Protein AF-0000000083254187 (afdb_homodimer)

Secondary structure (DSSP, 8-state):
-B-TTT-SBEEEEEEEEEEE---GGGBT-SS--EEEEEEEEETTT--EE------GGGGGG----S---HHHHHHHHHHHHHHHHH-TT--EEEEET-TTSHHHHHHTTT-SEEEEEES-HHHHHHHHHTT-EEEES---TTS-PPS-EEEEEEES-GGG-S-HHHHHHHHHTTEEEEEEEEEEEE-HHHHHHHT-GGG--TT--EE--HHHHHHHHHHTTEEEEEEEE-SSTTEEEEEEEEPP---S-HHHHHHHHHHHHHHHSPTT--EEEE--SHHHHHHHHHHTTTS-EEEEE-S-GGGTT-EETTEEEE---HHHHTT-SEEEE--GGGHHHHHHHHHHTT--SEEEES--/-B-TTT-SBEEEEEEEEEEE---GGGBT-SS--EEEEEEEEETTT--EE------GGGGTS----S---HHHHHHHHHHHHHHHHH-TT--EEEEET-TTTHHHHHHTTT-SEEEEEES-HHHHHHHHHTT-EEEES---TTS-PPS-EEEEEEES-GGG-S-HHHHHHHHHTTEEEEEEEEEEEE-HHHHHHHT-GGG--SS--EE--HHHHHHHHHHTTEEEEEEEE-SSTTEEEEEEEEPP---S-HHHHHHHHHHHHHHHSPTT--EEEE--SHHHHHHHHHHTTTS-EEEEE-S-GGGTT-EETTEEEE---HHHHTT-SEEEE--GGGHHHHHHHHHHTT--SEEEES--

Foldseek 3Di:
DADLQQRADWDFPDKAWFFFAPLVVCPPPPDTDGGIWTWIAGPPQGKIFTDAPDDPVSQQARQPDPDDDPVRVVLLLVVLVVLCVQQVVQEAEEEEQCFLPPSVVSSVVRHPAYEYEGQYPVRCVNNVVVVHHYHHDHDDLPDPDQAAGQEYEYEAPLQQDPNSLRRVLSVQRRHHQSHKYKYKHFQLVCCVVVVVVVPDHNRRGIRDHLRSVCSSQVVSQWAWPDWDQTPPNGMIMTMIHHDRDDPDDPVRLQVVLLVVQVVPDDPPWQEAEEDDDPQVVVVCVSCPPPDDHQAYEYCDPVQAPPDDVNHGYHHDALVVLQVTQEYEYRPPVCVVVVVVVCVVRVHPHYYHYSPD/DADLQQRADWDFPDKAWFFFAPLVVCPPPPDTDGGIWTWIAGPPQGKIFTDAPDDPVSQQARQPDPDDDPVRVVLLLVVLVVLCVQQVVQEAEEEEQCFLPPSVVSSVVRHPAYEYEGQYPVRCVNNVVVPHHYHHDHDDLPDPDQAAGQEYEYEAPLQQDPNSLRRVLSVQRRHHQSHKYKYKHFQLVCCVVVVVVVPDHNRRGIRDHLRSVCSSQVVSQWAWPDWDQTPPNGMIMTMIHHDHPDPDDPVRLQVVLLVVQVVPDDPPWQEAEEDDDPQVVVVCVSCPPPDDHQAYEYCDPVQAPPDDVNHGYHHDALVVLQVTQEYEYRPPVCVVVVVVVCVVRVHPHYYHYSPD

Structure (mmCIF, N/CA/C/O backbone):
data_AF-0000000083254187-model_v1
#
loop_
_entity.id
_entity.type
_entity.pdbx_description
1 polymer 'Methyltransferase family protein'
#
loop_
_atom_site.group_PDB
_atom_site.id
_atom_site.type_symbol
_atom_site.label_atom_id
_atom_site.label_alt_id
_atom_site.label_comp_id
_atom_site.label_asym_id
_atom_site.label_entity_id
_atom_site.label_seq_id
_atom_site.pdbx_PDB_ins_code
_atom_site.Cartn_x
_atom_site.Cartn_y
_atom_site.Cartn_z
_atom_site.occupancy
_atom_site.B_iso_or_equiv
_atom_site.auth_seq_id
_atom_site.auth_comp_id
_atom_site.auth_asym_id
_atom_site.auth_atom_id
_atom_site.pdbx_PDB_model_num
ATOM 1 N N . MET A 1 1 ? 1.073 25.234 -14.438 1 91.69 1 MET A N 1
ATOM 2 C CA . MET A 1 1 ? 2.383 24.625 -14.227 1 91.69 1 MET A CA 1
ATOM 3 C C . MET A 1 1 ? 2.338 23.125 -14.508 1 91.69 1 MET A C 1
ATOM 5 O O . MET A 1 1 ? 1.259 22.531 -14.555 1 91.69 1 MET A O 1
ATOM 9 N N . ASN A 1 2 ? 3.486 22.5 -14.75 1 95 2 ASN A N 1
ATOM 10 C CA . ASN A 1 2 ? 3.52 21.062 -14.992 1 95 2 ASN A CA 1
ATOM 11 C C . ASN A 1 2 ? 3.713 20.297 -13.688 1 95 2 ASN A C 1
ATOM 13 O O . ASN A 1 2 ? 4.422 20.75 -12.789 1 95 2 ASN A O 1
ATOM 17 N N . CYS A 1 3 ? 3.062 19.188 -13.641 1 96.88 3 CYS A N 1
ATOM 18 C CA . CYS A 1 3 ? 3.197 18.312 -12.484 1 96.88 3 CYS A CA 1
ATOM 19 C C . CYS A 1 3 ? 4.605 17.734 -12.391 1 96.88 3 CYS A C 1
ATOM 21 O O . CYS A 1 3 ? 5.094 17.109 -13.344 1 96.88 3 CYS A O 1
ATOM 23 N N . CYS A 1 4 ? 5.219 17.844 -11.305 1 96.12 4 CYS A N 1
ATOM 24 C CA . CYS A 1 4 ? 6.59 17.359 -11.148 1 96.12 4 CYS A CA 1
ATOM 25 C C . CYS A 1 4 ? 6.629 15.844 -11.023 1 96.12 4 CYS A C 1
ATOM 27 O O . CYS A 1 4 ? 7.703 15.242 -11.047 1 96.12 4 CYS A O 1
ATOM 29 N N . ILE A 1 5 ? 5.488 15.203 -10.914 1 97.31 5 ILE A N 1
ATOM 30 C CA . ILE A 1 5 ? 5.422 13.766 -10.703 1 97.31 5 ILE A CA 1
ATOM 31 C C . ILE A 1 5 ? 5.164 13.062 -12.031 1 97.31 5 ILE A C 1
ATOM 33 O O . ILE A 1 5 ? 5.906 12.156 -12.422 1 97.31 5 ILE A O 1
ATOM 37 N N . CYS A 1 6 ? 4.152 13.516 -12.82 1 95.44 6 CYS A N 1
ATOM 38 C CA . CYS A 1 6 ? 3.791 12.766 -14.023 1 95.44 6 CYS A CA 1
ATOM 39 C C . CYS A 1 6 ? 4.004 13.602 -15.273 1 95.44 6 CYS A C 1
ATOM 41 O O . CYS A 1 6 ? 3.857 13.102 -16.391 1 95.44 6 CYS A O 1
ATOM 43 N N . GLY A 1 7 ? 4.258 14.914 -15.156 1 94.75 7 GLY A N 1
ATOM 44 C CA . GLY A 1 7 ? 4.594 15.773 -16.281 1 94.75 7 GLY A CA 1
ATOM 45 C C . GLY A 1 7 ? 3.383 16.438 -16.906 1 94.75 7 GLY A C 1
ATOM 46 O O . GLY A 1 7 ? 3.523 17.312 -17.766 1 94.75 7 GLY A O 1
ATOM 47 N N . HIS A 1 8 ? 2.184 16.109 -16.531 1 95.19 8 HIS A N 1
ATOM 48 C CA . HIS A 1 8 ? 0.971 16.656 -17.109 1 95.19 8 HIS A CA 1
ATOM 49 C C . HIS A 1 8 ? 0.63 18.016 -16.5 1 95.19 8 HIS A C 1
ATOM 51 O O . HIS A 1 8 ? 1.23 18.406 -15.5 1 95.19 8 HIS A O 1
ATOM 57 N N . LEU A 1 9 ? -0.341 18.656 -17 1 95.12 9 LEU A N 1
ATOM 58 C CA . LEU A 1 9 ? -0.731 19.984 -16.578 1 95.12 9 LEU A CA 1
ATOM 59 C C . LEU A 1 9 ? -1.438 19.938 -15.219 1 95.12 9 LEU A C 1
ATOM 61 O O . LEU A 1 9 ? -2.279 19.078 -14.984 1 95.12 9 LEU A O 1
ATOM 65 N N . CYS A 1 10 ? -1.064 20.906 -14.375 1 96 10 CYS A N 1
ATOM 66 C CA . CYS A 1 10 ? -1.756 21.125 -13.109 1 96 10 CYS A CA 1
ATOM 67 C C . CYS A 1 10 ? -2.678 22.328 -13.195 1 96 10 CYS A C 1
ATOM 69 O O . CYS A 1 10 ? -2.322 23.344 -13.789 1 96 10 CYS A O 1
ATOM 71 N N . ARG A 1 11 ? -3.773 22.188 -12.656 1 95.88 11 ARG A N 1
ATOM 72 C CA . ARG A 1 11 ? -4.711 23.297 -12.586 1 95.88 11 ARG A CA 1
ATOM 73 C C . ARG A 1 11 ? -4.598 24.031 -11.258 1 95.88 11 ARG A C 1
ATOM 75 O O . ARG A 1 11 ? -4.328 23.422 -10.227 1 95.88 11 ARG A O 1
ATOM 82 N N . LEU A 1 12 ? -4.789 25.344 -11.344 1 96.56 12 LEU A N 1
ATOM 83 C CA . LEU A 1 12 ? -4.875 26.125 -10.109 1 96.56 12 LEU A CA 1
ATOM 84 C C . LEU A 1 12 ? -6.121 25.75 -9.32 1 96.56 12 LEU A C 1
ATOM 86 O O . LEU A 1 12 ? -7.242 25.953 -9.781 1 96.56 12 LEU A O 1
ATOM 90 N N . GLU A 1 13 ? -5.922 25.172 -8.211 1 94.62 13 GLU A N 1
ATOM 91 C CA . GLU A 1 13 ? -7.023 24.75 -7.344 1 94.62 13 GLU A CA 1
ATOM 92 C C . GLU A 1 13 ? -7.527 25.906 -6.492 1 94.62 13 GLU A C 1
ATOM 94 O O . GLU A 1 13 ? -8.734 26.078 -6.324 1 94.62 13 GLU A O 1
ATOM 99 N N . GLU A 1 14 ? -6.543 26.641 -5.891 1 96.5 14 GLU A N 1
ATOM 100 C CA . GLU A 1 14 ? -6.945 27.719 -4.992 1 96.5 14 GLU A CA 1
ATOM 101 C C . GLU A 1 14 ? -5.781 28.656 -4.699 1 96.5 14 GLU A C 1
ATOM 103 O O . GLU A 1 14 ? -4.629 28.219 -4.609 1 96.5 14 GLU A O 1
ATOM 108 N N . LYS A 1 15 ? -6.102 29.906 -4.605 1 96.19 15 LYS A N 1
ATOM 109 C CA . LYS A 1 15 ? -5.211 30.875 -3.953 1 96.19 15 LYS A CA 1
ATOM 110 C C . LYS A 1 15 ? -5.539 31 -2.467 1 96.19 15 LYS A C 1
ATOM 112 O O . LYS A 1 15 ? -6.695 31.219 -2.098 1 96.19 15 LYS A O 1
ATOM 117 N N . TYR A 1 16 ? -4.59 30.781 -1.703 1 94.69 16 TYR A N 1
ATOM 118 C CA . TYR A 1 16 ? -4.773 30.75 -0.257 1 94.69 16 TYR A CA 1
ATOM 119 C C . TYR A 1 16 ? -3.881 31.766 0.438 1 94.69 16 TYR A C 1
ATOM 121 O O . TYR A 1 16 ? -2.674 31.812 0.19 1 94.69 16 TYR A O 1
ATOM 129 N N . ASP A 1 17 ? -4.469 32.531 1.295 1 92.75 17 ASP A N 1
ATOM 130 C CA . ASP A 1 17 ? -3.744 33.688 1.848 1 92.75 17 ASP A CA 1
ATOM 131 C C . ASP A 1 17 ? -3.262 33.375 3.268 1 92.75 17 ASP A C 1
ATOM 133 O O . ASP A 1 17 ? -3.787 32.5 3.936 1 92.75 17 ASP A O 1
ATOM 137 N N . ARG A 1 18 ? -2.262 34.094 3.643 1 89.19 18 ARG A N 1
ATOM 138 C CA . ARG A 1 18 ? -1.777 34.188 5.016 1 89.19 18 ARG A CA 1
ATOM 139 C C . ARG A 1 18 ? -1.333 32.844 5.535 1 89.19 18 ARG A C 1
ATOM 141 O O . ARG A 1 18 ? -1.708 32.438 6.637 1 89.19 18 ARG A O 1
ATOM 148 N N . THR A 1 19 ? -0.626 32.156 4.68 1 87.62 19 THR A N 1
ATOM 149 C CA . THR A 1 19 ? -0.04 30.875 5.082 1 87.62 19 THR A CA 1
ATOM 150 C C . THR A 1 19 ? 1.272 31.094 5.828 1 87.62 19 THR A C 1
ATOM 152 O O . THR A 1 19 ? 2.145 31.828 5.359 1 87.62 19 THR A O 1
ATOM 155 N N . PRO A 1 20 ? 1.3 30.484 7.016 1 81.38 20 PRO A N 1
ATOM 156 C CA . PRO A 1 20 ? 2.539 30.672 7.773 1 81.38 20 PRO A CA 1
ATOM 157 C C . PRO A 1 20 ? 3.74 30 7.121 1 81.38 20 PRO A C 1
ATOM 159 O O . PRO A 1 20 ? 3.607 28.906 6.555 1 81.38 20 PRO A O 1
ATOM 162 N N . HIS A 1 21 ? 4.766 30.734 7.129 1 73.19 21 HIS A N 1
ATOM 163 C CA . HIS A 1 21 ? 6.043 30.125 6.766 1 73.19 21 HIS A CA 1
ATOM 164 C C . HIS A 1 21 ? 6.621 29.328 7.926 1 73.19 21 HIS A C 1
ATOM 166 O O . HIS A 1 21 ? 6.805 29.859 9.023 1 73.19 21 HIS A O 1
ATOM 172 N N . MET A 1 22 ? 6.348 28.016 7.859 1 58.97 22 MET A N 1
ATOM 173 C CA . MET A 1 22 ? 6.719 27.172 8.984 1 58.97 22 MET A CA 1
ATOM 174 C C . MET A 1 22 ? 8.227 27.188 9.203 1 58.97 22 MET A C 1
ATOM 176 O O . MET A 1 22 ? 8.977 26.531 8.469 1 58.97 22 MET A O 1
ATOM 180 N N . LEU A 1 23 ? 8.898 28.344 9.367 1 51.56 23 LEU A N 1
ATOM 181 C CA . LEU A 1 23 ? 10.312 28.172 9.695 1 51.56 23 LEU A CA 1
ATOM 182 C C . LEU A 1 23 ? 10.477 27.469 11.039 1 51.56 23 LEU A C 1
ATOM 184 O O . LEU A 1 23 ? 9.789 27.797 12.008 1 51.56 23 LEU A O 1
ATOM 188 N N . MET A 1 24 ? 10.703 26.078 11.125 1 49.62 24 MET A N 1
ATOM 189 C CA . MET A 1 24 ? 11.094 25.422 12.367 1 49.62 24 MET A CA 1
ATOM 190 C C . MET A 1 24 ? 11.805 26.391 13.305 1 49.62 24 MET A C 1
ATOM 192 O O . MET A 1 24 ? 11.766 26.234 14.523 1 49.62 24 MET A O 1
ATOM 196 N N . SER A 1 25 ? 12.523 27.391 12.688 1 50.91 25 SER A N 1
ATOM 197 C CA . SER A 1 25 ? 13.203 28.312 13.586 1 50.91 25 SER A CA 1
ATOM 198 C C . SER A 1 25 ? 12.234 29.328 14.188 1 50.91 25 SER A C 1
ATOM 200 O O . SER A 1 25 ? 12.648 30.359 14.711 1 50.91 25 SER A O 1
ATOM 202 N N . ALA A 1 26 ? 11.039 28.812 14.141 1 57 26 ALA A N 1
ATOM 203 C CA . ALA A 1 26 ? 10.016 29.797 14.469 1 57 26 ALA A CA 1
ATOM 204 C C . ALA A 1 26 ? 9.969 30.062 15.977 1 57 26 ALA A C 1
ATOM 206 O O . ALA A 1 26 ? 9.531 31.125 16.406 1 57 26 ALA A O 1
ATOM 207 N N . PHE A 1 27 ? 10.758 29.219 16.656 1 66.56 27 PHE A N 1
ATOM 208 C CA . PHE A 1 27 ? 10.742 29.5 18.094 1 66.56 27 PHE A CA 1
ATOM 209 C C . PHE A 1 27 ? 11.586 30.719 18.422 1 66.56 27 PHE A C 1
ATOM 211 O O . PHE A 1 27 ? 12.664 30.922 17.844 1 66.56 27 PHE A O 1
ATOM 218 N N . ASP A 1 28 ? 11.047 31.578 19.156 1 71 28 ASP A N 1
ATOM 219 C CA . ASP A 1 28 ? 11.664 32.781 19.688 1 71 28 ASP A CA 1
ATOM 220 C C . ASP A 1 28 ? 11.672 33.906 18.656 1 71 28 ASP A C 1
ATOM 222 O O . ASP A 1 28 ? 12.375 34.906 18.812 1 71 28 ASP A O 1
ATOM 226 N N . ALA A 1 29 ? 10.945 33.562 17.531 1 72.75 29 ALA A N 1
ATOM 227 C CA . ALA A 1 29 ? 10.648 34.656 16.625 1 72.75 29 ALA A CA 1
ATOM 228 C C . ALA A 1 29 ? 9.508 35.5 17.156 1 72.75 29 ALA A C 1
ATOM 230 O O . ALA A 1 29 ? 8.594 35 17.797 1 72.75 29 ALA A O 1
ATOM 231 N N . ASP A 1 30 ? 9.594 36.75 16.859 1 75.12 30 ASP A N 1
ATOM 232 C CA . ASP A 1 30 ? 8.648 37.688 17.453 1 75.12 30 ASP A CA 1
ATOM 233 C C . ASP A 1 30 ? 7.316 37.656 16.703 1 75.12 30 ASP A C 1
ATOM 235 O O . ASP A 1 30 ? 6.266 37.969 17.281 1 75.12 30 ASP A O 1
ATOM 239 N N . ARG A 1 31 ? 7.379 37.438 15.352 1 80.88 31 ARG A N 1
ATOM 240 C CA . ARG A 1 31 ? 6.145 37.438 14.578 1 80.88 31 ARG A CA 1
ATOM 241 C C . ARG A 1 31 ? 6.121 36.312 13.555 1 80.88 31 ARG A C 1
ATOM 243 O O . ARG A 1 31 ? 7.168 35.781 13.195 1 80.88 31 ARG A O 1
ATOM 250 N N . LEU A 1 32 ? 4.883 36 13.195 1 82.81 32 LEU A N 1
ATOM 251 C CA . LEU A 1 32 ? 4.715 35.031 12.133 1 82.81 32 LEU A CA 1
ATOM 252 C C . LEU A 1 32 ? 5.012 35.625 10.766 1 82.81 32 LEU A C 1
ATOM 254 O O . LEU A 1 32 ? 4.656 36.781 10.508 1 82.81 32 LEU A O 1
ATOM 258 N N . LYS A 1 33 ? 5.77 34.969 9.969 1 81.25 33 LYS A N 1
ATOM 259 C CA . LYS A 1 33 ? 5.914 35.344 8.562 1 81.25 33 LYS A CA 1
ATOM 260 C C . LYS A 1 33 ? 4.852 34.625 7.711 1 81.25 33 LYS A C 1
ATOM 262 O O . LYS A 1 33 ? 4.793 33.406 7.66 1 81.25 33 LYS A O 1
ATOM 267 N N . LEU A 1 34 ? 3.996 35.438 7.156 1 86.56 34 LEU A N 1
ATOM 268 C CA . LEU A 1 34 ? 2.869 34.906 6.395 1 86.56 34 LEU A CA 1
ATOM 269 C C . LEU A 1 34 ? 3.027 35.219 4.91 1 86.56 34 LEU A C 1
ATOM 271 O O . LEU A 1 34 ? 3.582 36.25 4.543 1 86.56 34 LEU A O 1
ATOM 275 N N . ARG A 1 35 ? 2.623 34.312 4.133 1 87.88 35 ARG A N 1
ATOM 276 C CA . ARG A 1 35 ? 2.648 34.5 2.686 1 87.88 35 ARG A CA 1
ATOM 277 C C . ARG A 1 35 ? 1.416 33.875 2.029 1 87.88 35 ARG A C 1
ATOM 279 O O . ARG A 1 35 ? 0.827 32.938 2.564 1 87.88 35 ARG A O 1
ATOM 286 N N . ASP A 1 36 ? 1.097 34.438 0.939 1 92.31 36 ASP A N 1
ATOM 287 C CA . ASP A 1 36 ? 0.055 33.844 0.111 1 92.31 36 ASP A CA 1
ATOM 288 C C . ASP A 1 36 ? 0.623 32.719 -0.758 1 92.31 36 ASP A C 1
ATOM 290 O O . ASP A 1 36 ? 1.75 32.812 -1.247 1 92.31 36 ASP A O 1
ATOM 294 N N . ILE A 1 37 ? -0.207 31.688 -0.88 1 92.44 37 ILE A N 1
ATOM 295 C CA . ILE A 1 37 ? 0.267 30.562 -1.685 1 92.44 37 ILE A CA 1
ATOM 296 C C . ILE A 1 37 ? -0.764 30.234 -2.76 1 92.44 37 ILE A C 1
ATOM 298 O O . ILE A 1 37 ? -1.921 30.641 -2.672 1 92.44 37 ILE A O 1
ATOM 302 N N . GLU A 1 38 ? -0.262 29.625 -3.789 1 95.75 38 GLU A N 1
ATOM 303 C CA . GLU A 1 38 ? -1.101 29.031 -4.828 1 95.75 38 GLU A CA 1
ATOM 304 C C . GLU A 1 38 ? -1.026 27.516 -4.801 1 95.75 38 GLU A C 1
ATOM 306 O O . GLU A 1 38 ? 0.065 26.938 -4.812 1 95.75 38 GLU A O 1
ATOM 311 N N . ILE A 1 39 ? -2.168 26.891 -4.723 1 96.19 39 ILE A N 1
ATOM 312 C CA . ILE A 1 39 ? -2.238 25.438 -4.672 1 96.19 39 ILE A CA 1
ATOM 313 C C . ILE A 1 39 ? -2.668 24.891 -6.031 1 96.19 39 ILE A C 1
ATOM 315 O O . ILE A 1 39 ? -3.709 25.297 -6.566 1 96.19 39 ILE A O 1
ATOM 319 N N . TYR A 1 40 ? -1.831 24.062 -6.555 1 97.25 40 TYR A N 1
ATOM 320 C CA . TYR A 1 40 ? -2.121 23.422 -7.836 1 97.25 40 TYR A CA 1
ATOM 321 C C . TYR A 1 40 ? -2.385 21.938 -7.668 1 97.25 40 TYR A C 1
ATOM 323 O O . TYR A 1 40 ? -1.85 21.312 -6.75 1 97.25 40 TYR A O 1
ATOM 331 N N . GLN A 1 41 ? -3.217 21.375 -8.523 1 96.06 41 GLN A N 1
ATOM 332 C CA . GLN A 1 41 ? -3.504 19.953 -8.516 1 96.06 41 GLN A CA 1
ATOM 333 C C . GLN A 1 41 ? -3.451 19.375 -9.922 1 96.06 41 GLN A C 1
ATOM 335 O O . GLN A 1 41 ? -3.973 19.969 -10.867 1 96.06 41 GLN A O 1
ATOM 340 N N . CYS A 1 42 ? -2.779 18.328 -10.047 1 96.75 42 CYS A N 1
ATOM 341 C CA . CYS A 1 42 ? -2.633 17.672 -11.336 1 96.75 42 CYS A CA 1
ATOM 342 C C . CYS A 1 42 ? -3.932 16.984 -11.758 1 96.75 42 CYS A C 1
ATOM 344 O O . CYS A 1 42 ? -4.555 16.281 -10.953 1 96.75 42 CYS A O 1
ATOM 346 N N . GLU A 1 43 ? -4.254 17.047 -12.977 1 92 43 GLU A N 1
ATOM 347 C CA . GLU A 1 43 ? -5.488 16.469 -13.5 1 92 43 GLU A CA 1
ATOM 348 C C . GLU A 1 43 ? -5.32 14.977 -13.805 1 92 43 GLU A C 1
ATOM 350 O O . GLU A 1 43 ? -6.305 14.25 -13.922 1 92 43 GLU A O 1
ATOM 355 N N . GLN A 1 44 ? -4.141 14.594 -13.93 1 93.12 44 GLN A N 1
ATOM 356 C CA . GLN A 1 44 ? -3.881 13.211 -14.328 1 93.12 44 GLN A CA 1
ATOM 357 C C . GLN A 1 44 ? -3.607 12.328 -13.117 1 93.12 44 GLN A C 1
ATOM 359 O O . GLN A 1 44 ? -4.289 11.32 -12.906 1 93.12 44 GLN A O 1
ATOM 364 N N . CYS A 1 45 ? -2.65 12.68 -12.289 1 95.31 45 CYS A N 1
ATOM 365 C CA . CYS A 1 45 ? -2.279 11.805 -11.188 1 95.31 45 CYS A CA 1
ATOM 366 C C . CYS A 1 45 ? -2.832 12.328 -9.867 1 95.31 45 CYS A C 1
ATOM 368 O O . CYS A 1 45 ? -2.645 11.703 -8.82 1 95.31 45 CYS A O 1
ATOM 370 N N . GLY A 1 46 ? -3.422 13.516 -9.812 1 94.25 46 GLY A N 1
ATOM 371 C CA . GLY A 1 46 ? -4.07 14.062 -8.633 1 94.25 46 GLY A CA 1
ATOM 372 C C . GLY A 1 46 ? -3.098 14.695 -7.652 1 94.25 46 GLY A C 1
ATOM 373 O O . GLY A 1 46 ? -3.502 15.188 -6.598 1 94.25 46 GLY A O 1
ATOM 374 N N . HIS A 1 47 ? -1.854 14.75 -7.949 1 97.69 47 HIS A N 1
ATOM 375 C CA . HIS A 1 47 ? -0.825 15.297 -7.07 1 97.69 47 HIS A CA 1
ATOM 376 C C . HIS A 1 47 ? -1.041 16.781 -6.828 1 97.69 47 HIS A C 1
ATOM 378 O O . HIS A 1 47 ? -1.328 17.531 -7.766 1 97.69 47 HIS A O 1
ATOM 384 N N . GLY A 1 48 ? -0.948 17.203 -5.562 1 97.06 48 GLY A N 1
ATOM 385 C CA . GLY A 1 48 ? -0.94 18.625 -5.223 1 97.06 48 GLY A CA 1
ATOM 386 C C . GLY A 1 48 ? 0.457 19.203 -5.133 1 97.06 48 GLY A C 1
ATOM 387 O O . GLY A 1 48 ? 1.379 18.547 -4.641 1 97.06 48 GLY A O 1
ATOM 388 N N . GLN A 1 49 ? 0.605 20.391 -5.578 1 96.75 49 GLN A N 1
ATOM 389 C CA . GLN A 1 49 ? 1.913 21.031 -5.48 1 96.75 49 GLN A CA 1
ATOM 390 C C . GLN A 1 49 ? 1.78 22.547 -5.422 1 96.75 49 GLN A C 1
ATOM 392 O O . GLN A 1 49 ? 0.766 23.109 -5.848 1 96.75 49 GLN A O 1
ATOM 397 N N . MET A 1 50 ? 2.73 23.156 -4.797 1 94.94 50 MET A N 1
ATOM 398 C CA . MET A 1 50 ? 2.871 24.594 -4.703 1 94.94 50 MET A CA 1
ATOM 399 C C . MET A 1 50 ? 4.207 25.062 -5.273 1 94.94 50 MET A C 1
ATOM 401 O O . MET A 1 50 ? 5.211 24.344 -5.156 1 94.94 50 MET A O 1
ATOM 405 N N . PRO A 1 51 ? 4.199 26.234 -5.906 1 91.5 51 PRO A N 1
ATOM 406 C CA . PRO A 1 51 ? 5.496 26.766 -6.328 1 91.5 51 PRO A CA 1
ATOM 407 C C . PRO A 1 51 ? 6.453 26.969 -5.156 1 91.5 51 PRO A C 1
ATOM 409 O O . PRO A 1 51 ? 6.039 27.422 -4.09 1 91.5 51 PRO A O 1
ATOM 412 N N . ALA A 1 52 ? 7.68 26.578 -5.43 1 82.94 52 ALA A N 1
ATOM 413 C CA . ALA A 1 52 ? 8.688 26.734 -4.383 1 82.94 52 ALA A CA 1
ATOM 414 C C . ALA A 1 52 ? 8.977 28.219 -4.125 1 82.94 52 ALA A C 1
ATOM 416 O O . ALA A 1 52 ? 9.086 29 -5.062 1 82.94 52 ALA A O 1
ATOM 417 N N . GLN A 1 53 ? 8.859 28.594 -2.859 1 71.38 53 GLN A N 1
ATOM 418 C CA . GLN A 1 53 ? 9.203 29.953 -2.473 1 71.38 53 GLN A CA 1
ATOM 419 C C . GLN A 1 53 ? 10.438 29.984 -1.58 1 71.38 53 GLN A C 1
ATOM 421 O O . GLN A 1 53 ? 10.891 31.062 -1.165 1 71.38 53 GLN A O 1
ATOM 426 N N . ILE A 1 54 ? 10.867 28.797 -1.193 1 60.81 54 ILE A N 1
ATOM 427 C CA . ILE A 1 54 ? 11.836 28.75 -0.105 1 60.81 54 ILE A CA 1
ATOM 428 C C . ILE A 1 54 ? 13.25 28.828 -0.669 1 60.81 54 ILE A C 1
ATOM 430 O O . ILE A 1 54 ? 13.586 28.156 -1.64 1 60.81 54 ILE A O 1
ATOM 434 N N . SER A 1 55 ? 13.938 29.891 -0.148 1 57.84 55 SER A N 1
ATOM 435 C CA . SER A 1 55 ? 15.352 30.109 -0.448 1 57.84 55 SER A CA 1
ATOM 436 C C . SER A 1 55 ? 16.234 29.031 0.166 1 57.84 55 SER A C 1
ATOM 438 O O . SER A 1 55 ? 15.812 28.344 1.098 1 57.84 55 SER A O 1
ATOM 440 N N . GLU A 1 56 ? 17.328 28.688 -0.461 1 54.91 56 GLU A N 1
ATOM 441 C CA . GLU A 1 56 ? 18.328 27.719 -0.06 1 54.91 56 GLU A CA 1
ATOM 442 C C . GLU A 1 56 ? 18.734 27.906 1.401 1 54.91 56 GLU A C 1
ATOM 444 O O . GLU A 1 56 ? 19.078 26.938 2.084 1 54.91 56 GLU A O 1
ATOM 449 N N . GLU A 1 57 ? 18.641 29.109 1.828 1 56.31 57 GLU A N 1
ATOM 450 C CA . GLU A 1 57 ? 19.125 29.391 3.176 1 56.31 57 GLU A CA 1
ATOM 451 C C . GLU A 1 57 ? 18.234 28.75 4.23 1 56.31 57 GLU A C 1
ATOM 453 O O . GLU A 1 57 ? 18.609 28.656 5.398 1 56.31 57 GLU A O 1
ATOM 458 N N . TYR A 1 58 ? 17.125 28.328 3.748 1 55.97 58 TYR A N 1
ATOM 459 C CA . TYR A 1 58 ? 16.094 27.734 4.594 1 55.97 58 TYR A CA 1
ATOM 460 C C . TYR A 1 58 ? 16.641 26.5 5.316 1 55.97 58 TYR A C 1
ATOM 462 O O . TYR A 1 58 ? 16.359 26.297 6.5 1 55.97 58 TYR A O 1
ATOM 470 N N . TYR A 1 59 ? 17.547 25.797 4.723 1 56.94 59 TYR A N 1
ATOM 471 C CA . TYR A 1 59 ? 17.891 24.469 5.238 1 56.94 59 TYR A CA 1
ATOM 472 C C . TYR A 1 59 ? 19.078 24.562 6.176 1 56.94 59 TYR A C 1
ATOM 474 O O . TYR A 1 59 ? 19.391 23.594 6.879 1 56.94 59 TYR A O 1
ATOM 482 N N . ASP A 1 60 ? 19.688 25.719 6.156 1 57.25 60 ASP A N 1
ATOM 483 C CA . ASP A 1 60 ? 20.891 25.797 6.996 1 57.25 60 ASP A CA 1
ATOM 484 C C . ASP A 1 60 ? 20.516 25.719 8.477 1 57.25 60 ASP A C 1
ATOM 486 O O . ASP A 1 60 ? 21.266 25.156 9.273 1 57.25 60 ASP A O 1
ATOM 490 N N . ASP A 1 61 ? 19.391 26.328 8.742 1 54.25 61 ASP A N 1
ATOM 491 C CA . ASP A 1 61 ? 19.047 26.391 10.164 1 54.25 61 ASP A CA 1
ATOM 492 C C . ASP A 1 61 ? 17.828 25.516 10.477 1 54.25 61 ASP A C 1
ATOM 494 O O . ASP A 1 61 ? 17.203 25.672 11.516 1 54.25 61 ASP A O 1
ATOM 498 N N . TYR A 1 62 ? 17.625 24.688 9.508 1 53.78 62 TYR A N 1
ATOM 499 C CA . TYR A 1 62 ? 16.422 23.875 9.695 1 53.78 62 TYR A CA 1
ATOM 500 C C . TYR A 1 62 ? 16.609 22.875 10.828 1 53.78 62 TYR A C 1
ATOM 502 O O . TYR A 1 62 ? 17.531 22.047 10.789 1 53.78 62 TYR A O 1
ATOM 510 N N . ALA A 1 63 ? 16.312 23.297 12.094 1 47.91 63 ALA A N 1
ATOM 511 C CA . ALA A 1 63 ? 16.281 22.344 13.195 1 47.91 63 ALA A CA 1
ATOM 512 C C . ALA A 1 63 ? 14.938 21.609 13.234 1 47.91 63 ALA A C 1
ATOM 514 O O . ALA A 1 63 ? 13.906 22.203 13.547 1 47.91 63 ALA A O 1
ATOM 515 N N . MET A 1 64 ? 14.562 20.797 12.211 1 49.81 64 MET A N 1
ATOM 516 C CA . MET A 1 64 ? 13.289 20.094 12.344 1 49.81 64 MET A CA 1
ATOM 517 C C . MET A 1 64 ? 13.164 19.453 13.727 1 49.81 64 MET A C 1
ATOM 519 O O . MET A 1 64 ? 14.156 19.016 14.305 1 49.81 64 MET A O 1
ATOM 523 N N . GLY A 1 65 ? 12.117 19.75 14.398 1 48.06 65 GLY A N 1
ATOM 524 C CA . GLY A 1 65 ? 11.734 19.297 15.727 1 48.06 65 GLY A CA 1
ATOM 525 C C . GLY A 1 65 ? 12.031 17.828 15.961 1 48.06 65 GLY A C 1
ATOM 526 O O . GLY A 1 65 ? 11.938 17.016 15.039 1 48.06 65 GLY A O 1
ATOM 527 N N . SER A 1 66 ? 13.125 17.547 16.891 1 46.62 66 SER A N 1
ATOM 528 C CA . SER A 1 66 ? 13.797 16.422 17.531 1 46.62 66 SER A CA 1
ATOM 529 C C . SER A 1 66 ? 12.781 15.422 18.078 1 46.62 66 SER A C 1
ATOM 531 O O . SER A 1 66 ? 13.164 14.406 18.672 1 46.62 66 SER A O 1
ATOM 533 N N . PHE A 1 67 ? 11.352 15.742 18.109 1 47.31 67 PHE A N 1
ATOM 534 C CA . PHE A 1 67 ? 10.641 14.789 18.953 1 47.31 67 PHE A CA 1
ATOM 535 C C . PHE A 1 67 ? 9.477 14.164 18.203 1 47.31 67 PHE A C 1
ATOM 537 O O . PHE A 1 67 ? 8.734 14.867 17.5 1 47.31 67 PHE A O 1
ATOM 544 N N . TRP A 1 68 ? 9.617 12.938 18.078 1 57.09 68 TRP A N 1
ATOM 545 C CA . TRP A 1 68 ? 8.445 12.195 17.625 1 57.09 68 TRP A CA 1
ATOM 546 C C . TRP A 1 68 ? 7.48 11.938 18.766 1 57.09 68 TRP A C 1
ATOM 548 O O . TRP A 1 68 ? 7.887 11.516 19.859 1 57.09 68 TRP A O 1
ATOM 558 N N . GLY A 1 69 ? 6.254 12.469 18.609 1 63.16 69 GLY A N 1
ATOM 559 C CA . GLY A 1 69 ? 5.246 11.984 19.531 1 63.16 69 GLY A CA 1
ATOM 560 C C . GLY A 1 69 ? 5.086 10.477 19.516 1 63.16 69 GLY A C 1
ATOM 561 O O . GLY A 1 69 ? 5.684 9.797 18.672 1 63.16 69 GLY A O 1
ATOM 562 N N . ALA A 1 70 ? 4.473 9.875 20.531 1 65 70 ALA A N 1
ATOM 563 C CA . ALA A 1 70 ? 4.309 8.438 20.719 1 65 70 ALA A CA 1
ATOM 564 C C . ALA A 1 70 ? 3.74 7.781 19.469 1 65 70 ALA A C 1
ATOM 566 O O . ALA A 1 70 ? 4.164 6.691 19.078 1 65 70 ALA A O 1
ATOM 567 N N . SER A 1 71 ? 2.838 8.43 18.812 1 69.81 71 SER A N 1
ATOM 568 C CA . SER A 1 71 ? 2.199 7.859 17.625 1 69.81 71 SER A CA 1
ATOM 569 C C . SER A 1 71 ? 3.18 7.754 16.469 1 69.81 71 SER A C 1
ATOM 571 O O . SER A 1 71 ? 3.178 6.762 15.727 1 69.81 71 SER A O 1
ATOM 573 N N . PHE A 1 72 ? 4.027 8.664 16.375 1 79.19 72 PHE A N 1
ATOM 574 C CA . PHE A 1 72 ? 5.023 8.648 15.312 1 79.19 72 PHE A CA 1
ATOM 575 C C . PHE A 1 72 ? 6.066 7.562 15.562 1 79.19 72 PHE A C 1
ATOM 577 O O . PHE A 1 72 ? 6.469 6.852 14.641 1 79.19 72 PHE A O 1
ATOM 584 N N . ARG A 1 73 ? 6.355 7.434 16.797 1 82.25 73 ARG A N 1
ATOM 585 C CA . ARG A 1 73 ? 7.359 6.434 17.141 1 82.25 73 ARG A CA 1
ATOM 586 C C . ARG A 1 73 ? 6.879 5.031 16.797 1 82.25 73 ARG A C 1
ATOM 588 O O . ARG A 1 73 ? 7.641 4.227 16.25 1 82.25 73 ARG A O 1
ATOM 595 N N . ARG A 1 74 ? 5.613 4.809 17.094 1 87.69 74 ARG A N 1
ATOM 596 C CA . ARG A 1 74 ? 5.059 3.488 16.812 1 87.69 74 ARG A CA 1
ATOM 597 C C . ARG A 1 74 ? 5.074 3.188 15.32 1 87.69 74 ARG A C 1
ATOM 599 O O . ARG A 1 74 ? 5.434 2.082 14.914 1 87.69 74 ARG A O 1
ATOM 606 N N . VAL A 1 75 ? 4.699 4.102 14.562 1 91.88 75 VAL A N 1
ATOM 607 C CA . VAL A 1 75 ? 4.684 3.941 13.109 1 91.88 75 VAL A CA 1
ATOM 608 C C . VAL A 1 75 ? 6.094 3.643 12.609 1 91.88 75 VAL A C 1
ATOM 610 O O . VAL A 1 75 ? 6.293 2.725 11.812 1 91.88 75 VAL A O 1
ATOM 613 N N . ARG A 1 76 ? 7.027 4.34 13.102 1 93.19 76 ARG A N 1
ATOM 614 C CA . ARG A 1 76 ? 8.398 4.219 12.617 1 93.19 76 ARG A CA 1
ATOM 615 C C . ARG A 1 76 ? 9.023 2.9 13.07 1 93.19 76 ARG A C 1
ATOM 617 O O . ARG A 1 76 ? 9.805 2.297 12.336 1 93.19 76 ARG A O 1
ATOM 624 N N . GLU A 1 77 ? 8.664 2.514 14.266 1 93.62 77 GLU A N 1
ATOM 625 C CA . GLU A 1 77 ? 9.102 1.192 14.711 1 93.62 77 GLU A CA 1
ATOM 626 C C . GLU A 1 77 ? 8.547 0.096 13.805 1 93.62 77 GLU A C 1
ATOM 628 O O . GLU A 1 77 ? 9.258 -0.84 13.445 1 93.62 77 GLU A O 1
ATOM 633 N N . GLN A 1 78 ? 7.305 0.234 13.492 1 94.38 78 GLN A N 1
ATOM 634 C CA . GLN A 1 78 ? 6.676 -0.724 12.594 1 94.38 78 GLN A CA 1
ATOM 635 C C . GLN A 1 78 ? 7.344 -0.708 11.219 1 94.38 78 GLN A C 1
ATOM 637 O O . GLN A 1 78 ? 7.508 -1.757 10.594 1 94.38 78 GLN A O 1
ATOM 642 N N . GLN A 1 79 ? 7.691 0.462 10.773 1 96.94 79 GLN A N 1
ATOM 643 C CA . GLN A 1 79 ? 8.391 0.6 9.5 1 96.94 79 GLN A CA 1
ATOM 644 C C . GLN A 1 79 ? 9.711 -0.165 9.508 1 96.94 79 GLN A C 1
ATOM 646 O O . GLN A 1 79 ? 10.023 -0.895 8.562 1 96.94 79 GLN A O 1
ATOM 651 N N . ILE A 1 80 ? 10.477 0.005 10.578 1 96.56 80 ILE A N 1
ATOM 652 C CA . ILE A 1 80 ? 11.781 -0.631 10.695 1 96.56 80 ILE A CA 1
ATOM 653 C C . ILE A 1 80 ? 11.617 -2.148 10.695 1 96.56 80 ILE A C 1
ATOM 655 O O . ILE A 1 80 ? 12.398 -2.865 10.062 1 96.56 80 ILE A O 1
ATOM 659 N N . GLU A 1 81 ? 10.633 -2.582 11.367 1 94.44 81 GLU A N 1
ATOM 660 C CA . GLU A 1 81 ? 10.359 -4.016 11.383 1 94.44 81 GLU A CA 1
ATOM 661 C C . GLU A 1 81 ? 10.039 -4.531 9.984 1 94.44 81 GLU A C 1
ATOM 663 O O . GLU A 1 81 ? 10.516 -5.598 9.586 1 94.44 81 GLU A O 1
ATOM 668 N N . ARG A 1 82 ? 9.242 -3.873 9.305 1 94.75 82 ARG A N 1
ATOM 669 C CA . ARG A 1 82 ? 8.867 -4.254 7.949 1 94.75 82 ARG A CA 1
ATOM 670 C C . ARG A 1 82 ? 10.086 -4.27 7.031 1 94.75 82 ARG A C 1
ATOM 672 O O . ARG A 1 82 ? 10.242 -5.184 6.219 1 94.75 82 ARG A O 1
ATOM 679 N N . LEU A 1 83 ? 10.883 -3.244 7.141 1 96.75 83 LEU A N 1
ATOM 680 C CA . LEU A 1 83 ? 12.109 -3.16 6.344 1 96.75 83 LEU A CA 1
ATOM 681 C C . LEU A 1 83 ? 13.023 -4.348 6.625 1 96.75 83 LEU A C 1
ATOM 683 O O . LEU A 1 83 ? 13.656 -4.879 5.711 1 96.75 83 LEU A O 1
ATOM 687 N N . GLY A 1 84 ? 13.094 -4.734 7.887 1 93.69 84 GLY A N 1
ATOM 688 C CA . GLY A 1 84 ? 13.891 -5.891 8.25 1 93.69 84 GLY A CA 1
ATOM 689 C C . GLY A 1 84 ? 13.43 -7.172 7.582 1 93.69 84 GLY A C 1
ATOM 690 O O . GLY A 1 84 ? 14.242 -8.039 7.27 1 93.69 84 GLY A O 1
ATOM 691 N N . LYS A 1 85 ? 12.117 -7.25 7.367 1 90.62 85 LYS A N 1
ATOM 692 C CA . LYS A 1 85 ? 11.562 -8.422 6.699 1 90.62 85 LYS A CA 1
ATOM 693 C C . LYS A 1 85 ? 11.914 -8.43 5.215 1 90.62 85 LYS A C 1
ATOM 695 O O . LYS A 1 85 ? 12.172 -9.484 4.637 1 90.62 85 LYS A O 1
ATOM 700 N N . TRP A 1 86 ? 11.945 -7.293 4.609 1 91.69 86 TRP A N 1
ATOM 701 C CA . TRP A 1 86 ? 12.156 -7.188 3.17 1 91.69 86 TRP A CA 1
ATOM 702 C C . TRP A 1 86 ? 13.648 -7.168 2.84 1 91.69 86 TRP A C 1
ATOM 704 O O . TRP A 1 86 ? 14.039 -7.414 1.696 1 91.69 86 TRP A O 1
ATOM 714 N N . ALA A 1 87 ? 14.445 -6.781 3.762 1 92.38 87 ALA A N 1
ATOM 715 C CA . ALA A 1 87 ? 15.898 -6.793 3.625 1 92.38 87 ALA A CA 1
ATOM 716 C C . ALA A 1 87 ? 16.547 -7.637 4.715 1 92.38 87 ALA A C 1
ATOM 718 O O . ALA A 1 87 ? 17.219 -7.109 5.602 1 92.38 87 ALA A O 1
ATOM 719 N N . PRO A 1 88 ? 16.531 -8.805 4.527 1 86.75 88 PRO A N 1
ATOM 720 C CA . PRO A 1 88 ? 16.922 -9.688 5.625 1 86.75 88 PRO A CA 1
ATOM 721 C C . PRO A 1 88 ? 18.438 -9.695 5.859 1 86.75 88 PRO A C 1
ATOM 723 O O . PRO A 1 88 ? 18.891 -10.156 6.906 1 86.75 88 PRO A O 1
ATOM 726 N N . ALA A 1 89 ? 19.25 -9.234 4.871 1 87.38 89 ALA A N 1
ATOM 727 C CA . ALA A 1 89 ? 20.688 -9.164 5.109 1 87.38 89 ALA A CA 1
ATOM 728 C C . ALA A 1 89 ? 21 -8.242 6.281 1 87.38 89 ALA A C 1
ATOM 730 O O . ALA A 1 89 ? 21.922 -8.5 7.051 1 87.38 89 ALA A O 1
ATOM 731 N N . ARG A 1 90 ? 20.172 -7.188 6.43 1 88.06 90 ARG A N 1
ATOM 732 C CA . ARG A 1 90 ? 20.219 -6.242 7.543 1 88.06 90 ARG A CA 1
ATOM 733 C C . ARG A 1 90 ? 21.625 -5.699 7.746 1 88.06 90 ARG A C 1
ATOM 735 O O . ARG A 1 90 ? 22.094 -5.586 8.875 1 88.06 90 ARG A O 1
ATOM 742 N N . LYS A 1 91 ? 22.297 -5.328 6.691 1 93 91 LYS A N 1
ATOM 743 C CA . LYS A 1 91 ? 23.703 -4.93 6.793 1 93 91 LYS A CA 1
ATOM 744 C C . LYS A 1 91 ? 23.844 -3.414 6.691 1 93 91 LYS A C 1
ATOM 746 O O . LYS A 1 91 ? 24.141 -2.744 7.684 1 93 91 LYS A O 1
ATOM 751 N N . ARG A 1 92 ? 23.578 -2.893 5.543 1 96.25 92 ARG A N 1
ATOM 752 C CA . ARG A 1 92 ? 23.844 -1.478 5.312 1 96.25 92 ARG A CA 1
ATOM 753 C C . ARG A 1 92 ? 22.547 -0.677 5.227 1 96.25 92 ARG A C 1
ATOM 755 O O . ARG A 1 92 ? 21.641 -1.05 4.492 1 96.25 92 ARG A O 1
ATOM 762 N N . PHE A 1 93 ? 22.5 0.423 5.945 1 97.25 93 PHE A N 1
ATOM 763 C CA . PHE A 1 93 ? 21.328 1.278 6.094 1 97.25 93 PHE A CA 1
ATOM 764 C C . PHE A 1 93 ? 21.688 2.742 5.875 1 97.25 93 PHE A C 1
ATOM 766 O O . PHE A 1 93 ? 22.641 3.246 6.48 1 97.25 93 PHE A O 1
ATOM 773 N N . LEU A 1 94 ? 20.984 3.41 4.973 1 97.19 94 LEU A N 1
ATOM 774 C CA . LEU A 1 94 ? 21.188 4.832 4.719 1 97.19 94 LEU A CA 1
ATOM 775 C C . LEU A 1 94 ? 19.922 5.629 4.988 1 97.19 94 LEU A C 1
ATOM 777 O O . LEU A 1 94 ? 18.859 5.301 4.465 1 97.19 94 LEU A O 1
ATOM 781 N N . ASP A 1 95 ? 20.047 6.598 5.793 1 97.69 95 ASP A N 1
ATOM 782 C CA . ASP A 1 95 ? 18.938 7.516 6.055 1 97.69 95 ASP A CA 1
ATOM 783 C C . ASP A 1 95 ? 19.219 8.891 5.461 1 97.69 95 ASP A C 1
ATOM 785 O O . ASP A 1 95 ? 20.078 9.625 5.957 1 97.69 95 ASP A O 1
ATOM 789 N N . ILE A 1 96 ? 18.469 9.234 4.414 1 97 96 ILE A N 1
ATOM 790 C CA . ILE A 1 96 ? 18.641 10.523 3.746 1 97 96 ILE A CA 1
ATOM 791 C C . ILE A 1 96 ? 17.766 11.57 4.43 1 97 96 ILE A C 1
ATOM 793 O O . ILE A 1 96 ? 16.531 11.438 4.473 1 97 96 ILE A O 1
ATOM 797 N N . GLY A 1 97 ? 18.328 12.648 4.84 1 94.81 97 GLY A N 1
ATOM 798 C CA . GLY A 1 97 ? 17.641 13.586 5.711 1 94.81 97 GLY A CA 1
ATOM 799 C C . GLY A 1 97 ? 17.469 13.055 7.121 1 94.81 97 GLY A C 1
ATOM 800 O O . GLY A 1 97 ? 16.344 13.07 7.652 1 94.81 97 GLY A O 1
ATOM 801 N N . CYS A 1 98 ? 18.562 12.688 7.781 1 94.69 98 CYS A N 1
ATOM 802 C CA . CYS A 1 98 ? 18.469 11.883 8.992 1 94.69 98 CYS A CA 1
ATOM 803 C C . CYS A 1 98 ? 18.25 12.766 10.219 1 94.69 98 CYS A C 1
ATOM 805 O O . CYS A 1 98 ? 17.953 12.266 11.305 1 94.69 98 CYS A O 1
ATOM 807 N N . GLY A 1 99 ? 18.344 14.086 10.047 1 90.81 99 GLY A N 1
ATOM 808 C CA . GLY A 1 99 ? 18.188 14.969 11.195 1 90.81 99 GLY A CA 1
ATOM 809 C C . GLY A 1 99 ? 19.141 14.664 12.32 1 90.81 99 GLY A C 1
ATOM 810 O O . GLY A 1 99 ? 20.344 14.477 12.094 1 90.81 99 GLY A O 1
ATOM 811 N N . VAL A 1 100 ? 18.625 14.633 13.531 1 88.56 100 VAL A N 1
ATOM 812 C CA . VAL A 1 100 ? 19.469 14.414 14.688 1 88.56 100 VAL A CA 1
ATOM 813 C C . VAL A 1 100 ? 19.688 12.914 14.898 1 88.56 100 VAL A C 1
ATOM 815 O O . VAL A 1 100 ? 20.25 12.5 15.922 1 88.56 100 VAL A O 1
ATOM 818 N N . GLY A 1 101 ? 19.172 12.102 14.055 1 92.5 101 GLY A N 1
ATOM 819 C CA . GLY A 1 101 ? 19.5 10.688 14.062 1 92.5 101 GLY A CA 1
ATOM 820 C C . GLY A 1 101 ? 18.469 9.844 14.789 1 92.5 101 GLY A C 1
ATOM 821 O O . GLY A 1 101 ? 18.75 8.727 15.211 1 92.5 101 GLY A O 1
ATOM 822 N N . HIS A 1 102 ? 17.297 10.344 14.945 1 89.81 102 HIS A N 1
ATOM 823 C CA . HIS A 1 102 ? 16.266 9.594 15.664 1 89.81 102 HIS A CA 1
ATOM 824 C C . HIS A 1 102 ? 15.938 8.289 14.945 1 89.81 102 HIS A C 1
ATOM 826 O O . HIS A 1 102 ? 15.805 7.238 15.578 1 89.81 102 HIS A O 1
ATOM 832 N N . TYR A 1 103 ? 15.758 8.336 13.664 1 94.25 103 TYR A N 1
ATOM 833 C CA . TYR A 1 103 ? 15.422 7.137 12.906 1 94.25 103 TYR A CA 1
ATOM 834 C C . TYR A 1 103 ? 16.594 6.16 12.875 1 94.25 103 TYR A C 1
ATOM 836 O O . TYR A 1 103 ? 16.406 4.945 12.93 1 94.25 103 TYR A O 1
ATOM 844 N N . LEU A 1 104 ? 17.781 6.699 12.797 1 95.69 104 LEU A N 1
ATOM 845 C CA . LEU A 1 104 ? 18.984 5.875 12.867 1 95.69 104 LEU A CA 1
ATOM 846 C C . LEU A 1 104 ? 19.047 5.121 14.195 1 95.69 104 LEU A C 1
ATOM 848 O O . LEU A 1 104 ? 19.438 3.949 14.227 1 95.69 104 LEU A O 1
ATOM 852 N N . ALA A 1 105 ? 18.688 5.797 15.203 1 94.06 105 ALA A N 1
ATOM 853 C CA . ALA A 1 105 ? 18.688 5.164 16.516 1 94.06 105 ALA A CA 1
ATOM 854 C C . ALA A 1 105 ? 17.75 3.971 16.562 1 94.06 105 ALA A C 1
ATOM 856 O O . ALA A 1 105 ? 18.047 2.953 17.188 1 94.06 105 ALA A O 1
ATOM 857 N N . LEU A 1 106 ? 16.594 4.094 15.977 1 93.38 106 LEU A N 1
ATOM 858 C CA . LEU A 1 106 ? 15.633 2.988 15.898 1 93.38 106 LEU A CA 1
ATOM 859 C C . LEU A 1 106 ? 16.203 1.851 15.047 1 93.38 106 LEU A C 1
ATOM 861 O O . LEU A 1 106 ? 15.977 0.676 15.359 1 93.38 106 LEU A O 1
ATOM 865 N N . ALA A 1 107 ? 16.906 2.182 14.008 1 96.19 107 ALA A N 1
ATOM 866 C CA . ALA A 1 107 ? 17.422 1.208 13.047 1 96.19 107 ALA A CA 1
ATOM 867 C C . ALA A 1 107 ? 18.609 0.443 13.625 1 96.19 107 ALA A C 1
ATOM 869 O O . ALA A 1 107 ? 18.938 -0.641 13.141 1 96.19 107 ALA A O 1
ATOM 870 N N . LYS A 1 108 ? 19.25 1.013 14.57 1 94.75 108 LYS A N 1
ATOM 871 C CA . LYS A 1 108 ? 20.5 0.495 15.125 1 94.75 108 LYS A CA 1
ATOM 872 C C . LYS A 1 108 ? 20.328 -0.943 15.609 1 94.75 108 LYS A C 1
ATOM 874 O O . LYS A 1 108 ? 21.266 -1.748 15.508 1 94.75 108 LYS A O 1
ATOM 879 N N . ASN A 1 109 ? 19.203 -1.291 16.062 1 90.44 109 ASN A N 1
ATOM 880 C CA . ASN A 1 109 ? 18.969 -2.631 16.594 1 90.44 109 ASN A CA 1
ATOM 881 C C . ASN A 1 109 ? 18.625 -3.619 15.477 1 90.44 109 ASN A C 1
ATOM 883 O O . ASN A 1 109 ? 18.547 -4.824 15.711 1 90.44 109 ASN A O 1
ATOM 887 N N . HIS A 1 110 ? 18.547 -3.215 14.289 1 94.69 110 HIS A N 1
ATOM 888 C CA . HIS A 1 110 ? 18.062 -4.062 13.203 1 94.69 110 HIS A CA 1
ATOM 889 C C . HIS A 1 110 ? 19.094 -4.164 12.078 1 94.69 110 HIS A C 1
ATOM 891 O O . HIS A 1 110 ? 19.062 -5.117 11.297 1 94.69 110 HIS A O 1
ATOM 897 N N . PHE A 1 111 ? 19.938 -3.166 11.945 1 96.31 111 PHE A N 1
ATOM 898 C CA . PHE A 1 111 ? 20.922 -3.104 10.859 1 96.31 111 PHE A CA 1
ATOM 899 C C . PHE A 1 111 ? 22.312 -2.822 11.398 1 96.31 111 PHE A C 1
ATOM 901 O O . PHE A 1 111 ? 22.469 -2.221 12.469 1 96.31 111 PHE A O 1
ATOM 908 N N . GLU A 1 112 ? 23.328 -3.186 10.695 1 95.5 112 GLU A N 1
ATOM 909 C CA . GLU A 1 112 ? 24.703 -3.178 11.203 1 95.5 112 GLU A CA 1
ATOM 910 C C . GLU A 1 112 ? 25.391 -1.847 10.922 1 95.5 112 GLU A C 1
ATOM 912 O O . GLU A 1 112 ? 25.938 -1.221 11.836 1 95.5 112 GLU A O 1
ATOM 917 N N . ASP A 1 113 ? 25.484 -1.431 9.672 1 95.94 113 ASP A N 1
ATOM 918 C CA . ASP A 1 113 ? 26.156 -0.216 9.227 1 95.94 113 ASP A CA 1
ATOM 919 C C . ASP A 1 113 ? 25.156 0.881 8.891 1 95.94 113 ASP A C 1
ATOM 921 O O . ASP A 1 113 ? 24.5 0.832 7.84 1 95.94 113 ASP A O 1
ATOM 925 N N . LEU A 1 114 ? 25.094 1.85 9.742 1 97.19 114 LEU A N 1
ATOM 926 C CA . LEU A 1 114 ? 24.141 2.934 9.578 1 97.19 114 LEU A CA 1
ATOM 927 C C . LEU A 1 114 ? 24.828 4.215 9.133 1 97.19 114 LEU A C 1
ATOM 929 O O . LEU A 1 114 ? 25.812 4.645 9.758 1 97.19 114 LEU A O 1
ATOM 933 N N . GLN A 1 115 ? 24.328 4.789 8.117 1 96.69 115 GLN A N 1
ATOM 934 C CA . GLN A 1 115 ? 24.828 6.055 7.59 1 96.69 115 GLN A CA 1
ATOM 935 C C . GLN A 1 115 ? 23.703 7.059 7.391 1 96.69 115 GLN A C 1
ATOM 937 O O . GLN A 1 115 ? 22.547 6.668 7.188 1 96.69 115 GLN A O 1
ATOM 942 N N . GLY A 1 116 ? 24.031 8.305 7.516 1 96.75 116 GLY A N 1
ATOM 943 C CA . GLY A 1 116 ? 23.062 9.359 7.277 1 96.75 116 GLY A CA 1
ATOM 944 C C . GLY A 1 116 ? 23.609 10.5 6.445 1 96.75 116 GLY A C 1
ATOM 945 O O . GLY A 1 116 ? 24.828 10.617 6.266 1 96.75 116 GLY A O 1
ATOM 946 N N . VAL A 1 117 ? 22.75 11.25 5.844 1 95.94 117 VAL A N 1
ATOM 947 C CA . VAL A 1 117 ? 23.062 12.508 5.168 1 95.94 117 VAL A CA 1
ATOM 948 C C . VAL A 1 117 ? 22.094 13.594 5.652 1 95.94 117 VAL A C 1
ATOM 950 O O . VAL A 1 117 ? 20.891 13.352 5.777 1 95.94 117 VAL A O 1
ATOM 953 N N . GLU A 1 118 ? 22.641 14.719 5.938 1 93 118 GLU A N 1
ATOM 954 C CA . GLU A 1 118 ? 21.859 15.805 6.527 1 93 118 GLU A CA 1
ATOM 955 C C . GLU A 1 118 ? 22.484 17.156 6.227 1 93 118 GLU A C 1
ATOM 957 O O . GLU A 1 118 ? 23.703 17.344 6.375 1 93 118 GLU A O 1
ATOM 962 N N . PRO A 1 119 ? 21.609 18.047 5.758 1 89.44 119 PRO A N 1
ATOM 963 C CA . PRO A 1 119 ? 22.172 19.344 5.383 1 89.44 119 PRO A CA 1
ATOM 964 C C . PRO A 1 119 ? 22.344 20.281 6.582 1 89.44 119 PRO A C 1
ATOM 966 O O . PRO A 1 119 ? 23.109 21.25 6.508 1 89.44 119 PRO A O 1
ATOM 969 N N . SER A 1 120 ? 21.625 20.125 7.633 1 84.69 120 SER A N 1
ATOM 970 C CA . SER A 1 120 ? 21.703 21 8.797 1 84.69 120 SER A CA 1
ATOM 971 C C . SER A 1 120 ? 22.953 20.703 9.617 1 84.69 120 SER A C 1
ATOM 973 O O . SER A 1 120 ? 23.094 19.625 10.188 1 84.69 120 SER A O 1
ATOM 975 N N . ALA A 1 121 ? 23.734 21.734 9.781 1 86.88 121 ALA A N 1
ATOM 976 C CA . ALA A 1 121 ? 24.969 21.562 10.547 1 86.88 121 ALA A CA 1
ATOM 977 C C . ALA A 1 121 ? 24.672 21.203 12 1 86.88 121 ALA A C 1
ATOM 979 O O . ALA A 1 121 ? 25.344 20.359 12.578 1 86.88 121 ALA A O 1
ATOM 980 N N . THR A 1 122 ? 23.688 21.844 12.5 1 83.69 122 THR A N 1
ATOM 981 C CA . THR A 1 122 ? 23.328 21.609 13.891 1 83.69 122 THR A CA 1
ATOM 982 C C . THR A 1 122 ? 22.828 20.172 14.086 1 83.69 122 THR A C 1
ATOM 984 O O . THR A 1 122 ? 23.188 19.516 15.07 1 83.69 122 THR A O 1
ATOM 987 N N . SER A 1 123 ? 22.062 19.719 13.227 1 88.31 123 SER A N 1
ATOM 988 C CA . SER A 1 123 ? 21.531 18.359 13.32 1 88.31 123 SER A CA 1
ATOM 989 C C . SER A 1 123 ? 22.641 17.328 13.148 1 88.31 123 SER A C 1
ATOM 991 O O . SER A 1 123 ? 22.672 16.312 13.844 1 88.31 123 SER A O 1
ATOM 993 N N . VAL A 1 124 ? 23.516 17.594 12.25 1 92.38 124 VAL A N 1
ATOM 994 C CA . VAL A 1 124 ? 24.625 16.688 12 1 92.38 124 VAL A CA 1
ATOM 995 C C . VAL A 1 124 ? 25.469 16.547 13.273 1 92.38 124 VAL A C 1
ATOM 997 O O . VAL A 1 124 ? 25.828 15.43 13.664 1 92.38 124 VAL A O 1
ATOM 1000 N N . ALA A 1 125 ? 25.75 17.688 13.844 1 91.88 125 ALA A N 1
ATOM 1001 C CA . ALA A 1 125 ? 26.547 17.672 15.07 1 91.88 125 ALA A CA 1
ATOM 1002 C C . ALA A 1 125 ? 25.875 16.844 16.156 1 91.88 125 ALA A C 1
ATOM 1004 O O . ALA A 1 125 ? 26.531 16.031 16.812 1 91.88 125 ALA A O 1
ATOM 1005 N N . ALA A 1 126 ? 24.625 17.047 16.297 1 90.12 126 ALA A N 1
ATOM 1006 C CA . ALA A 1 126 ? 23.859 16.312 17.297 1 90.12 126 ALA A CA 1
ATOM 1007 C C . ALA A 1 126 ? 23.859 14.812 16.984 1 90.12 126 ALA A C 1
ATOM 1009 O O . ALA A 1 126 ? 23.984 13.984 17.891 1 90.12 126 ALA A O 1
ATOM 1010 N N . ALA A 1 127 ? 23.688 14.43 15.789 1 94 127 ALA A N 1
ATOM 1011 C CA . ALA A 1 127 ? 23.656 13.031 15.375 1 94 127 ALA A CA 1
ATOM 1012 C C . ALA A 1 127 ? 25 12.367 15.609 1 94 127 ALA A C 1
ATOM 1014 O O . ALA A 1 127 ? 25.078 11.234 16.094 1 94 127 ALA A O 1
ATOM 1015 N N . ARG A 1 128 ? 26.062 13.055 15.266 1 96.69 128 ARG A N 1
ATOM 1016 C CA . ARG A 1 128 ? 27.406 12.523 15.461 1 96.69 128 ARG A CA 1
ATOM 1017 C C . ARG A 1 128 ? 27.719 12.344 16.938 1 96.69 128 ARG A C 1
ATOM 1019 O O . ARG A 1 128 ? 28.391 11.391 17.328 1 96.69 128 ARG A O 1
ATOM 1026 N N . GLU A 1 129 ? 27.219 13.227 17.688 1 95.81 129 GLU A N 1
ATOM 1027 C CA . GLU A 1 129 ? 27.375 13.094 19.141 1 95.81 129 GLU A CA 1
ATOM 1028 C C . GLU A 1 129 ? 26.688 11.828 19.656 1 95.81 129 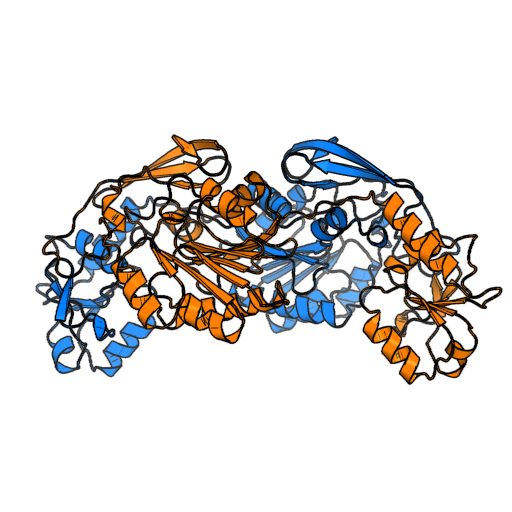GLU A C 1
ATOM 10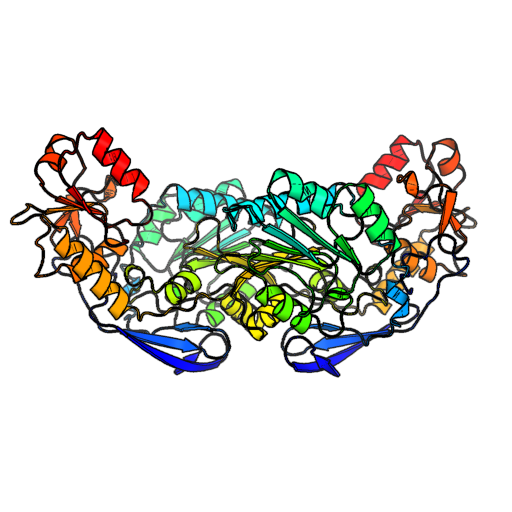30 O O . GLU A 1 129 ? 27.156 11.234 20.641 1 95.81 129 GLU A O 1
ATOM 1035 N N . ARG A 1 130 ? 25.703 11.5 19.016 1 93.5 130 ARG A N 1
ATOM 1036 C CA . ARG A 1 130 ? 24.984 10.281 19.391 1 93.5 130 ARG A CA 1
ATOM 1037 C C . ARG A 1 130 ? 25.703 9.047 18.844 1 93.5 130 ARG A C 1
ATOM 1039 O O . ARG A 1 130 ? 25.281 7.918 19.109 1 93.5 130 ARG A O 1
ATOM 1046 N N . GLY A 1 131 ? 26.781 9.234 18.031 1 95.81 131 GLY A N 1
ATOM 1047 C CA . GLY A 1 131 ? 27.609 8.133 17.578 1 95.81 131 GLY A CA 1
ATOM 1048 C C . GLY A 1 131 ? 27.312 7.719 16.141 1 95.81 131 GLY A C 1
ATOM 1049 O O . GLY A 1 131 ? 27.812 6.688 15.672 1 95.81 131 GLY A O 1
ATOM 1050 N N . PHE A 1 132 ? 26.531 8.461 15.469 1 96.69 132 PHE A N 1
ATOM 1051 C CA . PHE A 1 132 ? 26.156 8.055 14.117 1 96.69 132 PHE A CA 1
ATOM 1052 C C . PHE A 1 132 ? 27.094 8.672 13.086 1 96.69 132 PHE A C 1
ATOM 1054 O O . PHE A 1 132 ? 27.594 9.781 13.281 1 96.69 132 PHE A O 1
ATOM 1061 N N . SER A 1 133 ? 27.359 7.957 12.031 1 96.19 133 SER A N 1
ATOM 1062 C CA . SER A 1 133 ? 28.094 8.453 10.875 1 96.19 133 SER A CA 1
ATOM 1063 C C . SER A 1 133 ? 27.188 9.227 9.93 1 96.19 133 SER A C 1
ATOM 1065 O O . SER A 1 133 ? 26.344 8.633 9.25 1 96.19 133 SER A O 1
ATOM 1067 N N . VAL A 1 134 ? 27.391 10.531 9.852 1 96.31 134 VAL A N 1
ATOM 1068 C CA . VAL A 1 134 ? 26.516 11.383 9.062 1 96.31 134 VAL A CA 1
ATOM 1069 C C . VAL A 1 134 ? 27.328 12.32 8.188 1 96.31 134 VAL A C 1
ATOM 1071 O O . VAL A 1 134 ? 28.25 12.984 8.672 1 96.31 134 VAL A O 1
ATOM 1074 N N . ILE A 1 135 ? 27.031 12.344 6.957 1 95.75 135 ILE A N 1
ATOM 1075 C CA . ILE A 1 135 ? 27.641 13.289 6.031 1 95.75 135 ILE A CA 1
ATOM 1076 C C . ILE A 1 135 ? 26.875 14.602 6.043 1 95.75 135 ILE A C 1
ATOM 1078 O O . ILE A 1 135 ? 25.641 14.617 5.902 1 95.75 135 ILE A O 1
ATOM 1082 N N . HIS A 1 136 ? 27.547 15.68 6.238 1 93.12 136 HIS A N 1
ATOM 1083 C CA . HIS A 1 136 ? 26.953 17.016 6.219 1 93.12 136 HIS A CA 1
ATOM 1084 C C . HIS A 1 136 ? 26.828 17.531 4.793 1 93.12 136 HIS A C 1
ATOM 1086 O O . HIS A 1 136 ? 27.75 18.172 4.281 1 93.12 136 HIS A O 1
ATOM 1092 N N . ASP A 1 137 ? 25.656 17.328 4.223 1 91.94 137 ASP A N 1
ATOM 1093 C CA . ASP A 1 137 ? 25.375 17.766 2.857 1 91.94 137 ASP A CA 1
ATOM 1094 C C . ASP A 1 137 ? 23.922 17.516 2.488 1 91.94 137 ASP A C 1
ATOM 1096 O O . ASP A 1 137 ? 23.203 16.812 3.195 1 91.94 137 ASP A O 1
ATOM 1100 N N . TYR A 1 138 ? 23.547 18.219 1.446 1 89.44 138 TYR A N 1
ATOM 1101 C CA . TYR A 1 138 ? 22.344 17.75 0.753 1 89.44 138 TYR A CA 1
ATOM 1102 C C . TYR A 1 138 ? 22.625 16.438 0.017 1 89.44 138 TYR A C 1
ATOM 1104 O O . TYR A 1 138 ? 23.719 16.234 -0.503 1 89.44 138 TYR A O 1
ATOM 1112 N N . PHE A 1 139 ? 21.672 15.625 0 1 90.62 139 PHE A N 1
ATOM 1113 C CA . PHE A 1 139 ? 21.891 14.391 -0.741 1 90.62 139 PHE A CA 1
ATOM 1114 C C . PHE A 1 139 ? 22 14.664 -2.236 1 90.62 139 PHE A C 1
ATOM 1116 O O . PHE A 1 139 ? 21.172 15.398 -2.795 1 90.62 139 PHE A O 1
ATOM 1123 N N . HIS A 1 140 ? 22.969 14.133 -2.838 1 84.25 140 HIS A N 1
ATOM 1124 C CA . HIS A 1 140 ? 23.156 14.086 -4.285 1 84.25 140 HIS A CA 1
ATOM 1125 C C . HIS A 1 140 ? 23.969 12.859 -4.695 1 84.25 140 HIS A C 1
ATOM 1127 O O . HIS A 1 140 ? 24.641 12.25 -3.865 1 84.25 140 HIS A O 1
ATOM 1133 N N . GLY A 1 141 ? 23.891 12.469 -5.938 1 79.31 141 GLY A N 1
ATOM 1134 C CA . GLY A 1 141 ? 24.406 11.211 -6.449 1 79.31 141 GLY A CA 1
ATOM 1135 C C . GLY A 1 141 ? 25.922 11.125 -6.379 1 79.31 141 GLY A C 1
ATOM 1136 O O . GLY A 1 141 ? 26.484 10.039 -6.523 1 79.31 141 GLY A O 1
ATOM 1137 N N . GLU A 1 142 ? 26.609 12.156 -6.047 1 81.31 142 GLU A N 1
ATOM 1138 C CA . GLU A 1 142 ? 28.078 12.156 -6.066 1 81.31 142 GLU A CA 1
ATOM 1139 C C . GLU A 1 142 ? 28.641 11.969 -4.664 1 81.31 142 GLU A C 1
ATOM 1141 O O . GLU A 1 142 ? 29.859 11.984 -4.477 1 81.31 142 GLU A O 1
ATOM 1146 N N . LEU A 1 143 ? 27.797 11.812 -3.785 1 84 143 LEU A N 1
ATOM 1147 C CA . LEU A 1 143 ? 28.281 11.586 -2.43 1 84 143 LEU A CA 1
ATOM 1148 C C . LEU A 1 143 ? 29.078 10.281 -2.342 1 84 143 LEU A C 1
ATOM 1150 O O . LEU A 1 143 ? 28.734 9.312 -3.021 1 84 143 LEU A O 1
ATOM 1154 N N . PRO A 1 144 ? 30.047 10.305 -1.497 1 82.12 144 PRO A N 1
ATOM 1155 C CA . PRO A 1 144 ? 30.984 9.18 -1.448 1 82.12 144 PRO A CA 1
ATOM 1156 C C . PRO A 1 144 ? 30.438 7.988 -0.667 1 82.12 144 PRO A C 1
ATOM 1158 O O . PRO A 1 144 ? 31 7.609 0.363 1 82.12 144 PRO A O 1
ATOM 1161 N N . PHE A 1 145 ? 29.391 7.426 -1.044 1 81.5 145 PHE A N 1
ATOM 1162 C CA . PHE A 1 145 ? 28.906 6.195 -0.435 1 81.5 145 PHE A CA 1
ATOM 1163 C C . PHE A 1 145 ? 29.359 4.977 -1.225 1 81.5 145 PHE A C 1
ATOM 1165 O O . PHE A 1 145 ? 29.469 5.031 -2.451 1 81.5 145 PHE A O 1
ATOM 1172 N N . ALA A 1 146 ? 29.797 3.982 -0.478 1 78.75 146 ALA A N 1
ATOM 1173 C CA . ALA A 1 146 ? 29.891 2.701 -1.176 1 78.75 146 ALA A CA 1
ATOM 1174 C C . ALA A 1 146 ? 28.5 2.182 -1.543 1 78.75 146 ALA A C 1
ATOM 1176 O O . ALA A 1 146 ? 27.547 2.342 -0.778 1 78.75 146 ALA A O 1
ATOM 1177 N N . ASP A 1 147 ? 28.281 1.806 -2.742 1 76.06 147 ASP A N 1
ATOM 1178 C CA . ASP A 1 147 ? 27 1.231 -3.154 1 76.06 147 ASP A CA 1
ATOM 1179 C C . ASP A 1 147 ? 26.703 -0.039 -2.367 1 76.06 147 ASP A C 1
ATOM 1181 O O . ASP A 1 147 ? 27.516 -0.495 -1.565 1 76.06 147 ASP A O 1
ATOM 1185 N N . GLY A 1 148 ? 25.422 -0.364 -2.459 1 89.69 148 GLY A N 1
ATOM 1186 C CA . GLY A 1 148 ? 25.062 -1.664 -1.91 1 89.69 148 GLY A CA 1
ATOM 1187 C C . GLY A 1 148 ? 24.297 -1.572 -0.607 1 89.69 148 GLY A C 1
ATOM 1188 O O . GLY A 1 148 ? 24.547 -2.342 0.323 1 89.69 148 GLY A O 1
ATOM 1189 N N . PHE A 1 149 ? 23.469 -0.569 -0.508 1 95.62 149 PHE A N 1
ATOM 1190 C CA . PHE A 1 149 ? 22.656 -0.497 0.696 1 95.62 149 PHE A CA 1
ATOM 1191 C C . PHE A 1 149 ? 21.5 -1.486 0.624 1 95.62 149 PHE A C 1
ATOM 1193 O O . PHE A 1 149 ? 20.891 -1.668 -0.435 1 95.62 149 PHE A O 1
ATOM 1200 N N . ASP A 1 150 ? 21.25 -2.127 1.796 1 96.81 150 ASP A N 1
ATOM 1201 C CA . ASP A 1 150 ? 20.078 -2.996 1.906 1 96.81 150 ASP A CA 1
ATOM 1202 C C . ASP A 1 150 ? 18.797 -2.18 2.055 1 96.81 150 ASP A C 1
ATOM 1204 O O . ASP A 1 150 ? 17.734 -2.602 1.604 1 96.81 150 ASP A O 1
ATOM 1208 N N . VAL A 1 151 ? 18.984 -1.086 2.746 1 98.06 151 VAL A N 1
ATOM 1209 C CA . VAL A 1 151 ? 17.812 -0.239 3.004 1 98.06 151 VAL A CA 1
ATOM 1210 C C . VAL A 1 151 ? 18.203 1.23 2.865 1 98.06 151 VAL A C 1
ATOM 1212 O O . VAL A 1 151 ? 19.281 1.643 3.336 1 98.06 151 VAL A O 1
ATOM 1215 N N . ILE A 1 152 ? 17.406 1.96 2.221 1 97.69 152 ILE A N 1
ATOM 1216 C CA . ILE A 1 152 ? 17.484 3.416 2.193 1 97.69 152 ILE A CA 1
ATOM 1217 C C . ILE A 1 152 ? 16.156 4.02 2.643 1 97.69 152 ILE A C 1
ATOM 1219 O O . ILE A 1 152 ? 15.086 3.568 2.219 1 97.69 152 ILE A O 1
ATOM 1223 N N . THR A 1 153 ? 16.234 4.969 3.531 1 98.25 153 THR A N 1
ATOM 1224 C CA . THR A 1 153 ? 15.008 5.633 3.982 1 98.25 153 THR A CA 1
ATOM 1225 C C . THR A 1 153 ? 15.062 7.125 3.67 1 98.25 153 THR A C 1
ATOM 1227 O O . THR A 1 153 ? 16.125 7.746 3.746 1 98.25 153 THR A O 1
ATOM 1230 N N . ILE A 1 154 ? 13.984 7.668 3.227 1 97.75 154 ILE A N 1
ATOM 1231 C CA . ILE A 1 154 ? 13.734 9.086 3.008 1 97.75 154 ILE A CA 1
ATOM 1232 C C . ILE A 1 154 ? 12.477 9.516 3.771 1 97.75 154 ILE A C 1
ATOM 1234 O O . ILE A 1 154 ? 11.359 9.375 3.27 1 97.75 154 ILE A O 1
ATOM 1238 N N . ILE A 1 155 ? 12.672 10.055 4.934 1 96 155 ILE A N 1
ATOM 1239 C CA . ILE A 1 155 ? 11.57 10.32 5.848 1 96 155 ILE A CA 1
ATOM 1240 C C . ILE A 1 155 ? 11.344 11.82 5.969 1 96 155 ILE A C 1
ATOM 1242 O O . ILE A 1 155 ? 12.18 12.539 6.523 1 96 155 ILE A O 1
ATOM 1246 N N . GLU A 1 156 ? 10.156 12.273 5.469 1 92.38 156 GLU A N 1
ATOM 1247 C CA . GLU A 1 156 ? 9.766 13.672 5.586 1 92.38 156 GLU A CA 1
ATOM 1248 C C . GLU A 1 156 ? 10.789 14.586 4.918 1 92.38 156 GLU A C 1
ATOM 1250 O O . GLU A 1 156 ? 11.258 15.555 5.523 1 92.38 156 GLU A O 1
ATOM 1255 N N . VAL A 1 157 ? 11.133 14.281 3.723 1 94.19 157 VAL A N 1
ATOM 1256 C CA . VAL A 1 157 ? 12.117 15.031 2.953 1 94.19 157 VAL A CA 1
ATOM 1257 C C . VAL A 1 157 ? 11.516 15.453 1.616 1 94.19 157 VAL A C 1
ATOM 1259 O O . VAL A 1 157 ? 11.57 16.641 1.252 1 94.19 157 VAL A O 1
ATOM 1262 N N . LEU A 1 158 ? 10.828 14.578 0.975 1 96.56 158 LEU A N 1
ATOM 1263 C CA . LEU A 1 158 ? 10.422 14.766 -0.414 1 96.56 158 LEU A CA 1
ATOM 1264 C C . LEU A 1 158 ? 9.406 15.898 -0.533 1 96.56 158 LEU A C 1
ATOM 1266 O O . LEU A 1 158 ? 9.32 16.547 -1.575 1 96.56 158 LEU A O 1
ATOM 1270 N N . GLU A 1 159 ? 8.625 16.172 0.494 1 95.25 159 GLU A N 1
ATOM 1271 C CA . GLU A 1 159 ? 7.582 17.188 0.453 1 95.25 159 GLU A CA 1
ATOM 1272 C C . GLU A 1 159 ? 8.18 18.578 0.289 1 95.25 159 GLU A C 1
ATOM 1274 O O . GLU A 1 159 ? 7.484 19.531 -0.081 1 95.25 159 GLU A O 1
ATOM 1279 N N . HIS A 1 160 ? 9.484 18.688 0.504 1 90.81 160 HIS A N 1
ATOM 1280 C CA . HIS A 1 160 ? 10.148 19.984 0.458 1 90.81 160 HIS A CA 1
ATOM 1281 C C . HIS A 1 160 ? 10.875 20.188 -0.867 1 90.81 160 HIS A C 1
ATOM 1283 O O . HIS A 1 160 ? 11.414 21.266 -1.126 1 90.81 160 HIS A O 1
ATOM 1289 N N . LEU A 1 161 ? 10.891 19.219 -1.703 1 92.56 161 LEU A N 1
ATOM 1290 C CA . LEU A 1 161 ? 11.758 19.25 -2.877 1 92.56 161 LEU A CA 1
ATOM 1291 C C . LEU A 1 161 ? 10.961 19.609 -4.125 1 92.56 161 LEU A C 1
ATOM 1293 O O . LEU A 1 161 ? 9.836 19.141 -4.305 1 92.56 161 LEU A O 1
ATOM 1297 N N . GLU A 1 162 ? 11.578 20.359 -4.961 1 92.06 162 GLU A N 1
ATOM 1298 C CA . GLU A 1 162 ? 10.945 20.719 -6.227 1 92.06 162 GLU A CA 1
ATOM 1299 C C . GLU A 1 162 ? 10.898 19.531 -7.18 1 92.06 162 GLU A C 1
ATOM 1301 O O . GLU A 1 162 ? 9.977 19.406 -7.98 1 92.06 162 GLU A O 1
ATOM 1306 N N . ASP A 1 163 ? 11.961 18.734 -7.094 1 93.69 163 ASP A N 1
ATOM 1307 C CA . ASP A 1 163 ? 12.031 17.531 -7.926 1 93.69 163 ASP A CA 1
ATOM 1308 C C . ASP A 1 163 ? 12.258 16.281 -7.078 1 93.69 163 ASP A C 1
ATOM 1310 O O . ASP A 1 163 ? 13.352 15.719 -7.082 1 93.69 163 ASP A O 1
ATOM 1314 N N . PRO A 1 164 ? 11.227 15.805 -6.473 1 96.81 164 PRO A N 1
ATOM 1315 C CA . PRO A 1 164 ? 11.383 14.641 -5.598 1 96.81 164 PRO A CA 1
ATOM 1316 C C . PRO A 1 164 ? 11.789 13.383 -6.359 1 96.81 164 PRO A C 1
ATOM 1318 O O . PRO A 1 164 ? 12.531 12.547 -5.828 1 96.81 164 PRO A O 1
ATOM 1321 N N . ALA A 1 165 ? 11.383 13.227 -7.613 1 97.06 165 ALA A N 1
ATOM 1322 C CA . ALA A 1 165 ? 11.688 12.039 -8.406 1 97.06 165 ALA A CA 1
ATOM 1323 C C . ALA A 1 165 ? 13.195 11.906 -8.641 1 97.06 165 ALA A C 1
ATOM 1325 O O . ALA A 1 165 ? 13.734 10.797 -8.617 1 97.06 165 ALA A O 1
ATOM 1326 N N . ALA A 1 166 ? 13.859 13.031 -8.828 1 96 166 ALA A N 1
ATOM 1327 C CA . ALA A 1 166 ? 15.297 13.008 -9.055 1 96 166 ALA A CA 1
ATOM 1328 C C . ALA A 1 166 ? 16.047 12.445 -7.848 1 96 166 ALA A C 1
ATOM 1330 O O . ALA A 1 166 ? 17 11.68 -7.996 1 96 166 ALA A O 1
ATOM 1331 N N . LEU A 1 167 ? 15.648 12.852 -6.688 1 96.56 167 LEU A N 1
ATOM 1332 C CA . LEU A 1 167 ? 16.281 12.344 -5.477 1 96.56 167 LEU A CA 1
ATOM 1333 C C . LEU A 1 167 ? 16.078 10.844 -5.336 1 96.56 167 LEU A C 1
ATOM 1335 O O . LEU A 1 167 ? 17.016 10.102 -5.031 1 96.56 167 LEU A O 1
ATOM 1339 N N . VAL A 1 168 ? 14.867 10.406 -5.555 1 97.62 168 VAL A N 1
ATOM 1340 C CA . VAL A 1 168 ? 14.523 8.992 -5.426 1 97.62 168 VAL A CA 1
ATOM 1341 C C . VAL A 1 168 ? 15.328 8.172 -6.422 1 97.62 168 VAL A C 1
ATOM 1343 O O . VAL A 1 168 ? 15.852 7.109 -6.078 1 97.62 168 VAL A O 1
ATOM 1346 N N . GLU A 1 169 ? 15.406 8.641 -7.625 1 96.25 169 GLU A N 1
ATOM 1347 C CA . GLU A 1 169 ? 16.172 7.957 -8.664 1 96.25 169 GLU A CA 1
ATOM 1348 C C . GLU A 1 169 ? 17.641 7.812 -8.273 1 96.25 169 GLU A C 1
ATOM 1350 O O . GLU A 1 169 ? 18.219 6.73 -8.398 1 96.25 169 GLU A O 1
ATOM 1355 N N . GLN A 1 170 ? 18.219 8.898 -7.812 1 95.19 170 GLN A N 1
ATOM 1356 C CA . GLN A 1 170 ? 19.609 8.891 -7.406 1 95.19 170 GLN A CA 1
ATOM 1357 C C . GLN A 1 170 ? 19.828 7.969 -6.211 1 95.19 170 GLN A C 1
ATOM 1359 O O . GLN A 1 170 ? 20.812 7.23 -6.164 1 95.19 170 GLN A O 1
ATOM 1364 N N . ALA A 1 171 ? 18.969 8.039 -5.258 1 96.12 171 ALA A N 1
ATOM 1365 C CA . ALA A 1 171 ? 19.078 7.18 -4.078 1 96.12 171 ALA A CA 1
ATOM 1366 C C . ALA A 1 171 ? 18.984 5.707 -4.461 1 96.12 171 ALA A C 1
ATOM 1368 O O . ALA A 1 171 ? 19.703 4.867 -3.912 1 96.12 171 ALA A O 1
ATOM 1369 N N . ALA A 1 172 ? 18.094 5.375 -5.391 1 95 172 ALA A N 1
ATOM 1370 C CA . ALA A 1 172 ? 17.844 3.992 -5.797 1 95 172 ALA A CA 1
ATOM 1371 C C . ALA A 1 172 ? 19.109 3.363 -6.391 1 95 172 ALA A C 1
ATOM 1373 O O . ALA A 1 172 ? 19.312 2.15 -6.289 1 95 172 ALA A O 1
ATOM 1374 N N . ARG A 1 173 ? 19.969 4.172 -6.988 1 92.94 173 ARG A N 1
ATOM 1375 C CA . ARG A 1 173 ? 21.203 3.678 -7.594 1 92.94 173 ARG A CA 1
ATOM 1376 C C . ARG A 1 173 ? 22.156 3.115 -6.535 1 92.94 173 ARG A C 1
ATOM 1378 O O . ARG A 1 173 ? 23.062 2.342 -6.848 1 92.94 173 ARG A O 1
ATOM 1385 N N . LEU A 1 174 ? 21.922 3.484 -5.312 1 94.44 174 LEU A N 1
ATOM 1386 C CA . LEU A 1 174 ? 22.797 3.07 -4.23 1 94.44 174 LEU A CA 1
ATOM 1387 C C . LEU A 1 174 ? 22.312 1.773 -3.596 1 94.44 174 LEU A C 1
ATOM 1389 O O . LEU A 1 174 ? 23.016 1.182 -2.77 1 94.44 174 LEU A O 1
ATOM 1393 N N . LEU A 1 175 ? 21.156 1.295 -3.996 1 93.81 175 LEU A N 1
ATOM 1394 C CA . LEU A 1 175 ? 20.594 0.079 -3.42 1 93.81 175 LEU A CA 1
ATOM 1395 C C . LEU A 1 175 ? 21.297 -1.158 -3.971 1 93.81 175 LEU A C 1
ATOM 1397 O O . LEU A 1 175 ? 21.672 -1.19 -5.141 1 93.81 175 LEU A O 1
ATOM 1401 N N . ASN A 1 176 ? 21.344 -2.152 -3.121 1 91.12 17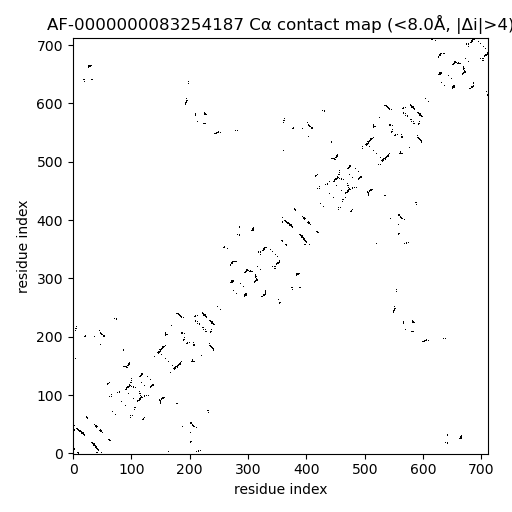6 ASN A N 1
ATOM 1402 C CA . ASN A 1 176 ? 21.703 -3.477 -3.621 1 91.12 176 ASN A CA 1
ATOM 1403 C C . ASN A 1 176 ? 20.562 -4.082 -4.445 1 91.12 176 ASN A C 1
ATOM 1405 O O . ASN A 1 176 ? 19.469 -3.523 -4.504 1 91.12 176 ASN A O 1
ATOM 1409 N N . ASP A 1 177 ? 20.812 -5.16 -5.121 1 85.38 177 ASP A N 1
ATOM 1410 C CA . ASP A 1 177 ? 19.859 -5.793 -6.016 1 85.38 177 ASP A CA 1
ATOM 1411 C C . ASP A 1 177 ? 18.578 -6.168 -5.27 1 85.38 177 ASP A C 1
ATOM 1413 O O . ASP A 1 177 ? 17.484 -6.145 -5.848 1 85.38 177 ASP A O 1
ATOM 1417 N N . ASN A 1 178 ? 18.688 -6.434 -4.047 1 87.12 178 ASN A N 1
ATOM 1418 C CA . ASN A 1 178 ? 17.516 -6.844 -3.275 1 87.12 178 ASN A CA 1
ATOM 1419 C C . ASN A 1 178 ? 17.156 -5.809 -2.217 1 87.12 178 ASN A C 1
ATOM 1421 O O . ASN A 1 178 ? 16.422 -6.109 -1.274 1 87.12 178 ASN A O 1
ATOM 1425 N N . GLY A 1 179 ? 17.75 -4.684 -2.398 1 94.44 179 GLY A N 1
ATOM 1426 C CA . GLY A 1 179 ? 17.5 -3.643 -1.414 1 94.44 179 GLY A CA 1
ATOM 1427 C C . GLY A 1 179 ? 16.125 -3.02 -1.53 1 94.44 179 GLY A C 1
ATOM 1428 O O . GLY A 1 179 ? 15.43 -3.209 -2.533 1 94.44 179 GLY A O 1
ATOM 1429 N N . VAL A 1 180 ? 15.703 -2.352 -0.46 1 97.44 180 VAL A N 1
ATOM 1430 C CA . VAL A 1 180 ? 14.391 -1.724 -0.404 1 97.44 180 VAL A CA 1
ATOM 1431 C C . VAL A 1 180 ? 14.531 -0.27 0.042 1 97.44 180 VAL A C 1
ATOM 1433 O O . VAL A 1 180 ? 15.391 0.053 0.866 1 97.44 180 VAL A O 1
ATOM 1436 N N . MET A 1 181 ? 13.734 0.583 -0.512 1 98.38 181 MET A N 1
ATOM 1437 C CA . MET A 1 181 ? 13.695 1.987 -0.118 1 98.38 181 MET A CA 1
ATOM 1438 C C . MET A 1 181 ? 12.328 2.348 0.466 1 98.38 181 MET A C 1
ATOM 1440 O O . MET A 1 181 ? 11.297 1.945 -0.07 1 98.38 181 MET A O 1
ATOM 1444 N N . LEU A 1 182 ? 12.336 3.002 1.596 1 98.75 182 LEU A N 1
ATOM 1445 C CA . LEU A 1 182 ? 11.133 3.545 2.207 1 98.75 182 LEU A CA 1
ATOM 1446 C C . LEU A 1 182 ? 11.078 5.062 2.057 1 98.75 182 LEU A C 1
ATOM 1448 O O . LEU A 1 182 ? 12.047 5.754 2.377 1 98.75 182 LEU A O 1
ATOM 1452 N N . VAL A 1 183 ? 9.984 5.539 1.545 1 98.62 183 VAL A N 1
ATOM 1453 C CA . VAL A 1 183 ? 9.672 6.965 1.536 1 98.62 183 VAL A CA 1
ATOM 1454 C C . VAL A 1 183 ? 8.484 7.242 2.449 1 98.62 183 VAL A C 1
ATOM 1456 O O . VAL A 1 183 ? 7.445 6.582 2.342 1 98.62 183 VAL A O 1
ATOM 1459 N N . GLU A 1 184 ? 8.617 8.117 3.371 1 97.75 184 GLU A N 1
ATOM 1460 C CA . GLU A 1 184 ? 7.516 8.609 4.195 1 97.75 184 GLU A CA 1
ATOM 1461 C C . GLU A 1 184 ? 7.293 10.102 3.979 1 97.75 184 GLU A C 1
ATOM 1463 O O . GLU A 1 184 ? 8.242 10.891 4.012 1 97.75 184 GLU A O 1
ATOM 1468 N N . VAL A 1 185 ? 6.078 10.492 3.742 1 97.12 185 VAL A N 1
ATOM 1469 C CA . VAL A 1 185 ? 5.723 11.883 3.51 1 97.12 185 VAL A CA 1
ATOM 1470 C C . VAL A 1 185 ? 4.398 12.203 4.195 1 97.12 185 VAL A C 1
ATOM 1472 O O . VAL A 1 185 ? 3.646 11.297 4.562 1 97.12 185 VAL A O 1
ATOM 1475 N N . PRO A 1 186 ? 4.152 13.5 4.418 1 95.5 186 PRO A N 1
ATOM 1476 C CA . PRO A 1 186 ? 2.812 13.852 4.902 1 95.5 186 PRO A CA 1
ATOM 1477 C C . PRO A 1 186 ? 1.706 13.367 3.967 1 95.5 186 PRO A C 1
ATOM 1479 O O . PRO A 1 186 ? 1.905 13.289 2.752 1 95.5 186 PRO A O 1
ATOM 1482 N N . ASN A 1 187 ? 0.561 13.07 4.508 1 96.69 187 ASN A N 1
ATOM 1483 C CA . ASN A 1 187 ? -0.589 12.594 3.744 1 96.69 187 ASN A CA 1
ATOM 1484 C C . ASN A 1 187 ? -1.274 13.734 2.996 1 96.69 187 ASN A C 1
ATOM 1486 O O . ASN A 1 187 ? -2.293 14.258 3.453 1 96.69 187 ASN A O 1
ATOM 1490 N N . GLY A 1 188 ? -0.716 14.055 1.841 1 97.12 188 GLY A N 1
ATOM 1491 C CA . GLY A 1 188 ? -1.287 15.109 1.015 1 97.12 188 GLY A CA 1
ATOM 1492 C C . GLY A 1 188 ? -2.697 14.797 0.546 1 97.12 188 GLY A C 1
ATOM 1493 O O . GLY A 1 188 ? -3.508 15.711 0.359 1 97.12 188 GLY A O 1
ATOM 1494 N N . GLN A 1 189 ? -2.961 13.547 0.341 1 96.31 189 GLN A N 1
ATOM 1495 C CA . GLN A 1 189 ? -4.297 13.117 -0.059 1 96.31 189 GLN A CA 1
ATOM 1496 C C . GLN A 1 189 ? -5.34 13.531 0.971 1 96.31 189 GLN A C 1
ATOM 1498 O O . GLN A 1 189 ? -6.371 14.109 0.619 1 96.31 189 GLN A O 1
ATOM 1503 N N . ARG A 1 190 ? -5.102 13.25 2.188 1 94.38 190 ARG A N 1
ATOM 1504 C CA . ARG A 1 190 ? -6 13.617 3.275 1 94.38 190 ARG A CA 1
ATOM 1505 C C . ARG A 1 190 ? -6.152 15.133 3.373 1 94.38 190 ARG A C 1
ATOM 1507 O O . ARG A 1 190 ? -7.262 15.641 3.549 1 94.38 190 ARG A O 1
ATOM 1514 N N . ILE A 1 191 ? -5 15.789 3.252 1 94.5 191 ILE A N 1
ATOM 1515 C CA . ILE A 1 191 ? -4.992 17.25 3.354 1 94.5 191 ILE A CA 1
ATOM 1516 C C . ILE A 1 191 ? -5.84 17.844 2.234 1 94.5 191 ILE A C 1
ATOM 1518 O O . ILE A 1 191 ? -6.711 18.688 2.486 1 94.5 191 ILE A O 1
ATOM 1522 N N . MET A 1 192 ? -5.613 17.406 1.051 1 94.12 192 MET A N 1
ATOM 1523 C CA . MET A 1 192 ? -6.297 17.969 -0.116 1 94.12 192 MET A CA 1
ATOM 1524 C C . MET A 1 192 ? -7.773 17.578 -0.113 1 94.12 192 MET A C 1
ATOM 1526 O O . MET A 1 192 ? -8.633 18.422 -0.362 1 94.12 192 MET A O 1
ATOM 1530 N N . GLN A 1 193 ? -8.086 16.391 0.184 1 92.31 193 GLN A N 1
ATOM 1531 C CA . GLN A 1 193 ? -9.453 15.891 0.094 1 92.31 193 GLN A CA 1
ATOM 1532 C C . GLN A 1 193 ? -10.32 16.469 1.208 1 92.31 193 GLN A C 1
ATOM 1534 O O . GLN A 1 193 ? -11.5 16.75 0.998 1 92.31 193 GLN A O 1
ATOM 1539 N N . ASN A 1 194 ? -9.734 16.609 2.379 1 91.62 194 ASN A N 1
ATOM 1540 C CA . ASN A 1 194 ? -10.508 17.094 3.52 1 91.62 194 ASN A CA 1
ATOM 1541 C C . ASN A 1 194 ? -10.281 18.578 3.752 1 91.62 194 ASN A C 1
ATOM 1543 O O . ASN A 1 194 ? -10.789 19.141 4.723 1 91.62 194 ASN A O 1
ATOM 1547 N N . ARG A 1 195 ? -9.508 19.203 2.955 1 93.38 195 ARG A N 1
ATOM 1548 C CA . ARG A 1 195 ? -9.219 20.625 3.012 1 93.38 195 ARG A CA 1
ATOM 1549 C C . ARG A 1 195 ? -8.688 21.016 4.387 1 93.38 195 ARG A C 1
ATOM 1551 O O . ARG A 1 195 ? -9.188 21.969 5 1 93.38 195 ARG A O 1
ATOM 1558 N N . LEU A 1 196 ? -7.707 20.297 4.758 1 92.38 196 LEU A N 1
ATOM 1559 C CA . LEU A 1 196 ? -7.117 20.562 6.062 1 92.38 196 LEU A CA 1
ATOM 1560 C C . LEU A 1 196 ? -6.227 21.797 6.012 1 92.38 196 LEU A C 1
ATOM 1562 O O . LEU A 1 196 ? -4.996 21.688 5.977 1 92.38 196 LEU A O 1
ATOM 1566 N N . TYR A 1 197 ? -6.824 22.938 6.156 1 93 197 TYR A N 1
ATOM 1567 C CA . TYR A 1 197 ? -6.164 24.219 5.98 1 93 197 TYR A CA 1
ATOM 1568 C C . TYR A 1 197 ? -5.027 24.406 6.98 1 93 197 TYR A C 1
ATOM 1570 O O . TYR A 1 197 ? -4.047 25.094 6.699 1 93 197 TYR A O 1
ATOM 1578 N N . TYR A 1 198 ? -5.027 23.734 8.078 1 91 198 TYR A N 1
ATOM 1579 C CA . TYR A 1 198 ? -4.039 23.906 9.133 1 91 198 TYR A CA 1
ATOM 1580 C C . TYR A 1 198 ? -2.814 23.031 8.883 1 91 198 TYR A C 1
ATOM 1582 O O . TYR A 1 198 ? -1.854 23.062 9.656 1 91 198 TYR A O 1
ATOM 1590 N N . ASN A 1 199 ? -2.877 22.266 7.824 1 90.56 199 ASN A N 1
ATOM 1591 C CA . ASN A 1 199 ? -1.726 21.453 7.449 1 90.56 199 ASN A CA 1
ATOM 1592 C C . ASN A 1 199 ? -1.003 22.031 6.234 1 90.56 199 ASN A C 1
ATOM 1594 O O . ASN A 1 199 ? -0.055 21.422 5.73 1 90.56 199 ASN A O 1
ATOM 1598 N N . LEU A 1 200 ? -1.48 23.188 5.828 1 90.44 200 LEU A N 1
ATOM 1599 C CA . LEU A 1 200 ? -0.793 23.891 4.746 1 90.44 200 LEU A CA 1
ATOM 1600 C C . LEU A 1 200 ? 0.384 24.688 5.281 1 90.44 200 LEU A C 1
ATOM 1602 O O . LEU A 1 200 ? 0.256 25.391 6.285 1 90.44 200 LEU A O 1
ATOM 1606 N N . CYS A 1 201 ? 1.45 24.5 4.707 1 83.19 201 CYS A N 1
ATOM 1607 C CA . CYS A 1 201 ? 2.643 25.281 5.047 1 83.19 201 CYS A CA 1
ATOM 1608 C C . CYS A 1 201 ? 3.447 25.609 3.797 1 83.19 201 CYS A C 1
ATOM 1610 O O . CYS A 1 201 ? 3.359 24.906 2.789 1 83.19 201 CYS A O 1
ATOM 1612 N N . THR A 1 202 ? 4.258 26.672 3.912 1 81.19 202 THR A N 1
ATOM 1613 C CA . THR A 1 202 ? 4.949 27.188 2.734 1 81.19 202 THR A CA 1
ATOM 1614 C C . THR A 1 202 ? 6.129 26.281 2.363 1 81.19 202 THR A C 1
ATOM 1616 O O . THR A 1 202 ? 6.613 26.328 1.23 1 81.19 202 THR A O 1
ATOM 1619 N N . ASP A 1 203 ? 6.547 25.469 3.252 1 82.06 203 ASP A N 1
ATOM 1620 C CA . ASP A 1 203 ? 7.742 24.688 2.975 1 82.06 203 ASP A CA 1
ATOM 1621 C C . ASP A 1 203 ? 7.371 23.281 2.48 1 82.06 203 ASP A C 1
ATOM 1623 O O . ASP A 1 203 ? 8.227 22.547 1.985 1 82.06 203 ASP A O 1
ATOM 1627 N N . HIS A 1 204 ? 6.184 22.859 2.697 1 90 204 HIS A N 1
ATOM 1628 C CA . HIS A 1 204 ? 5.688 21.641 2.068 1 90 204 HIS A CA 1
ATOM 1629 C C . HIS A 1 204 ? 5.086 21.938 0.697 1 90 204 HIS A C 1
ATOM 1631 O O . HIS A 1 204 ? 3.932 22.359 0.597 1 90 204 HIS A O 1
ATOM 1637 N N . ILE A 1 205 ? 5.848 21.703 -0.26 1 93.38 205 ILE A N 1
ATOM 1638 C CA . ILE A 1 205 ? 5.387 22.156 -1.568 1 93.38 205 ILE A CA 1
ATOM 1639 C C . ILE A 1 205 ? 4.848 20.969 -2.361 1 93.38 205 ILE A C 1
ATOM 1641 O O . ILE A 1 205 ? 4.355 21.125 -3.48 1 93.38 205 ILE A O 1
ATOM 1645 N N . GLN A 1 206 ? 5.043 19.781 -1.825 1 96.81 206 GLN A N 1
ATOM 1646 C CA . GLN A 1 206 ? 4.488 18.594 -2.467 1 96.81 206 GLN A CA 1
ATOM 1647 C C . GLN A 1 206 ? 3.42 17.953 -1.591 1 96.81 206 GLN A C 1
ATOM 1649 O O . GLN A 1 206 ? 3.662 17.672 -0.415 1 96.81 206 GLN A O 1
ATOM 1654 N N . TYR A 1 207 ? 2.289 17.672 -2.141 1 97.62 207 TYR A N 1
ATOM 1655 C CA . TYR A 1 207 ? 1.194 16.984 -1.473 1 97.62 207 TYR A CA 1
ATOM 1656 C C . TYR A 1 207 ? 0.887 15.656 -2.164 1 97.62 207 TYR A C 1
ATOM 1658 O O . TYR A 1 207 ? 0.051 15.602 -3.068 1 97.62 207 TYR A O 1
ATOM 1666 N N . PHE A 1 208 ? 1.437 14.633 -1.608 1 98.56 208 PHE A N 1
ATOM 1667 C CA . PHE A 1 208 ? 1.423 13.32 -2.242 1 98.56 208 PHE A CA 1
ATOM 1668 C C . PHE A 1 208 ? 0.163 12.555 -1.867 1 98.56 208 PHE A C 1
ATOM 1670 O O . PHE A 1 208 ? -0.485 12.859 -0.865 1 98.56 208 PHE A O 1
ATOM 1677 N N . SER A 1 209 ? -0.203 11.625 -2.732 1 98.12 209 SER A N 1
ATOM 1678 C CA . SER A 1 209 ? -1.12 10.516 -2.49 1 98.12 209 SER A CA 1
ATOM 1679 C C . SER A 1 209 ? -0.434 9.172 -2.711 1 98.12 209 SER A C 1
ATOM 1681 O O . SER A 1 209 ? 0.637 9.109 -3.318 1 98.12 209 SER A O 1
ATOM 1683 N N . PRO A 1 210 ? -1.036 8.078 -2.191 1 98.62 210 PRO A N 1
ATOM 1684 C CA . PRO A 1 210 ? -0.454 6.781 -2.541 1 98.62 210 PRO A CA 1
ATOM 1685 C C . PRO A 1 210 ? -0.323 6.582 -4.047 1 98.62 210 PRO A C 1
ATOM 1687 O O . PRO A 1 210 ? 0.674 6.027 -4.516 1 98.62 210 PRO A O 1
ATOM 1690 N N . TYR A 1 211 ? -1.249 7.098 -4.734 1 98.5 211 TYR A N 1
ATOM 1691 C CA . TYR A 1 211 ? -1.212 6.941 -6.184 1 98.5 211 TYR A CA 1
ATOM 1692 C C . TYR A 1 211 ? -0.088 7.766 -6.793 1 98.5 211 TYR A C 1
ATOM 1694 O O . TYR A 1 211 ? 0.709 7.258 -7.582 1 98.5 211 TYR A O 1
ATOM 1702 N N . SER A 1 212 ? 0.003 9.039 -6.469 1 98.5 212 SER A N 1
ATOM 1703 C CA . SER A 1 212 ? 1.047 9.867 -7.062 1 98.5 212 SER A CA 1
ATOM 1704 C C . SER A 1 212 ? 2.436 9.391 -6.648 1 98.5 212 SER A C 1
ATOM 1706 O O . SER A 1 212 ? 3.391 9.5 -7.418 1 98.5 212 SER A O 1
ATOM 1708 N N . LEU A 1 213 ? 2.586 8.859 -5.414 1 98.81 213 LEU A N 1
ATOM 1709 C CA . LEU A 1 213 ? 3.842 8.234 -5.012 1 98.81 213 LEU A CA 1
ATOM 1710 C C . LEU A 1 213 ? 4.188 7.066 -5.93 1 98.81 213 LEU A C 1
ATOM 1712 O O . LEU A 1 213 ? 5.34 6.914 -6.34 1 98.81 213 LEU A O 1
ATOM 1716 N N . SER A 1 214 ? 3.182 6.262 -6.246 1 98.62 214 SER A N 1
ATOM 1717 C CA . SER A 1 214 ? 3.381 5.121 -7.133 1 98.62 214 SER A CA 1
ATOM 1718 C C . SER A 1 214 ? 3.775 5.574 -8.539 1 98.62 214 SER A C 1
ATOM 1720 O O . SER A 1 214 ? 4.633 4.961 -9.172 1 98.62 214 SER A O 1
ATOM 1722 N N . VAL A 1 215 ? 3.129 6.621 -9.008 1 98.25 215 VAL A N 1
ATOM 1723 C CA . VAL A 1 215 ? 3.447 7.184 -10.32 1 98.25 215 VAL A CA 1
ATOM 1724 C C . VAL A 1 215 ? 4.906 7.637 -10.344 1 98.25 215 VAL A C 1
ATOM 1726 O O . VAL A 1 215 ? 5.629 7.359 -11.305 1 98.25 215 VAL A O 1
ATOM 1729 N N . MET A 1 216 ? 5.309 8.289 -9.297 1 98.12 216 MET A N 1
ATOM 1730 C CA . MET A 1 216 ? 6.684 8.773 -9.195 1 98.12 216 MET A CA 1
ATOM 1731 C C . MET A 1 216 ? 7.676 7.613 -9.25 1 98.12 216 MET A C 1
ATOM 1733 O O . MET A 1 216 ? 8.656 7.668 -10 1 98.12 216 MET A O 1
ATOM 1737 N N . ALA A 1 217 ? 7.43 6.594 -8.477 1 98 217 ALA A N 1
ATOM 1738 C CA . ALA A 1 217 ? 8.32 5.434 -8.43 1 98 217 ALA A CA 1
ATOM 1739 C C . ALA A 1 217 ? 8.406 4.762 -9.797 1 98 217 ALA A C 1
ATOM 1741 O O . ALA A 1 217 ? 9.5 4.414 -10.25 1 98 217 ALA A O 1
ATOM 1742 N N . ASN A 1 218 ? 7.246 4.559 -10.398 1 95.88 218 ASN A N 1
ATOM 1743 C CA . ASN A 1 218 ? 7.219 3.934 -11.719 1 95.88 218 ASN A CA 1
ATOM 1744 C C . ASN A 1 218 ? 7.988 4.758 -12.75 1 95.88 218 ASN A C 1
ATOM 1746 O O . ASN A 1 218 ? 8.695 4.203 -13.594 1 95.88 218 ASN A O 1
ATOM 1750 N N . ARG A 1 219 ? 7.848 6.008 -12.688 1 95.06 219 ARG A N 1
ATOM 1751 C CA . ARG A 1 219 ? 8.492 6.914 -13.625 1 95.06 219 ARG A CA 1
ATOM 1752 C C . ARG A 1 219 ? 10.008 6.758 -13.586 1 95.06 219 ARG A C 1
ATOM 1754 O O . ARG A 1 219 ? 10.68 6.871 -14.617 1 95.06 219 ARG A O 1
ATOM 1761 N N . VAL A 1 220 ? 10.547 6.527 -12.438 1 95.62 220 VAL A N 1
ATOM 1762 C CA . VAL A 1 220 ? 12 6.445 -12.32 1 95.62 220 VAL A CA 1
ATOM 1763 C C . VAL A 1 220 ? 12.438 4.98 -12.391 1 95.62 220 VAL A C 1
ATOM 1765 O O . VAL A 1 220 ? 13.57 4.652 -12.039 1 95.62 220 VAL A O 1
ATOM 1768 N N . GLY A 1 221 ? 11.586 4.105 -12.719 1 93.31 221 GLY A N 1
ATOM 1769 C CA . GLY A 1 221 ? 11.93 2.727 -13.031 1 93.31 221 GLY A CA 1
ATOM 1770 C C . GLY A 1 221 ? 12.016 1.846 -11.797 1 93.31 221 GLY A C 1
ATOM 1771 O O . GLY A 1 221 ? 12.789 0.884 -11.766 1 93.31 221 GLY A O 1
ATOM 1772 N N . LEU A 1 222 ? 11.289 2.15 -10.758 1 96.5 222 LEU A N 1
ATOM 1773 C CA . LEU A 1 222 ? 11.297 1.343 -9.547 1 96.5 222 LEU A CA 1
ATOM 1774 C C . LEU A 1 222 ? 10.023 0.507 -9.445 1 96.5 222 LEU A C 1
ATOM 1776 O O . LEU A 1 222 ? 8.992 0.858 -10.031 1 96.5 222 LEU A O 1
ATOM 1780 N N . THR A 1 223 ? 10.141 -0.554 -8.75 1 95.62 223 THR A N 1
ATOM 1781 C CA . THR A 1 223 ? 9 -1.431 -8.492 1 95.62 223 THR A CA 1
ATOM 1782 C C . THR A 1 223 ? 8.336 -1.073 -7.168 1 95.62 223 THR A C 1
ATOM 1784 O O . THR A 1 223 ? 8.992 -1.041 -6.129 1 95.62 223 THR A O 1
ATOM 1787 N N . VAL A 1 224 ? 7.035 -0.827 -7.223 1 98 224 VAL A N 1
ATOM 1788 C CA . VAL A 1 224 ? 6.277 -0.521 -6.016 1 98 224 VAL A CA 1
ATOM 1789 C C . VAL A 1 224 ? 5.902 -1.816 -5.297 1 98 224 VAL A C 1
ATOM 1791 O O . VAL A 1 224 ? 5.281 -2.703 -5.887 1 98 224 VAL A O 1
ATOM 1794 N N . ILE A 1 225 ? 6.242 -1.915 -4.039 1 96.94 225 ILE A N 1
ATOM 1795 C CA . ILE A 1 225 ? 5.879 -3.064 -3.217 1 96.94 225 ILE A CA 1
ATOM 1796 C C . ILE A 1 225 ? 4.68 -2.719 -2.342 1 96.94 225 ILE A C 1
ATOM 1798 O O . ILE A 1 225 ? 3.857 -3.584 -2.031 1 96.94 225 ILE A O 1
ATOM 1802 N N . CYS A 1 226 ? 4.695 -1.448 -1.982 1 98.38 226 CYS A N 1
ATOM 1803 C CA . CYS A 1 226 ? 3.611 -0.972 -1.129 1 98.38 226 CYS A CA 1
ATOM 1804 C C . CYS A 1 226 ? 3.498 0.547 -1.188 1 98.38 226 CYS A C 1
ATOM 1806 O O . CYS A 1 226 ? 4.5 1.254 -1.062 1 98.38 226 CYS A O 1
ATOM 1808 N N . ALA A 1 227 ? 2.404 1.047 -1.423 1 98.75 227 ALA A N 1
ATOM 1809 C CA . ALA A 1 227 ? 2.018 2.447 -1.264 1 98.75 227 ALA A CA 1
ATOM 1810 C C . ALA A 1 227 ? 0.754 2.572 -0.418 1 98.75 227 ALA A C 1
ATOM 1812 O O . ALA A 1 227 ? -0.289 2.01 -0.761 1 98.75 227 ALA A O 1
ATOM 1813 N N . GLN A 1 228 ? 0.833 3.373 0.731 1 98.44 228 GLN A N 1
ATOM 1814 C CA . GLN A 1 228 ? -0.325 3.289 1.614 1 98.44 228 GLN A CA 1
ATOM 1815 C C . GLN A 1 228 ? -0.411 4.512 2.525 1 98.44 228 GLN A C 1
ATOM 1817 O O . GLN A 1 228 ? 0.594 5.18 2.77 1 98.44 228 GLN A O 1
ATOM 1822 N N . GLU A 1 229 ? -1.621 4.758 3.002 1 96.81 229 GLU A N 1
ATOM 1823 C CA . GLU A 1 229 ? -1.768 5.539 4.227 1 96.81 229 GLU A CA 1
ATOM 1824 C C . GLU A 1 229 ? -1.251 4.766 5.438 1 96.81 229 GLU A C 1
ATOM 1826 O O . GLU A 1 229 ? -1.542 3.578 5.594 1 96.81 229 GLU A O 1
ATOM 1831 N N . SER A 1 230 ? -0.456 5.387 6.246 1 94.62 230 SER A N 1
ATOM 1832 C CA . SER A 1 230 ? 0.127 4.742 7.418 1 94.62 230 SER A CA 1
ATOM 1833 C C . SER A 1 230 ? -0.908 4.559 8.523 1 94.62 230 SER A C 1
ATOM 1835 O O . SER A 1 230 ? -2.064 4.957 8.367 1 94.62 230 SER A O 1
ATOM 1837 N N . ASP A 1 231 ? -0.495 3.848 9.578 1 90 231 ASP A N 1
ATOM 1838 C CA . ASP A 1 231 ? -1.351 3.732 10.758 1 90 231 ASP A CA 1
ATOM 1839 C C . ASP A 1 231 ? -1.678 5.109 11.336 1 90 231 ASP A C 1
ATOM 1841 O O . ASP A 1 231 ? -2.762 5.316 11.883 1 90 231 ASP A O 1
ATOM 1845 N N . ASN A 1 232 ? -0.688 5.934 11.281 1 89.69 232 ASN A N 1
ATOM 1846 C CA . ASN A 1 232 ? -0.984 7.352 11.469 1 89.69 232 ASN A CA 1
ATOM 1847 C C . ASN A 1 232 ? -1.519 7.988 10.188 1 89.69 232 ASN A C 1
ATOM 1849 O O . ASN A 1 232 ? -0.776 8.164 9.219 1 89.69 232 ASN A O 1
ATOM 1853 N N . PRO A 1 233 ? -2.744 8.344 10.172 1 88.56 233 PRO A N 1
ATOM 1854 C CA . PRO A 1 233 ? -3.385 8.766 8.93 1 88.56 233 PRO A CA 1
ATOM 1855 C C . PRO A 1 233 ? -2.77 10.039 8.352 1 88.56 233 PRO A C 1
ATOM 1857 O O . PRO A 1 233 ? -3.074 10.422 7.219 1 88.56 233 PRO A O 1
ATOM 1860 N N . ASN A 1 234 ? -1.928 10.68 9.055 1 90.5 234 ASN A N 1
ATOM 1861 C CA . ASN A 1 234 ? -1.3 11.906 8.578 1 90.5 234 ASN A CA 1
ATOM 1862 C C . ASN A 1 234 ? -0.057 11.609 7.742 1 90.5 234 ASN A C 1
ATOM 1864 O O . ASN A 1 234 ? 0.545 12.523 7.172 1 90.5 234 ASN A O 1
ATOM 1868 N N . LEU A 1 235 ? 0.272 10.352 7.652 1 94.94 235 LEU A N 1
ATOM 1869 C CA . LEU A 1 235 ? 1.492 9.969 6.953 1 94.94 235 LEU A CA 1
ATOM 1870 C C . LEU A 1 235 ? 1.187 8.984 5.824 1 94.94 235 LEU A C 1
ATOM 1872 O O . LEU A 1 235 ? 0.241 8.203 5.918 1 94.94 235 LEU A O 1
ATOM 1876 N N . LEU A 1 236 ? 1.946 9.109 4.801 1 97.88 236 LEU A N 1
ATOM 1877 C CA . LEU A 1 236 ? 1.969 8.109 3.736 1 97.88 236 LEU A CA 1
ATOM 1878 C C . LEU A 1 236 ? 3.287 7.344 3.736 1 97.88 236 LEU A C 1
ATOM 1880 O O . LEU A 1 236 ? 4.32 7.875 4.148 1 97.88 236 LEU A O 1
ATOM 1884 N N . GLU A 1 237 ? 3.234 6.168 3.254 1 98.56 237 GLU A N 1
ATOM 1885 C CA . GLU A 1 237 ? 4.422 5.336 3.092 1 98.56 237 GLU A CA 1
ATOM 1886 C C . GLU A 1 237 ? 4.5 4.75 1.684 1 98.56 237 GLU A C 1
ATOM 1888 O O . GLU A 1 237 ? 3.482 4.34 1.122 1 98.56 237 GLU A O 1
ATOM 1893 N N . LEU A 1 238 ? 5.637 4.754 1.112 1 98.81 238 LEU A N 1
ATOM 1894 C CA . LEU A 1 238 ? 5.965 4.086 -0.143 1 98.81 238 LEU A CA 1
ATOM 1895 C C . LEU A 1 238 ? 7.168 3.166 0.027 1 98.81 238 LEU A C 1
ATOM 1897 O O . LEU A 1 238 ? 8.227 3.602 0.49 1 98.81 238 LEU A O 1
ATOM 1901 N N . TYR A 1 239 ? 7.039 1.913 -0.251 1 98.69 239 TYR A N 1
ATOM 1902 C CA . TYR A 1 239 ? 8.125 0.944 -0.303 1 98.69 239 TYR A CA 1
ATOM 1903 C C . TYR A 1 239 ? 8.398 0.509 -1.737 1 98.69 239 TYR A C 1
ATOM 1905 O O . TYR A 1 239 ? 7.496 0.048 -2.438 1 98.69 239 TYR A O 1
ATOM 1913 N N . VAL A 1 240 ? 9.664 0.631 -2.135 1 98.31 240 VAL A N 1
ATOM 1914 C CA . VAL A 1 240 ? 10 0.321 -3.521 1 98.31 240 VAL A CA 1
ATOM 1915 C C . VAL A 1 240 ? 11.305 -0.469 -3.572 1 98.31 240 VAL A C 1
ATOM 1917 O O . VAL A 1 240 ? 12.078 -0.475 -2.607 1 98.31 240 VAL A O 1
ATOM 1920 N N . ARG A 1 241 ? 11.539 -1.128 -4.648 1 95.94 241 ARG A N 1
ATOM 1921 C CA . ARG A 1 241 ? 12.789 -1.827 -4.938 1 95.94 241 ARG A CA 1
ATOM 1922 C C . ARG A 1 241 ? 13.172 -1.68 -6.406 1 95.94 241 ARG A C 1
ATOM 1924 O O . ARG A 1 241 ? 12.398 -1.155 -7.207 1 95.94 241 ARG A O 1
ATOM 1931 N N . GLN A 1 242 ? 14.383 -2.055 -6.637 1 91.19 242 GLN A N 1
ATOM 1932 C CA . GLN A 1 242 ? 14.805 -2.09 -8.031 1 91.19 242 GLN A CA 1
ATOM 1933 C C . GLN A 1 242 ? 14.102 -3.203 -8.797 1 91.19 242 GLN A C 1
ATOM 1935 O O . GLN A 1 242 ? 13.758 -4.238 -8.227 1 91.19 242 GLN A O 1
ATOM 1940 N N . VAL A 1 243 ? 13.766 -3.008 -10.047 1 82.25 243 VAL A N 1
ATOM 1941 C CA . VAL A 1 243 ? 13.227 -4.051 -10.906 1 82.25 243 VAL A CA 1
ATOM 1942 C C . VAL A 1 243 ? 14.289 -5.113 -11.172 1 82.25 243 VAL A C 1
ATOM 1944 O O . VAL A 1 243 ? 15.414 -4.789 -11.57 1 82.25 243 VAL A O 1
ATOM 1947 N N . PRO A 1 244 ? 13.875 -6.273 -10.828 1 77.19 244 PRO A N 1
ATOM 1948 C CA . PRO A 1 244 ? 14.859 -7.293 -11.195 1 77.19 244 PRO A CA 1
ATOM 1949 C C . PRO A 1 244 ? 15.07 -7.395 -12.703 1 77.19 244 PRO A C 1
ATOM 1951 O O . PRO A 1 244 ? 14.125 -7.238 -13.477 1 77.19 244 PRO A O 1
ATOM 1954 N N . LYS A 1 245 ? 16.188 -7.406 -13.148 1 70.38 245 LYS A N 1
ATOM 1955 C CA . LYS A 1 245 ? 16.469 -7.613 -14.57 1 70.38 245 LYS A CA 1
ATOM 1956 C C . LYS A 1 245 ? 16.328 -9.086 -14.945 1 70.38 245 LYS A C 1
ATOM 1958 O O . LYS A 1 245 ? 17.219 -9.891 -14.664 1 70.38 245 LYS A O 1
ATOM 1963 N N . PRO A 1 246 ? 14.938 -9.328 -15.445 1 64.5 246 PRO A N 1
ATOM 1964 C CA . PRO A 1 246 ? 14.922 -10.75 -15.789 1 64.5 246 PRO A CA 1
ATOM 1965 C C . PRO A 1 246 ? 15.797 -11.078 -16.984 1 64.5 246 PRO A C 1
ATOM 1967 O O . PRO A 1 246 ? 15.742 -10.383 -18.016 1 64.5 246 PRO A O 1
ATOM 1970 N N . ARG A 1 247 ? 16.625 -11.906 -16.875 1 71.5 247 ARG A N 1
ATOM 1971 C CA . ARG A 1 247 ? 17.516 -12.242 -17.984 1 71.5 247 ARG A CA 1
ATOM 1972 C C . ARG A 1 247 ? 16.922 -13.352 -18.844 1 71.5 247 ARG A C 1
ATOM 1974 O O . ARG A 1 247 ? 17.031 -13.336 -20.062 1 71.5 247 ARG A O 1
ATOM 1981 N N . LEU A 1 248 ? 15.977 -14.148 -18.281 1 89.31 248 LEU A N 1
ATOM 1982 C CA . LEU A 1 248 ? 15.469 -15.297 -19.016 1 89.31 248 LEU A CA 1
ATOM 1983 C C . LEU A 1 248 ? 13.984 -15.125 -19.344 1 89.31 248 LEU A C 1
ATOM 1985 O O . LEU A 1 248 ? 13.273 -14.406 -18.641 1 89.31 248 LEU A O 1
ATOM 1989 N N . THR A 1 249 ? 13.516 -15.695 -20.453 1 95.06 249 THR A N 1
ATOM 1990 C CA . THR A 1 249 ? 12.086 -15.805 -20.75 1 95.06 249 THR A CA 1
ATOM 1991 C C . THR A 1 249 ? 11.438 -16.844 -19.844 1 95.06 249 THR A C 1
ATOM 1993 O O . THR A 1 249 ? 12.125 -17.609 -19.156 1 95.06 249 THR A O 1
ATOM 1996 N N . PHE A 1 250 ? 10.094 -16.875 -19.844 1 95.62 250 PHE A N 1
ATOM 1997 C CA . PHE A 1 250 ? 9.375 -17.922 -19.125 1 95.62 250 PHE A CA 1
ATOM 1998 C C . PHE A 1 250 ? 9.773 -19.297 -19.641 1 95.62 250 PHE A C 1
ATOM 2000 O O . PHE A 1 250 ? 10.062 -20.203 -18.844 1 95.62 250 PHE A O 1
ATOM 2007 N N . LYS A 1 251 ? 9.82 -19.438 -20.906 1 95.19 251 LYS A N 1
ATOM 2008 C CA . LYS A 1 251 ? 10.133 -20.719 -21.547 1 95.19 251 LYS A CA 1
ATOM 2009 C C . LYS A 1 251 ? 11.547 -21.172 -21.203 1 95.19 251 LYS A C 1
ATOM 2011 O O . LYS A 1 251 ? 11.766 -22.328 -20.859 1 95.19 251 LYS A O 1
ATOM 2016 N N . ALA A 1 252 ? 12.445 -20.234 -21.312 1 95.38 252 ALA A N 1
ATOM 2017 C CA . ALA A 1 252 ? 13.836 -20.562 -21.016 1 95.38 252 ALA A CA 1
ATOM 2018 C C . ALA A 1 252 ? 13.984 -21.016 -19.562 1 95.38 252 ALA A C 1
ATOM 2020 O O . ALA A 1 252 ? 14.734 -21.953 -19.281 1 95.38 252 ALA A O 1
ATOM 2021 N N . LYS A 1 253 ? 13.336 -20.344 -18.719 1 94.44 253 LYS A N 1
ATOM 2022 C CA . LYS A 1 253 ? 13.398 -20.719 -17.312 1 94.44 253 LYS A CA 1
ATOM 2023 C C . LYS A 1 253 ? 12.766 -22.078 -17.078 1 94.44 253 LYS A C 1
ATOM 2025 O O . LYS A 1 253 ? 13.305 -22.922 -16.344 1 94.44 253 LYS A O 1
ATOM 2030 N N . ARG A 1 254 ? 11.602 -22.312 -17.609 1 94 254 ARG A N 1
ATOM 2031 C CA . ARG A 1 254 ? 10.914 -23.609 -17.547 1 94 254 ARG A CA 1
ATOM 2032 C C . ARG A 1 254 ? 11.82 -24.734 -18.031 1 94 254 ARG A C 1
ATOM 2034 O O . ARG A 1 254 ? 11.977 -25.75 -17.359 1 94 254 ARG A O 1
ATOM 2041 N N . ASP A 1 255 ? 12.414 -24.531 -19.188 1 94.31 255 ASP A N 1
ATOM 2042 C CA . ASP A 1 255 ? 13.266 -25.547 -19.797 1 94.31 255 ASP A CA 1
ATOM 2043 C C . ASP A 1 255 ? 14.5 -25.812 -18.938 1 94.31 255 ASP A C 1
ATOM 2045 O O . ASP A 1 255 ? 14.906 -26.969 -18.781 1 94.31 255 ASP A O 1
ATOM 2049 N N . SER A 1 256 ? 15.023 -24.734 -18.453 1 94.12 256 SER A N 1
ATOM 2050 C CA . SER A 1 256 ? 16.172 -24.891 -17.562 1 94.12 256 SER A CA 1
ATOM 2051 C C . SER A 1 256 ? 15.82 -25.688 -16.312 1 94.12 256 SER A C 1
ATOM 2053 O O . SER A 1 256 ? 16.594 -26.547 -15.883 1 94.12 256 SER A O 1
ATOM 2055 N N . ALA A 1 257 ? 14.719 -25.406 -15.734 1 93.94 257 ALA A N 1
ATOM 2056 C CA . ALA A 1 257 ? 14.258 -26.125 -14.547 1 93.94 257 ALA A CA 1
ATOM 2057 C C . ALA A 1 257 ? 14.016 -27.594 -14.859 1 93.94 257 ALA A C 1
ATOM 2059 O O . ALA A 1 257 ? 14.359 -28.469 -14.062 1 93.94 257 ALA A O 1
ATOM 2060 N N . PHE A 1 258 ? 13.422 -27.891 -15.938 1 94.44 258 PHE A N 1
ATOM 2061 C CA . PHE A 1 258 ? 13.156 -29.25 -16.359 1 94.44 258 PHE A CA 1
ATOM 2062 C C . PHE A 1 258 ? 14.461 -30.031 -16.547 1 94.44 258 PHE A C 1
ATOM 2064 O O . PHE A 1 258 ? 14.594 -31.156 -16.062 1 94.44 258 PHE A O 1
ATOM 2071 N N . ASP A 1 259 ? 15.344 -29.375 -17.266 1 94.88 259 ASP A N 1
ATOM 2072 C CA . ASP A 1 259 ? 16.641 -30.016 -17.516 1 94.88 259 ASP A CA 1
ATOM 2073 C C . ASP A 1 259 ? 17.344 -30.328 -16.203 1 94.88 259 ASP A C 1
ATOM 2075 O O . ASP A 1 259 ? 17.938 -31.406 -16.047 1 94.88 259 ASP A O 1
ATOM 2079 N N . HIS A 1 260 ? 17.266 -29.406 -15.359 1 94.75 260 HIS A N 1
ATOM 2080 C CA . HIS A 1 260 ? 17.891 -29.594 -14.055 1 94.75 260 HIS A CA 1
ATOM 2081 C C . HIS A 1 260 ? 17.25 -30.766 -13.32 1 94.75 260 HIS A C 1
ATOM 2083 O O . HIS A 1 260 ? 17.953 -31.594 -12.719 1 94.75 260 HIS A O 1
ATOM 2089 N N . LEU A 1 261 ? 15.961 -30.828 -13.336 1 94.38 261 LEU A N 1
ATOM 2090 C CA . LEU A 1 261 ? 15.242 -31.906 -12.688 1 94.38 261 LEU A CA 1
ATOM 2091 C C . LEU A 1 261 ? 15.633 -33.25 -13.281 1 94.38 261 LEU A C 1
ATOM 2093 O O . LEU A 1 261 ? 15.922 -34.219 -12.547 1 94.38 261 LEU A O 1
ATOM 2097 N N . ILE A 1 262 ? 15.719 -33.344 -14.555 1 93.25 262 ILE A N 1
ATOM 2098 C CA . ILE A 1 262 ? 16.016 -34.594 -15.25 1 93.25 262 ILE A CA 1
ATOM 2099 C C . ILE A 1 262 ? 17.438 -35.031 -14.922 1 93.25 262 ILE A C 1
ATOM 2101 O O . ILE A 1 262 ? 17.703 -36.219 -14.727 1 93.25 262 ILE A O 1
ATOM 2105 N N . ALA A 1 263 ? 18.266 -34.094 -14.836 1 93.44 263 ALA A N 1
ATOM 2106 C CA . ALA A 1 263 ? 19.656 -34.375 -14.555 1 93.44 263 ALA A CA 1
ATOM 2107 C C . ALA A 1 263 ? 19.828 -35 -13.172 1 93.44 263 ALA A C 1
ATOM 2109 O O . ALA A 1 263 ? 20.781 -35.75 -12.922 1 93.44 263 ALA A O 1
ATOM 2110 N N . HIS A 1 264 ? 18.891 -34.75 -12.305 1 93.75 264 HIS A N 1
ATOM 2111 C CA . HIS A 1 264 ? 19.047 -35.188 -10.922 1 93.75 264 HIS A CA 1
ATOM 2112 C C . HIS A 1 264 ? 18.094 -36.344 -10.602 1 93.75 264 HIS A C 1
ATOM 2114 O O . HIS A 1 264 ? 18.109 -36.875 -9.492 1 93.75 264 HIS A O 1
ATOM 2120 N N . LEU A 1 265 ? 17.297 -36.625 -11.539 1 93.56 265 LEU A N 1
ATOM 2121 C CA . LEU A 1 265 ? 16.391 -37.781 -11.375 1 93.56 265 LEU A CA 1
ATOM 2122 C C . LEU A 1 265 ? 17.141 -39.094 -11.531 1 93.56 265 LEU A C 1
ATOM 2124 O O . LEU A 1 265 ? 17.812 -39.312 -12.539 1 93.56 265 LEU A O 1
ATOM 2128 N N . PRO A 1 266 ? 17.062 -40 -10.492 1 90.44 266 PRO A N 1
ATOM 2129 C CA . PRO A 1 266 ? 17.734 -41.281 -10.617 1 90.44 266 PRO A CA 1
ATOM 2130 C C . PRO A 1 266 ? 17.219 -42.094 -11.805 1 90.44 266 PRO A C 1
ATOM 2132 O O . PRO A 1 266 ? 16.016 -42.062 -12.102 1 90.44 266 PRO A O 1
ATOM 2135 N N . ALA A 1 267 ? 18.109 -42.906 -12.367 1 85.19 267 ALA A N 1
ATOM 2136 C CA . ALA A 1 267 ? 17.75 -43.75 -13.5 1 85.19 267 ALA A CA 1
ATOM 2137 C C . ALA A 1 267 ? 16.734 -44.812 -13.094 1 85.19 267 ALA A C 1
ATOM 2139 O O . ALA A 1 267 ? 16.828 -45.406 -12.016 1 85.19 267 ALA A O 1
ATOM 2140 N N . SER A 1 268 ? 15.727 -44.969 -13.828 1 82.44 268 SER A N 1
ATOM 2141 C CA . SER A 1 268 ? 14.703 -46 -13.695 1 82.44 268 SER A CA 1
ATOM 2142 C C . SER A 1 268 ? 13.945 -45.844 -12.383 1 82.44 268 SER A C 1
ATOM 2144 O O . SER A 1 268 ? 13.43 -46.844 -11.844 1 82.44 268 SER A O 1
ATOM 2146 N N . ALA A 1 269 ? 13.945 -44.625 -11.867 1 88.69 269 ALA A N 1
ATOM 2147 C CA . ALA A 1 269 ? 13.25 -44.406 -10.602 1 88.69 269 ALA A CA 1
ATOM 2148 C C . ALA A 1 269 ? 11.742 -44.5 -10.781 1 88.69 269 ALA A C 1
ATOM 2150 O O . ALA A 1 269 ? 11.195 -44.031 -11.789 1 88.69 269 ALA A O 1
ATOM 2151 N N . LYS A 1 270 ? 11.156 -45.281 -9.852 1 96.19 270 LYS A N 1
ATOM 2152 C CA . LYS A 1 270 ? 9.719 -45.094 -9.68 1 96.19 270 LYS A CA 1
ATOM 2153 C C . LYS A 1 270 ? 9.406 -43.75 -9.047 1 96.19 270 LYS A C 1
ATOM 2155 O O . LYS A 1 270 ? 9.859 -43.438 -7.938 1 96.19 270 LYS A O 1
ATOM 2160 N N . VAL A 1 271 ? 8.617 -42.875 -9.781 1 97.56 271 VAL A N 1
ATOM 2161 C CA . VAL A 1 271 ? 8.539 -41.469 -9.414 1 97.56 271 VAL A CA 1
ATOM 2162 C C . VAL A 1 271 ? 7.121 -41.125 -8.953 1 97.56 271 VAL A C 1
ATOM 2164 O O . VAL A 1 271 ? 6.145 -41.562 -9.586 1 97.56 271 VAL A O 1
ATOM 2167 N N . ALA A 1 272 ? 6.992 -40.438 -7.836 1 98.06 272 ALA A N 1
ATOM 2168 C CA . ALA A 1 272 ? 5.777 -39.781 -7.379 1 98.06 272 ALA A CA 1
ATOM 2169 C C . ALA A 1 272 ? 5.984 -38.281 -7.266 1 98.06 272 ALA A C 1
ATOM 2171 O O . ALA A 1 272 ? 7.074 -37.75 -7.543 1 98.06 272 ALA A O 1
ATOM 2172 N N . ALA A 1 273 ? 4.93 -37.594 -7.059 1 97.38 273 ALA A N 1
ATOM 2173 C CA . ALA A 1 273 ? 5.027 -36.156 -6.812 1 97.38 273 ALA A CA 1
ATOM 2174 C C . ALA A 1 273 ? 4.246 -35.781 -5.562 1 97.38 273 ALA A C 1
ATOM 2176 O O . ALA A 1 273 ? 3.424 -36.531 -5.066 1 97.38 273 ALA A O 1
ATOM 2177 N N . TRP A 1 274 ? 4.656 -34.656 -5.035 1 96.44 274 TRP A N 1
ATOM 2178 C CA . TRP A 1 274 ? 3.98 -34.125 -3.857 1 96.44 274 TRP A CA 1
ATOM 2179 C C . TRP A 1 274 ? 3.357 -32.781 -4.152 1 96.44 274 TRP A C 1
ATOM 2181 O O . TRP A 1 274 ? 4.062 -31.812 -4.492 1 96.44 274 TRP A O 1
ATOM 2191 N N . GLY A 1 275 ? 2.057 -32.688 -3.936 1 91.31 275 GLY A N 1
ATOM 2192 C CA . GLY A 1 275 ? 1.285 -31.469 -4.211 1 91.31 275 GLY A CA 1
ATOM 2193 C C . GLY A 1 275 ? 0.336 -31.625 -5.383 1 91.31 275 GLY A C 1
ATOM 2194 O O . GLY A 1 275 ? 0.772 -31.828 -6.52 1 91.31 275 GLY A O 1
ATOM 2195 N N . ALA A 1 276 ? -0.942 -31.562 -5.164 1 87.56 276 ALA A N 1
ATOM 2196 C CA . ALA A 1 276 ? -1.959 -31.672 -6.203 1 87.56 276 ALA A CA 1
ATOM 2197 C C . ALA A 1 276 ? -2.752 -30.375 -6.332 1 87.56 276 ALA A C 1
ATOM 2199 O O . ALA A 1 276 ? -3.984 -30.391 -6.387 1 87.56 276 ALA A O 1
ATOM 2200 N N . GLY A 1 277 ? -2.006 -29.266 -6.27 1 78.44 277 GLY A N 1
ATOM 2201 C CA . GLY A 1 277 ? -2.631 -27.953 -6.398 1 78.44 277 GLY A CA 1
ATOM 2202 C C . GLY A 1 277 ? -2.525 -27.375 -7.801 1 78.44 277 GLY A C 1
ATOM 2203 O O . GLY A 1 277 ? -2.365 -28.125 -8.773 1 78.44 277 GLY A O 1
ATOM 2204 N N . ALA A 1 278 ? -2.672 -26.109 -7.914 1 73.81 278 ALA A N 1
ATOM 2205 C CA . ALA A 1 278 ? -2.717 -25.438 -9.211 1 73.81 278 ALA A CA 1
ATOM 2206 C C . ALA A 1 278 ? -1.396 -25.594 -9.953 1 73.81 278 ALA A C 1
ATOM 2208 O O . ALA A 1 278 ? -1.385 -25.797 -11.172 1 73.81 278 ALA A O 1
ATOM 2209 N N . GLU A 1 279 ? -0.299 -25.609 -9.227 1 85.31 279 GLU A N 1
ATOM 2210 C CA . GLU A 1 279 ? 1.013 -25.703 -9.859 1 85.31 279 GLU A CA 1
ATOM 2211 C C . GLU A 1 279 ? 1.243 -27.094 -10.445 1 85.31 279 GLU A C 1
ATOM 2213 O O . GLU A 1 279 ? 2.035 -27.266 -11.375 1 85.31 279 GLU A O 1
ATOM 2218 N N . ALA A 1 280 ? 0.567 -28.047 -9.828 1 88.06 280 ALA A N 1
ATOM 2219 C CA . ALA A 1 280 ? 0.76 -29.438 -10.219 1 88.06 280 ALA A CA 1
ATOM 2220 C C . ALA A 1 280 ? 0.439 -29.641 -11.703 1 88.06 280 ALA A C 1
ATOM 2222 O O . ALA A 1 280 ? 1.113 -30.422 -12.391 1 88.06 280 ALA A O 1
ATOM 2223 N N . MET A 1 281 ? -0.489 -28.953 -12.148 1 85.88 281 MET A N 1
ATOM 2224 C CA . MET A 1 281 ? -0.889 -29.109 -13.539 1 85.88 281 MET A CA 1
ATOM 2225 C C . MET A 1 281 ? 0.217 -28.641 -14.484 1 85.88 281 MET A C 1
ATOM 2227 O O . MET A 1 281 ? 0.463 -29.266 -15.516 1 85.88 281 MET A O 1
ATOM 2231 N N . CYS A 1 282 ? 0.815 -27.625 -14.117 1 88 282 CYS A N 1
ATOM 2232 C CA . CYS A 1 282 ? 1.918 -27.109 -14.922 1 88 282 CYS A CA 1
ATOM 2233 C C . CYS A 1 282 ? 3.084 -28.094 -14.938 1 88 282 CYS A C 1
ATOM 2235 O O . CYS A 1 282 ? 3.645 -28.375 -16 1 88 282 CYS A O 1
ATOM 2237 N N . PHE A 1 283 ? 3.381 -28.594 -13.844 1 91.81 283 PHE A N 1
ATOM 2238 C CA . PHE A 1 283 ? 4.52 -29.5 -13.75 1 91.81 283 PHE A CA 1
ATOM 2239 C C . PHE A 1 283 ? 4.215 -30.828 -14.43 1 91.81 283 PHE A C 1
ATOM 2241 O O . PHE A 1 283 ? 5.094 -31.422 -15.062 1 91.81 283 PHE A O 1
ATOM 2248 N N . LEU A 1 284 ? 2.998 -31.25 -14.273 1 91.06 284 LEU A N 1
ATOM 2249 C CA . LEU A 1 284 ? 2.602 -32.469 -14.969 1 91.06 284 LEU A CA 1
ATOM 2250 C C . LEU A 1 284 ? 2.689 -32.281 -16.484 1 91.06 284 LEU A C 1
ATOM 2252 O O . LEU A 1 284 ? 3.082 -33.219 -17.188 1 91.06 284 LEU A O 1
ATOM 2256 N N . ALA A 1 285 ? 2.336 -31.172 -16.922 1 89.19 285 ALA A N 1
ATOM 2257 C CA . ALA A 1 285 ? 2.461 -30.875 -18.344 1 89.19 285 ALA A CA 1
ATOM 2258 C C . ALA A 1 285 ? 3.916 -30.953 -18.797 1 89.19 285 ALA A C 1
ATOM 2260 O O . ALA A 1 285 ? 4.215 -31.438 -19.891 1 89.19 285 ALA A O 1
ATOM 2261 N N . MET A 1 286 ? 4.805 -30.469 -17.984 1 90.62 286 MET A N 1
ATOM 2262 C CA . MET A 1 286 ? 6.234 -30.484 -18.281 1 90.62 286 MET A CA 1
ATOM 2263 C C . MET A 1 286 ? 6.77 -31.906 -18.328 1 90.62 286 MET A C 1
ATOM 2265 O O . MET A 1 286 ? 7.648 -32.219 -19.141 1 90.62 286 MET A O 1
ATOM 2269 N N . LEU A 1 287 ? 6.215 -32.719 -17.547 1 92.56 287 LEU A N 1
ATOM 2270 C CA . LEU A 1 287 ? 6.734 -34.062 -17.359 1 92.56 287 LEU A CA 1
ATOM 2271 C C . LEU A 1 287 ? 6.086 -35.031 -18.344 1 92.56 287 LEU A C 1
ATOM 2273 O O . LEU A 1 287 ? 6.57 -36.156 -18.531 1 92.56 287 LEU A O 1
ATOM 2277 N N . GLU A 1 288 ? 5.078 -34.594 -18.891 1 88.56 288 GLU A N 1
ATOM 2278 C CA . GLU A 1 288 ? 4.281 -35.469 -19.75 1 88.56 288 GLU A CA 1
ATOM 2279 C C . GLU A 1 288 ? 5.145 -36.125 -20.828 1 88.56 288 GLU A C 1
ATOM 2281 O O . GLU A 1 288 ? 5.828 -35.438 -21.578 1 88.56 288 GLU A O 1
ATOM 2286 N N . GLY A 1 289 ? 5.023 -37.438 -20.812 1 85.44 289 GLY A N 1
ATOM 2287 C CA . GLY A 1 289 ? 5.738 -38.219 -21.828 1 85.44 289 GLY A CA 1
ATOM 2288 C C . GLY A 1 289 ? 7.219 -38.344 -21.531 1 85.44 289 GLY A C 1
ATOM 2289 O O . GLY A 1 289 ? 7.949 -39 -22.281 1 85.44 289 GLY A O 1
ATOM 2290 N N . LYS A 1 290 ? 7.715 -37.781 -20.5 1 90.81 290 LYS A N 1
ATOM 2291 C CA . LYS A 1 290 ? 9.141 -37.781 -20.188 1 90.81 290 LYS A CA 1
ATOM 2292 C C . LYS A 1 290 ? 9.414 -38.5 -18.859 1 90.81 290 LYS A C 1
ATOM 2294 O O . LYS A 1 290 ? 10.336 -39.312 -18.766 1 90.81 290 LYS A O 1
ATOM 2299 N N . VAL A 1 291 ? 8.602 -38.188 -17.906 1 93.94 291 VAL A N 1
ATOM 2300 C CA . VAL A 1 291 ? 8.734 -38.781 -16.578 1 93.94 291 VAL A CA 1
ATOM 2301 C C . VAL A 1 291 ? 7.375 -39.281 -16.109 1 93.94 291 VAL A C 1
ATOM 2303 O O . VAL A 1 291 ? 6.48 -38.5 -15.805 1 93.94 291 VAL A O 1
ATOM 2306 N N . PRO A 1 292 ? 7.262 -40.531 -16.094 1 93.19 292 PRO A N 1
ATOM 2307 C CA . PRO A 1 292 ? 5.98 -41.062 -15.617 1 93.19 292 PRO A CA 1
ATOM 2308 C C . PRO A 1 292 ? 5.797 -40.875 -14.109 1 93.19 292 PRO A C 1
ATOM 2310 O O . PRO A 1 292 ? 6.547 -41.438 -13.32 1 93.19 292 PRO A O 1
ATOM 2313 N N . VAL A 1 293 ? 4.844 -40.094 -13.703 1 95.75 293 VAL A N 1
ATOM 2314 C CA . VAL A 1 293 ? 4.48 -39.906 -12.305 1 95.75 293 VAL A CA 1
ATOM 2315 C C . VAL A 1 293 ? 3.357 -40.875 -11.93 1 95.75 293 VAL A C 1
ATOM 2317 O O . VAL A 1 293 ? 2.277 -40.844 -12.523 1 95.75 293 VAL A O 1
ATOM 2320 N N . VAL A 1 294 ? 3.586 -41.656 -10.93 1 96.88 294 VAL A N 1
ATOM 2321 C CA . VAL A 1 294 ? 2.684 -42.75 -10.609 1 96.88 294 VAL A CA 1
ATOM 2322 C C . VAL A 1 294 ? 1.517 -42.219 -9.766 1 96.88 294 VAL A C 1
ATOM 2324 O O . VAL A 1 294 ? 0.374 -42.656 -9.953 1 96.88 294 VAL A O 1
ATOM 2327 N N . CYS A 1 295 ? 1.827 -41.375 -8.836 1 97.12 295 CYS A N 1
ATOM 2328 C CA . CYS A 1 295 ? 0.792 -40.812 -7.977 1 97.12 295 CYS A CA 1
ATOM 2329 C C . CYS A 1 295 ? 1.204 -39.438 -7.449 1 97.12 295 CYS A C 1
ATOM 2331 O O . CYS A 1 295 ? 2.365 -39.062 -7.578 1 97.12 295 CYS A O 1
ATOM 2333 N N . LEU A 1 296 ? 0.18 -38.75 -7.008 1 96.25 296 LEU A N 1
ATOM 2334 C CA . LEU A 1 296 ? 0.375 -37.469 -6.34 1 96.25 296 LEU A CA 1
ATOM 2335 C C . LEU A 1 296 ? 0.052 -37.562 -4.852 1 96.25 296 LEU A C 1
ATOM 2337 O O . LEU A 1 296 ? -1.068 -37.906 -4.48 1 96.25 296 LEU A O 1
ATOM 2341 N N . PHE A 1 297 ? 1.053 -37.25 -4.035 1 96.62 297 PHE A N 1
ATOM 2342 C CA . PHE A 1 297 ? 0.78 -37.156 -2.604 1 96.62 297 PHE A CA 1
ATOM 2343 C C . PHE A 1 297 ? 0.281 -35.75 -2.24 1 96.62 297 PHE A C 1
ATOM 2345 O O . PHE A 1 297 ? 0.766 -34.781 -2.775 1 96.62 297 PHE A O 1
ATOM 2352 N N . ASP A 1 298 ? -0.731 -35.719 -1.443 1 92.12 298 ASP A N 1
ATOM 2353 C CA . ASP A 1 298 ? -1.246 -34.469 -0.898 1 92.12 298 ASP A CA 1
ATOM 2354 C C . ASP A 1 298 ? -1.772 -34.656 0.522 1 92.12 298 ASP A C 1
ATOM 2356 O O . ASP A 1 298 ? -2.344 -35.688 0.841 1 92.12 298 ASP A O 1
ATOM 2360 N N . THR A 1 299 ? -1.566 -33.625 1.386 1 88.88 299 THR A N 1
ATOM 2361 C CA . THR A 1 299 ? -1.981 -33.781 2.777 1 88.88 299 THR A CA 1
ATOM 2362 C C . THR A 1 299 ? -3.465 -33.438 2.934 1 88.88 299 THR A C 1
ATOM 2364 O O . THR A 1 299 ? -4.066 -33.75 3.967 1 88.88 299 THR A O 1
ATOM 2367 N N . ASP A 1 300 ? -4.082 -32.906 1.934 1 81.81 300 ASP A N 1
ATOM 2368 C CA . ASP A 1 300 ? -5.496 -32.531 1.991 1 81.81 300 ASP A CA 1
ATOM 2369 C C . ASP A 1 300 ? -6.375 -33.781 1.789 1 81.81 300 ASP A C 1
ATOM 2371 O O . ASP A 1 300 ? -6.461 -34.312 0.682 1 81.81 300 ASP A O 1
ATOM 2375 N N . PRO A 1 301 ? -7.129 -34.125 2.865 1 85.81 301 PRO A N 1
ATOM 2376 C CA . PRO A 1 301 ? -7.965 -35.312 2.748 1 85.81 301 PRO A CA 1
ATOM 2377 C C . PRO A 1 301 ? -9.062 -35.156 1.691 1 85.81 301 PRO A C 1
ATOM 2379 O O . PRO A 1 301 ? -9.523 -36.156 1.131 1 85.81 301 PRO A O 1
ATOM 2382 N N . GLY A 1 302 ? -9.453 -34 1.376 1 78.38 302 GLY A N 1
ATOM 2383 C CA . GLY A 1 302 ? -10.5 -33.75 0.395 1 78.38 302 GLY A CA 1
ATOM 2384 C C . GLY A 1 302 ? -10.094 -34.125 -1.017 1 78.38 302 GLY A C 1
ATOM 2385 O O . GLY A 1 302 ? -10.953 -34.312 -1.881 1 78.38 302 GLY A O 1
ATOM 2386 N N . LYS A 1 303 ? -8.82 -34.25 -1.229 1 84.31 303 LYS A N 1
ATOM 2387 C CA . LYS A 1 303 ? -8.312 -34.562 -2.562 1 84.31 303 LYS A CA 1
ATOM 2388 C C . LYS A 1 303 ? -8.078 -36.062 -2.725 1 84.31 303 LYS A C 1
ATOM 2390 O O . LYS A 1 303 ? -7.926 -36.562 -3.844 1 84.31 303 LYS A O 1
ATOM 2395 N N . HIS A 1 304 ? -7.973 -36.719 -1.561 1 89.19 304 HIS A N 1
ATOM 2396 C CA . HIS A 1 304 ? -7.664 -38.156 -1.616 1 89.19 304 HIS A CA 1
ATOM 2397 C C . HIS A 1 304 ? -8.742 -38.906 -2.371 1 89.19 304 HIS A C 1
ATOM 2399 O O . HIS A 1 304 ? -9.93 -38.625 -2.219 1 89.19 304 HIS A O 1
ATOM 2405 N N . GLY A 1 305 ? -8.305 -39.812 -3.205 1 88.94 305 GLY A N 1
ATOM 2406 C CA . GLY A 1 305 ? -9.25 -40.594 -3.963 1 88.94 305 GLY A CA 1
ATOM 2407 C C . GLY A 1 305 ? -9.586 -40 -5.316 1 88.94 305 GLY A C 1
ATOM 2408 O O . GLY A 1 305 ? -10.133 -40.688 -6.184 1 88.94 305 GLY A O 1
ATOM 2409 N N . HIS A 1 306 ? -9.242 -38.812 -5.562 1 88.81 306 HIS A N 1
ATOM 2410 C CA . HIS A 1 306 ? -9.422 -38.156 -6.859 1 88.81 306 HIS A CA 1
ATOM 2411 C C . HIS A 1 306 ? -8.172 -38.312 -7.723 1 88.81 306 HIS A C 1
ATOM 2413 O O . HIS A 1 306 ? -7.176 -38.875 -7.285 1 88.81 306 HIS A O 1
ATOM 2419 N N . THR A 1 307 ? -8.312 -37.969 -8.922 1 90.38 307 THR A N 1
ATOM 2420 C CA . THR A 1 307 ? -7.172 -37.969 -9.836 1 90.38 307 THR A CA 1
ATOM 2421 C C . THR A 1 307 ? -6.926 -36.562 -10.406 1 90.38 307 THR A C 1
ATOM 2423 O O . THR A 1 307 ? -7.828 -35.75 -10.422 1 90.38 307 THR A O 1
ATOM 2426 N N . LEU A 1 308 ? -5.754 -36.344 -10.711 1 87.88 308 LEU A N 1
ATOM 2427 C CA . LEU A 1 308 ? -5.355 -35.188 -11.492 1 87.88 308 LEU A CA 1
ATOM 2428 C C . LEU A 1 308 ? -4.645 -35.594 -12.773 1 87.88 308 LEU A C 1
ATOM 2430 O O . LEU A 1 308 ? -3.596 -36.25 -12.719 1 87.88 308 LEU A O 1
ATOM 2434 N N . ALA A 1 309 ? -5.25 -35.312 -13.875 1 86.69 309 ALA A N 1
ATOM 2435 C CA . ALA A 1 309 ? -4.719 -35.75 -15.164 1 86.69 309 ALA A CA 1
ATOM 2436 C C . ALA A 1 309 ? -4.551 -37.281 -15.203 1 86.69 309 ALA A C 1
ATOM 2438 O O . ALA A 1 309 ? -3.543 -37.781 -15.703 1 86.69 309 ALA A O 1
ATOM 2439 N N . GLY A 1 310 ? -5.508 -37.906 -14.547 1 87.94 310 GLY A N 1
ATOM 2440 C CA . GLY A 1 310 ? -5.5 -39.344 -14.555 1 87.94 310 GLY A CA 1
ATOM 2441 C C . GLY A 1 310 ? -4.586 -39.938 -13.5 1 87.94 310 GLY A C 1
ATOM 2442 O O . GLY A 1 310 ? -4.551 -41.156 -13.328 1 87.94 310 GLY A O 1
ATOM 2443 N N . ILE A 1 311 ? -3.879 -39.156 -12.789 1 92.94 311 ILE A N 1
ATOM 2444 C CA . ILE A 1 311 ? -2.941 -39.625 -11.773 1 92.94 311 ILE A CA 1
ATOM 2445 C C . ILE A 1 311 ? -3.615 -39.594 -10.406 1 92.94 311 ILE A C 1
ATOM 2447 O O . ILE A 1 311 ? -4.145 -38.562 -9.977 1 92.94 311 ILE A O 1
ATOM 2451 N N . PRO A 1 312 ? -3.604 -40.688 -9.742 1 94.75 312 PRO A N 1
ATOM 2452 C CA . PRO A 1 312 ? -4.309 -40.75 -8.453 1 94.75 312 PRO A CA 1
ATOM 2453 C C . PRO A 1 312 ? -3.662 -39.875 -7.391 1 94.75 312 PRO A C 1
ATOM 2455 O O . PRO A 1 312 ? -2.434 -39.781 -7.312 1 94.75 312 PRO A O 1
ATOM 2458 N N . ILE A 1 313 ? -4.516 -39.219 -6.57 1 94.5 313 ILE A N 1
ATOM 2459 C CA . ILE A 1 313 ? -4.066 -38.438 -5.422 1 94.5 313 ILE A CA 1
ATOM 2460 C C . ILE A 1 313 ? -4.184 -39.281 -4.152 1 94.5 313 ILE A C 1
ATOM 2462 O O . ILE A 1 313 ? -5.262 -39.781 -3.83 1 94.5 313 ILE A O 1
ATOM 2466 N N . MET A 1 314 ? -3.068 -39.344 -3.373 1 96.44 314 MET A N 1
ATOM 2467 C CA . MET A 1 314 ? -3.025 -40.281 -2.244 1 96.44 314 MET A CA 1
ATOM 2468 C C . MET A 1 314 ? -2.576 -39.562 -0.973 1 96.44 314 MET A C 1
ATOM 2470 O O . MET A 1 314 ? -1.934 -38.5 -1.039 1 96.44 314 MET A O 1
ATOM 2474 N N . LYS A 1 315 ? -2.992 -40.125 0.125 1 96.25 315 LYS A N 1
ATOM 2475 C CA . LYS A 1 315 ? -2.471 -39.719 1.422 1 96.25 315 LYS A CA 1
ATOM 2476 C C . LYS A 1 315 ? -1.023 -40.156 1.604 1 96.25 315 LYS A C 1
ATOM 2478 O O . LYS A 1 315 ? -0.702 -41.344 1.39 1 96.25 315 LYS A O 1
ATOM 2483 N N . PRO A 1 316 ? -0.207 -39.281 1.994 1 97.38 316 PRO A N 1
ATOM 2484 C CA . PRO A 1 316 ? 1.161 -39.719 2.277 1 97.38 316 PRO A CA 1
ATOM 2485 C C . PRO A 1 316 ? 1.271 -40.5 3.58 1 97.38 316 PRO A C 1
ATOM 2487 O O . PRO A 1 316 ? 0.842 -40.031 4.633 1 97.38 316 PRO A O 1
ATOM 2490 N N . THR A 1 317 ? 1.756 -41.719 3.527 1 97.5 317 THR A N 1
ATOM 2491 C CA . THR A 1 317 ? 2.094 -42.562 4.66 1 97.5 317 THR A CA 1
ATOM 2492 C C . THR A 1 317 ? 3.516 -43.094 4.527 1 97.5 317 THR A C 1
ATOM 2494 O O . THR A 1 317 ? 4.098 -43.062 3.441 1 97.5 317 THR A O 1
ATOM 2497 N N . PRO A 1 318 ? 4.102 -43.469 5.672 1 97.5 318 PRO A N 1
ATOM 2498 C CA . PRO A 1 318 ? 5.449 -44.031 5.59 1 97.5 318 PRO A CA 1
ATOM 2499 C C . PRO A 1 318 ? 5.551 -45.188 4.57 1 97.5 318 PRO A C 1
ATOM 2501 O O . PRO A 1 318 ? 6.512 -45.219 3.801 1 97.5 318 PRO A O 1
ATOM 2504 N N . GLU A 1 319 ? 4.578 -46 4.477 1 97.5 319 GLU A N 1
ATOM 2505 C CA . GLU A 1 319 ? 4.582 -47.156 3.562 1 97.5 319 GLU A CA 1
ATOM 2506 C C . GLU A 1 319 ? 4.477 -46.688 2.111 1 97.5 319 GLU A C 1
ATOM 2508 O O . GLU A 1 319 ? 5.191 -47.188 1.243 1 97.5 319 GLU A O 1
ATOM 2513 N N . GLU A 1 320 ? 3.633 -45.719 1.863 1 97.62 320 GLU A N 1
ATOM 2514 C CA . GLU A 1 320 ? 3.359 -45.312 0.493 1 97.62 320 GLU A CA 1
ATOM 2515 C C . GLU A 1 320 ? 4.531 -44.5 -0.088 1 97.62 320 GLU A C 1
ATOM 2517 O O . GLU A 1 320 ? 4.949 -44.75 -1.221 1 97.62 320 GLU A O 1
ATOM 2522 N N . VAL A 1 321 ? 5.074 -43.625 0.678 1 98.06 321 VAL A N 1
ATOM 2523 C CA . VAL A 1 321 ? 6.109 -42.75 0.146 1 98.06 321 VAL A CA 1
ATOM 2524 C C . VAL A 1 321 ? 7.379 -43.531 -0.13 1 98.06 321 VAL A C 1
ATOM 2526 O O . VAL A 1 321 ? 8.125 -43.25 -1.062 1 98.06 321 VAL A O 1
ATOM 2529 N N . ASN A 1 322 ? 7.598 -44.562 0.647 1 97.5 322 ASN A N 1
ATOM 2530 C CA . ASN A 1 322 ? 8.844 -45.281 0.531 1 97.5 322 ASN A CA 1
ATOM 2531 C C . ASN A 1 322 ? 8.789 -46.312 -0.606 1 97.5 322 ASN A C 1
ATOM 2533 O O . ASN A 1 322 ? 9.766 -47.031 -0.868 1 97.5 322 ASN A O 1
ATOM 2537 N N . GLN A 1 323 ? 7.699 -46.375 -1.326 1 96.88 323 GLN A N 1
ATOM 2538 C CA . GLN A 1 323 ? 7.605 -47.156 -2.543 1 96.88 323 GLN A CA 1
ATOM 2539 C C . GLN A 1 323 ? 8.297 -46.469 -3.713 1 96.88 323 GLN A C 1
ATOM 2541 O O . GLN A 1 323 ? 8.508 -47.062 -4.766 1 96.88 323 GLN A O 1
ATOM 2546 N N . PHE A 1 324 ? 8.672 -45.25 -3.543 1 97.69 324 PHE A N 1
ATOM 2547 C CA . PHE A 1 324 ? 9.18 -44.438 -4.641 1 97.69 324 PHE A CA 1
ATOM 2548 C C . PHE A 1 324 ? 10.633 -44.031 -4.387 1 97.69 324 PHE A C 1
ATOM 2550 O O . PHE A 1 324 ? 10.984 -43.688 -3.266 1 97.69 324 PHE A O 1
ATOM 2557 N N . GLU A 1 325 ? 11.391 -44.188 -5.422 1 96.88 325 GLU A N 1
ATOM 2558 C CA . GLU A 1 325 ? 12.789 -43.781 -5.324 1 96.88 325 GLU A CA 1
ATOM 2559 C C . GLU A 1 325 ? 12.945 -42.281 -5.402 1 96.88 325 GLU A C 1
ATOM 2561 O O . GLU A 1 325 ? 13.945 -41.719 -4.945 1 96.88 325 GLU A O 1
ATOM 2566 N N . ALA A 1 326 ? 11.977 -41.656 -6.059 1 97.31 326 ALA A N 1
ATOM 2567 C CA . ALA A 1 326 ? 12.016 -40.188 -6.188 1 97.31 326 ALA A CA 1
ATOM 2568 C C . ALA A 1 326 ? 10.625 -39.594 -6.008 1 97.31 326 ALA A C 1
ATOM 2570 O O . ALA A 1 326 ? 9.633 -40.125 -6.477 1 97.31 326 ALA A O 1
ATOM 2571 N N . ILE A 1 327 ? 10.586 -38.469 -5.32 1 97.62 327 ILE A N 1
ATOM 2572 C CA . ILE A 1 327 ? 9.375 -37.656 -5.176 1 97.62 327 ILE A CA 1
ATOM 2573 C C . ILE A 1 327 ? 9.656 -36.219 -5.59 1 97.62 327 ILE A C 1
ATOM 2575 O O . ILE A 1 327 ? 10.516 -35.562 -5.012 1 97.62 327 ILE A O 1
ATOM 2579 N N . ILE A 1 328 ? 8.938 -35.812 -6.605 1 97.06 328 ILE A N 1
ATOM 2580 C CA . ILE A 1 328 ? 9.086 -34.438 -7.086 1 97.06 328 ILE A CA 1
ATOM 2581 C C . ILE A 1 328 ? 8.125 -33.531 -6.336 1 97.06 328 ILE A C 1
ATOM 2583 O O . ILE A 1 328 ? 6.914 -33.781 -6.312 1 97.06 328 ILE A O 1
ATOM 2587 N N . ILE A 1 329 ? 8.617 -32.469 -5.805 1 95.81 329 ILE A N 1
ATOM 2588 C CA . ILE A 1 329 ? 7.801 -31.516 -5.055 1 95.81 329 ILE A CA 1
ATOM 2589 C C . ILE A 1 329 ? 7.215 -30.469 -6.004 1 95.81 329 ILE A C 1
ATOM 2591 O O . ILE A 1 329 ? 7.941 -29.641 -6.539 1 95.81 329 ILE A O 1
ATOM 2595 N N . PHE A 1 330 ? 5.879 -30.547 -6.121 1 92.5 330 PHE A N 1
ATOM 2596 C CA . PHE A 1 330 ? 5.164 -29.625 -7 1 92.5 330 PHE A CA 1
ATOM 2597 C C . PHE A 1 330 ? 4.785 -28.344 -6.258 1 92.5 330 PHE A C 1
ATOM 2599 O O . PHE A 1 330 ? 4.648 -27.281 -6.867 1 92.5 330 PHE A O 1
ATOM 2606 N N . ALA A 1 331 ? 4.574 -28.406 -5.012 1 85.5 331 ALA A N 1
ATOM 2607 C CA . ALA A 1 331 ? 4.199 -27.234 -4.211 1 85.5 331 ALA A CA 1
ATOM 2608 C C . ALA A 1 331 ? 5.438 -26.484 -3.74 1 85.5 331 ALA A C 1
ATOM 2610 O O . ALA A 1 331 ? 5.844 -26.594 -2.584 1 85.5 331 ALA A O 1
ATOM 2611 N N . ASN A 1 332 ? 5.871 -25.641 -4.57 1 79.81 332 ASN A N 1
ATOM 2612 C CA . ASN A 1 332 ? 7.145 -24.953 -4.348 1 79.81 332 ASN A CA 1
ATOM 2613 C C . ASN A 1 332 ? 7.105 -24.094 -3.096 1 79.81 332 ASN A C 1
ATOM 2615 O O . ASN A 1 332 ? 8.094 -24.016 -2.357 1 79.81 332 ASN A O 1
ATOM 2619 N N . ALA A 1 333 ? 6.012 -23.484 -2.85 1 73.12 333 ALA A N 1
ATOM 2620 C CA . ALA A 1 333 ? 5.883 -22.562 -1.724 1 73.12 333 ALA A CA 1
ATOM 2621 C C . ALA A 1 333 ? 6.008 -23.297 -0.394 1 73.12 333 ALA A C 1
ATOM 2623 O O . ALA A 1 333 ? 6.297 -22.688 0.638 1 73.12 333 ALA A O 1
ATOM 2624 N N . HIS A 1 334 ? 5.875 -24.625 -0.439 1 79.44 334 HIS A N 1
ATOM 2625 C CA . HIS A 1 334 ? 5.871 -25.422 0.787 1 79.44 334 HIS A CA 1
ATOM 2626 C C . HIS A 1 334 ? 6.992 -26.453 0.778 1 79.44 334 HIS A C 1
ATOM 2628 O O . HIS A 1 334 ? 6.895 -27.484 1.442 1 79.44 334 HIS A O 1
ATOM 2634 N N . GLU A 1 335 ? 7.953 -26.172 0.074 1 87.06 335 GLU A N 1
ATOM 2635 C CA . GLU A 1 335 ? 9.008 -27.156 -0.106 1 87.06 335 GLU A CA 1
ATOM 2636 C C . GLU A 1 335 ? 9.625 -27.547 1.231 1 87.06 335 GLU A C 1
ATOM 2638 O O . GLU A 1 335 ? 9.797 -28.734 1.521 1 87.06 335 GLU A O 1
ATOM 2643 N N . ALA A 1 336 ? 9.945 -26.531 2.035 1 85.75 336 ALA A N 1
ATOM 2644 C CA . ALA A 1 336 ? 10.594 -26.812 3.314 1 85.75 336 ALA A CA 1
ATOM 2645 C C . ALA A 1 336 ? 9.703 -27.672 4.207 1 85.75 336 ALA A C 1
ATOM 2647 O O . ALA A 1 336 ? 10.18 -28.609 4.84 1 85.75 336 ALA A O 1
ATOM 2648 N N . GLN A 1 337 ? 8.5 -27.328 4.223 1 87.44 337 GLN A N 1
ATOM 2649 C CA . GLN A 1 337 ? 7.543 -28.078 5.023 1 87.44 337 GLN A CA 1
ATOM 2650 C C . GLN A 1 337 ? 7.387 -29.5 4.496 1 87.44 337 GLN A C 1
ATOM 2652 O O . GLN A 1 337 ? 7.312 -30.453 5.277 1 87.44 337 GLN A O 1
ATOM 2657 N N . ILE A 1 338 ? 7.348 -29.672 3.244 1 92.56 338 ILE A N 1
ATOM 2658 C CA . ILE A 1 338 ? 7.156 -30.969 2.609 1 92.56 338 ILE A CA 1
ATOM 2659 C C . ILE A 1 338 ? 8.375 -31.859 2.859 1 92.56 338 ILE A C 1
ATOM 2661 O O . ILE A 1 338 ? 8.234 -33.031 3.166 1 92.56 338 ILE A O 1
ATOM 2665 N N . ARG A 1 339 ? 9.539 -31.281 2.777 1 94.25 339 ARG A N 1
ATOM 2666 C CA . ARG A 1 339 ? 10.758 -32.031 3.055 1 94.25 339 ARG A CA 1
ATOM 2667 C C . ARG A 1 339 ? 10.789 -32.531 4.504 1 94.25 339 ARG A C 1
ATOM 2669 O O . ARG A 1 339 ? 11.188 -33.656 4.781 1 94.25 339 ARG A O 1
ATOM 2676 N N . SER A 1 340 ? 10.352 -31.609 5.359 1 94.62 340 SER A N 1
ATOM 2677 C CA . SER A 1 340 ? 10.258 -32 6.762 1 94.62 340 SER A CA 1
ATOM 2678 C C . SER A 1 340 ? 9.258 -33.125 6.957 1 94.62 340 SER A C 1
ATOM 2680 O O . SER A 1 340 ? 9.5 -34.062 7.742 1 94.62 340 SER A O 1
ATOM 2682 N N . GLN A 1 341 ? 8.141 -33.062 6.289 1 94.88 341 GLN A N 1
ATOM 2683 C CA . GLN A 1 341 ? 7.121 -34.094 6.367 1 94.88 341 GLN A CA 1
ATOM 2684 C C . GLN A 1 341 ? 7.641 -35.406 5.816 1 94.88 341 GLN A C 1
ATOM 2686 O O . GLN A 1 341 ? 7.355 -36.5 6.367 1 94.88 341 GLN A O 1
ATOM 2691 N N . LEU A 1 342 ? 8.367 -35.344 4.773 1 96.81 342 LEU A N 1
ATOM 2692 C CA . LEU A 1 342 ? 8.961 -36.562 4.191 1 96.81 342 LEU A CA 1
ATOM 2693 C C . LEU A 1 342 ? 9.945 -37.188 5.16 1 96.81 342 LEU A C 1
ATOM 2695 O O . LEU A 1 342 ? 9.953 -38.438 5.309 1 96.81 342 LEU A O 1
ATOM 2699 N N . ASP A 1 343 ? 10.703 -36.344 5.836 1 96.69 343 ASP A N 1
ATOM 2700 C CA . ASP A 1 343 ? 11.625 -36.844 6.855 1 96.69 343 ASP A CA 1
ATOM 2701 C C . ASP A 1 343 ? 10.867 -37.531 7.984 1 96.69 343 ASP A C 1
ATOM 2703 O O . ASP A 1 343 ? 11.266 -38.625 8.445 1 96.69 343 ASP A O 1
ATOM 2707 N N . GLU A 1 344 ? 9.836 -36.906 8.414 1 97 344 GLU A N 1
ATOM 2708 C CA . GLU A 1 344 ? 9.016 -37.469 9.492 1 97 344 GLU A CA 1
ATOM 2709 C C . GLU A 1 344 ? 8.391 -38.781 9.094 1 97 344 GLU A C 1
ATOM 2711 O O . GLU A 1 344 ? 8.172 -39.656 9.938 1 97 344 GLU A O 1
ATOM 2716 N N . LEU A 1 345 ? 8.125 -38.938 7.812 1 97.44 345 LEU A N 1
ATOM 2717 C CA . LEU A 1 345 ? 7.512 -40.156 7.285 1 97.44 345 LEU A CA 1
ATOM 2718 C C . LEU A 1 345 ? 8.57 -41.219 7.043 1 97.44 345 LEU A C 1
ATOM 2720 O O . LEU A 1 345 ? 8.242 -42.344 6.664 1 97.44 345 LEU A O 1
ATOM 2724 N N . GLY A 1 346 ? 9.836 -40.875 7.246 1 97.25 346 GLY A N 1
ATOM 2725 C CA . GLY A 1 346 ? 10.914 -41.812 7.062 1 97.25 346 GLY A CA 1
ATOM 2726 C C . GLY A 1 346 ? 11.258 -42.062 5.605 1 97.25 346 GLY A C 1
ATOM 2727 O O . GLY A 1 346 ? 11.719 -43.156 5.238 1 97.25 346 GLY A O 1
ATOM 2728 N N . TYR A 1 347 ? 11.008 -41.125 4.758 1 97.56 347 TYR A N 1
ATOM 2729 C CA . TYR A 1 347 ? 11.312 -41.25 3.336 1 97.56 347 TYR A CA 1
ATOM 2730 C C . TYR A 1 347 ? 12.812 -41.312 3.104 1 97.56 347 TYR A C 1
ATOM 2732 O O . TYR A 1 347 ? 13.57 -40.469 3.578 1 97.56 347 TYR A O 1
ATOM 2740 N N . VAL A 1 348 ? 13.242 -42.375 2.348 1 95.19 348 VAL A N 1
ATOM 2741 C CA . VAL A 1 348 ? 14.672 -42.594 2.182 1 95.19 348 VAL A CA 1
ATOM 2742 C C . VAL A 1 348 ? 15.078 -42.281 0.738 1 95.19 348 VAL A C 1
ATOM 2744 O O . VAL A 1 348 ? 16.266 -42.312 0.401 1 95.19 348 VAL A O 1
ATOM 2747 N N . GLY A 1 349 ? 14.117 -42 -0.119 1 95.31 349 GLY A N 1
ATOM 2748 C CA . GLY A 1 349 ? 14.422 -41.719 -1.508 1 95.31 349 GLY A CA 1
ATOM 2749 C C . GLY A 1 349 ? 14.891 -40.281 -1.717 1 95.31 349 GLY A C 1
ATOM 2750 O O . GLY A 1 349 ? 15.406 -39.656 -0.792 1 95.31 349 GLY A O 1
ATOM 2751 N N . THR A 1 350 ? 14.844 -39.875 -2.986 1 95.56 350 THR A N 1
ATOM 2752 C CA . THR A 1 350 ? 15.312 -38.562 -3.357 1 95.56 350 THR A CA 1
ATOM 2753 C C . THR A 1 350 ? 14.133 -37.594 -3.568 1 95.56 350 THR A C 1
ATOM 2755 O O . THR A 1 350 ? 13.219 -37.906 -4.34 1 95.56 350 THR A O 1
ATOM 2758 N N . ALA A 1 351 ? 14.148 -36.531 -2.873 1 96 351 ALA A N 1
ATOM 2759 C CA . ALA A 1 351 ? 13.172 -35.469 -3.096 1 96 351 ALA A CA 1
ATOM 2760 C C . ALA A 1 351 ? 13.742 -34.375 -4.008 1 96 351 ALA A C 1
ATOM 2762 O O . ALA A 1 351 ? 14.828 -33.844 -3.76 1 96 351 ALA A O 1
ATOM 2763 N N . LEU A 1 352 ? 13.023 -34.094 -5.094 1 95.19 352 LEU A N 1
ATOM 2764 C CA . LEU A 1 352 ? 13.469 -33.094 -6.074 1 95.19 352 LEU A CA 1
ATOM 2765 C C . LEU A 1 352 ? 12.445 -31.984 -6.215 1 95.19 352 LEU A C 1
ATOM 2767 O O . LEU A 1 352 ? 11.273 -32.156 -5.879 1 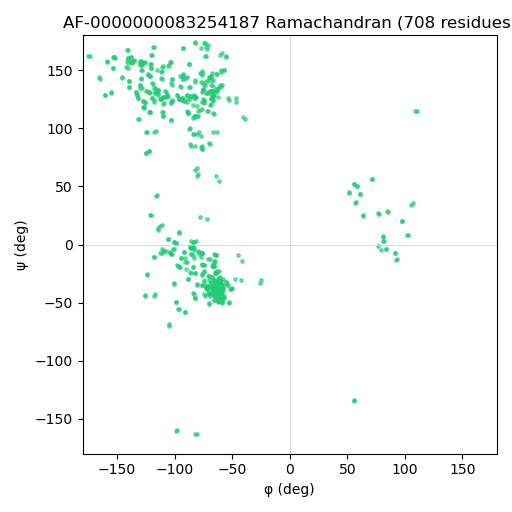95.19 352 LEU A O 1
ATOM 2771 N N . SER A 1 353 ? 12.844 -30.859 -6.625 1 93.5 353 SER A N 1
ATOM 2772 C CA . SER A 1 353 ? 11.961 -29.734 -6.934 1 93.5 353 SER A CA 1
ATOM 2773 C C . SER A 1 353 ? 12.391 -29.031 -8.219 1 93.5 353 SER A C 1
ATOM 2775 O O . SER A 1 353 ? 13.5 -29.25 -8.711 1 93.5 353 SER A O 1
ATOM 2777 N N . PHE A 1 354 ? 11.438 -28.312 -8.867 1 88.31 354 PHE A N 1
ATOM 2778 C CA . PHE A 1 354 ? 11.734 -27.562 -10.078 1 88.31 354 PHE A CA 1
ATOM 2779 C C . PHE A 1 354 ? 12.516 -26.297 -9.766 1 88.31 354 PHE A C 1
ATOM 2781 O O . PHE A 1 354 ? 13.133 -25.703 -10.648 1 88.31 354 PHE A O 1
ATOM 2788 N N . GLU A 1 355 ? 12.289 -25.719 -8.594 1 74.19 355 GLU A N 1
ATOM 2789 C CA . GLU A 1 355 ? 13.055 -24.516 -8.266 1 74.19 355 GLU A CA 1
ATOM 2790 C C . GLU A 1 355 ? 14.414 -24.875 -7.676 1 74.19 355 GLU A C 1
ATOM 2792 O O . GLU A 1 355 ? 14.531 -25.828 -6.902 1 74.19 355 GLU A O 1
ATOM 2797 N N . ALA A 1 356 ? 15.539 -24.594 -8.562 1 54.19 356 ALA A N 1
ATOM 2798 C CA . ALA A 1 356 ? 16.906 -24.875 -8.117 1 54.19 356 ALA A CA 1
ATOM 2799 C C . ALA A 1 356 ? 17.297 -23.953 -6.961 1 54.19 356 ALA A C 1
ATOM 2801 O O . ALA A 1 356 ? 16.875 -22.812 -6.898 1 54.19 356 ALA A O 1
ATOM 2802 N N . MET B 1 1 ? -2.176 -5.289 -28.672 1 91.62 1 MET B N 1
ATOM 2803 C CA . MET B 1 1 ? -3.455 -5.098 -28 1 91.62 1 MET B CA 1
ATOM 2804 C C . MET B 1 1 ? -3.387 -3.926 -27.031 1 91.62 1 MET B C 1
ATOM 2806 O O . MET B 1 1 ? -2.299 -3.484 -26.656 1 91.62 1 MET B O 1
ATOM 2810 N N . ASN B 1 2 ? -4.531 -3.371 -26.656 1 95 2 ASN B N 1
ATOM 2811 C CA . ASN B 1 2 ? -4.543 -2.273 -25.688 1 95 2 ASN B CA 1
ATOM 2812 C C . ASN B 1 2 ? -4.645 -2.787 -24.266 1 95 2 ASN B C 1
ATOM 2814 O O . ASN B 1 2 ? -5.312 -3.791 -24 1 95 2 ASN B O 1
ATOM 2818 N N . CYS B 1 3 ? -3.975 -2.105 -23.406 1 96.88 3 CYS B N 1
ATOM 2819 C CA . CYS B 1 3 ? -4.023 -2.439 -21.984 1 96.88 3 CYS B CA 1
ATOM 2820 C C . CYS B 1 3 ? -5.414 -2.186 -21.406 1 96.88 3 CYS B C 1
ATOM 2822 O O . CYS B 1 3 ? -5.938 -1.075 -21.516 1 96.88 3 CYS B O 1
ATOM 2824 N N . CYS B 1 4 ? -5.965 -3.104 -20.766 1 96.12 4 CYS B N 1
ATOM 2825 C CA . CYS B 1 4 ? -7.312 -2.961 -20.234 1 96.12 4 CYS B CA 1
ATOM 2826 C C . CYS B 1 4 ? -7.312 -2.094 -18.984 1 96.12 4 CYS B C 1
ATOM 2828 O O . CYS B 1 4 ? -8.375 -1.726 -18.484 1 96.12 4 CYS B O 1
ATOM 2830 N N . ILE B 1 5 ? -6.156 -1.732 -18.484 1 97.25 5 ILE B N 1
ATOM 2831 C CA . ILE B 1 5 ? -6.047 -0.971 -17.25 1 97.25 5 ILE B CA 1
ATOM 2832 C C . ILE B 1 5 ? -5.852 0.509 -17.562 1 97.25 5 ILE B C 1
ATOM 2834 O O . ILE B 1 5 ? -6.602 1.359 -17.094 1 97.25 5 ILE B O 1
ATOM 2838 N N . CYS B 1 6 ? -4.887 0.855 -18.469 1 95.44 6 CYS B N 1
ATOM 2839 C CA . CYS B 1 6 ? -4.578 2.266 -18.672 1 95.44 6 CYS B CA 1
ATOM 2840 C C . CYS B 1 6 ? -4.883 2.688 -20.109 1 95.44 6 CYS B C 1
ATOM 2842 O O . CYS B 1 6 ? -4.789 3.869 -20.438 1 95.44 6 CYS B O 1
ATOM 2844 N N . GLY B 1 7 ? -5.16 1.746 -21.016 1 94.75 7 GLY B N 1
ATOM 2845 C CA . GLY B 1 7 ? -5.578 2.059 -22.375 1 94.75 7 GLY B CA 1
ATOM 2846 C C . GLY B 1 7 ? -4.418 2.16 -23.344 1 94.75 7 GLY B C 1
ATOM 2847 O O . GLY B 1 7 ? -4.625 2.258 -24.562 1 94.75 7 GLY B O 1
ATOM 2848 N N . HIS B 1 8 ? -3.191 2.113 -22.922 1 95.25 8 HIS B N 1
ATOM 2849 C CA . HIS B 1 8 ? -2.027 2.246 -23.781 1 95.25 8 HIS B CA 1
ATOM 2850 C C . HIS B 1 8 ? -1.682 0.919 -24.453 1 95.25 8 HIS B C 1
ATOM 2852 O O . HIS B 1 8 ? -2.23 -0.124 -24.094 1 95.25 8 HIS B O 1
ATOM 2858 N N . LEU B 1 9 ? -0.766 0.919 -25.328 1 95.19 9 LEU B N 1
ATOM 2859 C CA . LEU B 1 9 ? -0.383 -0.254 -26.109 1 95.19 9 LEU B CA 1
ATOM 2860 C C . LEU B 1 9 ? 0.401 -1.242 -25.25 1 95.19 9 LEU B C 1
ATOM 2862 O O . LEU B 1 9 ? 1.281 -0.845 -24.484 1 95.19 9 LEU B O 1
ATOM 2866 N N . CYS B 1 10 ? 0.056 -2.521 -25.422 1 96 10 CYS B N 1
ATOM 2867 C CA . CYS B 1 10 ? 0.811 -3.617 -24.828 1 96 10 CYS B CA 1
ATOM 2868 C C . CYS B 1 10 ? 1.698 -4.297 -25.859 1 96 10 CYS B C 1
ATOM 2870 O O . CYS B 1 10 ? 1.279 -4.504 -27 1 96 10 CYS B O 1
ATOM 2872 N N . ARG B 1 11 ? 2.84 -4.578 -25.484 1 95.81 11 ARG B N 1
ATOM 2873 C CA . ARG B 1 11 ? 3.752 -5.312 -26.344 1 95.81 11 ARG B CA 1
ATOM 2874 C C . ARG B 1 11 ? 3.691 -6.809 -26.062 1 95.81 11 ARG B C 1
ATOM 2876 O O . ARG B 1 11 ? 3.496 -7.223 -24.922 1 95.81 11 ARG B O 1
ATOM 2883 N N . LEU B 1 12 ? 3.84 -7.578 -27.125 1 96.44 12 LEU B N 1
ATOM 2884 C CA . LEU B 1 12 ? 3.977 -9.023 -26.953 1 96.44 12 LEU B CA 1
ATOM 2885 C C . LEU B 1 12 ? 5.277 -9.359 -26.234 1 96.44 12 LEU B C 1
ATOM 2887 O O . LEU B 1 12 ? 6.367 -9.109 -26.75 1 96.44 12 LEU B O 1
ATOM 2891 N N . GLU B 1 13 ? 5.152 -9.844 -25.062 1 94.38 13 GLU B N 1
ATOM 2892 C CA . GLU B 1 13 ? 6.309 -10.211 -24.25 1 94.38 13 GLU B CA 1
ATOM 2893 C C . GLU B 1 13 ? 6.836 -11.586 -24.625 1 94.38 13 GLU B C 1
ATOM 2895 O O . GLU B 1 13 ? 8.047 -11.797 -24.734 1 94.38 13 GLU B O 1
ATOM 2900 N N . GLU B 1 14 ? 5.871 -12.539 -24.766 1 96.31 14 GLU B N 1
ATOM 2901 C CA . GLU B 1 14 ? 6.297 -13.898 -25.062 1 96.31 14 GLU B CA 1
ATOM 2902 C C . GLU B 1 14 ? 5.129 -14.758 -25.531 1 96.31 14 GLU B C 1
ATOM 2904 O O . GLU B 1 14 ? 3.998 -14.586 -25.062 1 96.31 14 GLU B O 1
ATOM 2909 N N . LYS B 1 15 ? 5.41 -15.633 -26.453 1 96 15 LYS B N 1
ATOM 2910 C CA . LYS B 1 15 ? 4.539 -16.766 -26.734 1 96 15 LYS B CA 1
ATOM 2911 C C . LYS B 1 15 ? 4.949 -17.984 -25.906 1 96 15 LYS B C 1
ATOM 2913 O O . LYS B 1 15 ? 6.121 -18.375 -25.906 1 96 15 LYS B O 1
ATOM 2918 N N . TYR B 1 16 ? 4.062 -18.453 -25.203 1 94.5 16 TYR B N 1
ATOM 2919 C CA . TYR B 1 16 ? 4.332 -19.547 -24.266 1 94.5 16 TYR B CA 1
ATOM 2920 C C . TYR B 1 16 ? 3.457 -20.75 -24.578 1 94.5 16 TYR B C 1
ATOM 2922 O O . TYR B 1 16 ? 2.238 -20.625 -24.719 1 94.5 16 TYR B O 1
ATOM 2930 N N . ASP B 1 17 ? 4.074 -21.891 -24.641 1 92.38 17 ASP B N 1
ATOM 2931 C CA . ASP B 1 17 ? 3.357 -23.062 -25.141 1 92.38 17 ASP B CA 1
ATOM 2932 C C . ASP B 1 17 ? 2.969 -23.984 -23.984 1 92.38 17 ASP B C 1
ATOM 2934 O O . ASP B 1 17 ? 3.562 -23.938 -22.906 1 92.38 17 ASP B O 1
ATOM 2938 N N . ARG B 1 18 ? 1.977 -24.75 -24.25 1 88.75 18 ARG B N 1
ATOM 2939 C CA . ARG B 1 18 ? 1.57 -25.891 -23.438 1 88.75 18 ARG B CA 1
ATOM 2940 C C . ARG B 1 18 ? 1.192 -25.438 -22.031 1 88.75 18 ARG B C 1
ATOM 2942 O O . ARG B 1 18 ? 1.636 -26.031 -21.047 1 88.75 18 ARG B O 1
ATOM 2949 N N . THR B 1 19 ? 0.454 -24.359 -21.984 1 87.44 19 THR B N 1
ATOM 2950 C CA . THR B 1 19 ? -0.08 -23.891 -20.719 1 87.44 19 THR B CA 1
ATOM 2951 C C . THR B 1 19 ? -1.35 -24.656 -20.344 1 87.44 19 THR B C 1
ATOM 2953 O O . THR B 1 19 ? -2.26 -24.797 -21.172 1 87.44 19 THR B O 1
ATOM 2956 N N . PRO B 1 20 ? -1.294 -25.188 -19.109 1 80.5 20 PRO B N 1
ATOM 2957 C CA . PRO B 1 20 ? -2.492 -25.938 -18.734 1 80.5 20 PRO B CA 1
ATOM 2958 C C . PRO B 1 20 ? -3.717 -25.031 -18.547 1 80.5 20 PRO B C 1
ATOM 2960 O O . PRO B 1 20 ? -3.596 -23.906 -18.078 1 80.5 20 PRO B O 1
ATOM 2963 N N . HIS B 1 21 ? -4.746 -25.516 -19.062 1 72.56 21 HIS B N 1
ATOM 2964 C CA . HIS B 1 21 ? -6.031 -24.891 -18.781 1 72.56 21 HIS B CA 1
ATOM 2965 C C . HIS B 1 21 ? -6.57 -25.328 -17.422 1 72.56 21 HIS B C 1
ATOM 2967 O O . HIS B 1 21 ? -6.762 -26.516 -17.172 1 72.56 21 HIS B O 1
ATOM 2973 N N . MET B 1 22 ? -6.273 -24.469 -16.453 1 58.34 22 MET B N 1
ATOM 2974 C CA . MET B 1 22 ? -6.574 -24.844 -15.062 1 58.34 22 MET B CA 1
ATOM 2975 C C . MET B 1 22 ? -8.078 -25 -14.859 1 58.34 22 MET B C 1
ATOM 2977 O O . MET B 1 22 ? -8.812 -24.016 -14.828 1 58.34 22 MET B O 1
ATOM 2981 N N . LEU B 1 23 ? -8.805 -25.859 -15.547 1 50.44 23 LEU B N 1
ATOM 2982 C CA . LEU B 1 23 ? -10.18 -26 -15.094 1 50.44 23 LEU B CA 1
ATOM 2983 C C . LEU B 1 23 ? -10.234 -26.625 -13.703 1 50.44 23 LEU B C 1
ATOM 2985 O O . LEU B 1 23 ? -9.523 -27.594 -13.422 1 50.44 23 LEU B O 1
ATOM 2989 N N . MET B 1 24 ? -10.344 -25.828 -12.555 1 49.03 24 MET B N 1
ATOM 2990 C CA . MET B 1 24 ? -10.586 -26.406 -11.234 1 49.03 24 MET B CA 1
ATOM 2991 C C . MET B 1 24 ? -11.297 -27.75 -11.367 1 49.03 24 MET B C 1
ATOM 2993 O O . MET B 1 24 ? -11.141 -28.625 -10.516 1 49.03 24 MET B O 1
ATOM 2997 N N . SER B 1 25 ? -12.164 -27.875 -12.406 1 49.97 25 SER B N 1
ATOM 2998 C CA . SER B 1 25 ? -12.836 -29.156 -12.523 1 49.97 25 SER B CA 1
ATOM 2999 C C . SER B 1 25 ? -11.883 -30.25 -13 1 49.97 25 SER B C 1
ATOM 3001 O O . SER B 1 25 ? -12.312 -31.328 -13.406 1 49.97 25 SER B O 1
ATOM 3003 N N . ALA B 1 26 ? -10.664 -29.875 -12.734 1 57.22 26 ALA B N 1
ATOM 3004 C CA . ALA B 1 26 ? -9.672 -30.719 -13.391 1 57.22 26 ALA B CA 1
ATOM 3005 C C . ALA B 1 26 ? -9.508 -32.062 -12.672 1 57.22 26 ALA B C 1
ATOM 3007 O O . ALA B 1 26 ? -9.055 -33.031 -13.258 1 57.22 26 ALA B O 1
ATOM 3008 N N . PHE B 1 27 ? -10.211 -32.094 -11.508 1 65.44 27 PHE B N 1
ATOM 3009 C CA . PHE B 1 27 ? -10.07 -33.375 -10.836 1 65.44 27 PHE B CA 1
ATOM 3010 C C . PHE B 1 27 ? -10.906 -34.438 -11.539 1 65.44 27 PHE B C 1
ATOM 3012 O O . PHE B 1 27 ? -12.031 -34.188 -11.969 1 65.44 27 PHE B O 1
ATOM 3019 N N . ASP B 1 28 ? -10.336 -35.531 -11.75 1 70.38 28 ASP B N 1
ATOM 3020 C CA . ASP B 1 28 ? -10.938 -36.719 -12.305 1 70.38 28 ASP B CA 1
ATOM 3021 C C . ASP B 1 28 ? -11.031 -36.656 -13.82 1 70.38 28 ASP B C 1
ATOM 3023 O O . ASP B 1 28 ? -11.75 -37.438 -14.445 1 70.38 28 ASP B O 1
ATOM 3027 N N . ALA B 1 29 ? -10.375 -35.531 -14.305 1 72.5 29 ALA B N 1
ATOM 3028 C CA . ALA B 1 29 ? -10.156 -35.5 -15.75 1 72.5 29 ALA B CA 1
ATOM 3029 C C . ALA B 1 29 ? -9 -36.438 -16.141 1 72.5 29 ALA B C 1
ATOM 3031 O O . ALA B 1 29 ? -8.023 -36.562 -15.383 1 72.5 29 ALA B O 1
ATOM 3032 N N . ASP B 1 30 ? -9.125 -37 -17.25 1 74.62 30 ASP B N 1
ATOM 3033 C CA . ASP B 1 30 ? -8.156 -38.031 -17.641 1 74.62 30 ASP B CA 1
ATOM 3034 C C . ASP B 1 30 ? -6.879 -37.375 -18.172 1 74.62 30 ASP B C 1
ATOM 3036 O O . ASP B 1 30 ? -5.801 -37.969 -18.094 1 74.62 30 ASP B O 1
ATOM 3040 N N . ARG B 1 31 ? -7.023 -36.219 -18.859 1 80.31 31 ARG B N 1
ATOM 3041 C CA . ARG B 1 31 ? -5.836 -35.594 -19.438 1 80.31 31 ARG B CA 1
ATOM 3042 C C . ARG B 1 31 ? -5.848 -34.062 -19.219 1 80.31 31 ARG B C 1
ATOM 3044 O O . ARG B 1 31 ? -6.902 -33.5 -18.969 1 80.31 31 ARG B O 1
ATOM 3051 N N . LEU B 1 32 ? -4.629 -33.562 -19.266 1 82.44 32 LEU B N 1
ATOM 3052 C CA . LEU B 1 32 ? -4.5 -32.094 -19.188 1 82.44 32 LEU B CA 1
ATOM 3053 C C . LEU B 1 32 ? -4.891 -31.453 -20.516 1 82.44 32 LEU B C 1
ATOM 3055 O O . LEU B 1 32 ? -4.57 -31.969 -21.578 1 82.44 32 LEU B O 1
ATOM 3059 N N . LYS B 1 33 ? -5.684 -30.438 -20.469 1 80.81 33 LYS B N 1
ATOM 3060 C CA . LYS B 1 33 ? -5.918 -29.578 -21.625 1 80.81 33 LYS B CA 1
ATOM 3061 C C . LYS B 1 33 ? -4.891 -28.453 -21.688 1 80.81 33 LYS B C 1
ATOM 3063 O O . LYS B 1 33 ? -4.82 -27.625 -20.781 1 80.81 33 LYS B O 1
ATOM 3068 N N . LEU B 1 34 ? -4.082 -28.516 -22.703 1 86 34 LEU B N 1
ATOM 3069 C CA . LEU B 1 34 ? -2.988 -27.547 -22.828 1 86 34 LEU B CA 1
ATOM 3070 C C . LEU B 1 34 ? -3.244 -26.594 -24 1 86 34 LEU B C 1
ATOM 3072 O O . LEU B 1 34 ? -3.838 -26.984 -25 1 86 34 LEU B O 1
ATOM 3076 N N . ARG B 1 35 ? -2.883 -25.406 -23.797 1 87.5 35 ARG B N 1
ATOM 3077 C CA . ARG B 1 35 ? -3.01 -24.406 -24.844 1 87.5 35 ARG B CA 1
ATOM 3078 C C . ARG B 1 35 ? -1.801 -23.469 -24.875 1 87.5 35 ARG B C 1
ATOM 3080 O O . ARG B 1 35 ? -1.158 -23.266 -23.844 1 87.5 35 ARG B O 1
ATOM 3087 N N . ASP B 1 36 ? -1.555 -22.984 -26.016 1 91.94 36 ASP B N 1
ATOM 3088 C CA . ASP B 1 36 ? -0.548 -21.938 -26.156 1 91.94 36 ASP B CA 1
ATOM 3089 C C . ASP B 1 36 ? -1.134 -20.562 -25.812 1 91.94 36 ASP B C 1
ATOM 3091 O O . ASP B 1 36 ? -2.285 -20.281 -26.141 1 91.94 36 ASP B O 1
ATOM 3095 N N . ILE B 1 37 ? -0.294 -19.812 -25.125 1 92.12 37 ILE B N 1
ATOM 3096 C CA . ILE B 1 37 ? -0.784 -18.484 -24.75 1 92.12 37 ILE B CA 1
ATOM 3097 C C . ILE B 1 37 ? 0.191 -17.422 -25.234 1 92.12 37 ILE B C 1
ATOM 3099 O O . ILE B 1 37 ? 1.339 -17.719 -25.562 1 92.12 37 ILE B O 1
ATOM 3103 N N . GLU B 1 38 ? -0.35 -16.25 -25.375 1 95.62 38 GLU B N 1
ATOM 3104 C CA . GLU B 1 38 ? 0.439 -15.047 -25.641 1 95.62 38 GLU B CA 1
ATOM 3105 C C . GLU B 1 38 ? 0.403 -14.102 -24.438 1 95.62 38 GLU B C 1
ATOM 3107 O O . GLU B 1 38 ? -0.673 -13.758 -23.938 1 95.62 38 GLU B O 1
ATOM 3112 N N . ILE B 1 39 ? 1.563 -13.742 -23.969 1 95.88 39 ILE B N 1
ATOM 3113 C CA . ILE B 1 39 ? 1.674 -12.852 -22.828 1 95.88 39 ILE B CA 1
ATOM 3114 C C . ILE B 1 39 ? 2.035 -11.445 -23.297 1 95.88 39 ILE B C 1
ATOM 3116 O O . ILE B 1 39 ? 3.031 -11.25 -24 1 95.88 39 ILE B O 1
ATOM 3120 N N . TYR B 1 40 ? 1.195 -10.523 -22.938 1 97.12 40 TYR B N 1
ATOM 3121 C CA . TYR B 1 40 ? 1.423 -9.125 -23.281 1 97.12 40 TYR B CA 1
ATOM 3122 C C . TYR B 1 40 ? 1.729 -8.297 -22.047 1 97.12 40 TYR B C 1
ATOM 3124 O O . TYR B 1 40 ? 1.259 -8.609 -20.953 1 97.12 40 TYR B O 1
ATOM 3132 N N . GLN B 1 41 ? 2.529 -7.27 -22.203 1 96 41 GLN B N 1
ATOM 3133 C CA . GLN B 1 41 ? 2.846 -6.355 -21.109 1 96 41 GLN B CA 1
ATOM 3134 C C . GLN B 1 41 ? 2.729 -4.898 -21.547 1 96 41 GLN B C 1
ATOM 3136 O O . GLN B 1 41 ? 3.191 -4.539 -22.641 1 96 41 GLN B O 1
ATOM 3141 N N . CYS B 1 42 ? 2.074 -4.145 -20.812 1 96.69 42 CYS B N 1
ATOM 3142 C CA . CYS B 1 42 ? 1.866 -2.734 -21.109 1 96.69 42 CYS B CA 1
ATOM 3143 C C . CYS B 1 42 ? 3.154 -1.942 -20.922 1 96.69 42 CYS B C 1
ATOM 3145 O O . CYS B 1 42 ? 3.842 -2.096 -19.922 1 96.69 42 CYS B O 1
ATOM 3147 N N . GLU B 1 43 ? 3.408 -1.026 -21.75 1 92.06 43 GLU B N 1
ATOM 3148 C CA . GLU B 1 43 ? 4.617 -0.213 -21.719 1 92.06 43 GLU B CA 1
ATOM 3149 C C . GLU B 1 43 ? 4.465 0.96 -20.75 1 92.06 43 GLU B C 1
ATOM 3151 O O . GLU B 1 43 ? 5.461 1.55 -20.312 1 92.06 43 GLU B O 1
ATOM 3156 N N . GLN B 1 44 ? 3.295 1.263 -20.453 1 93.25 44 GLN B N 1
ATOM 3157 C CA . GLN B 1 44 ? 3.045 2.439 -19.625 1 93.25 44 GLN B CA 1
ATOM 3158 C C . GLN B 1 44 ? 2.861 2.055 -18.156 1 93.25 44 GLN B C 1
ATOM 3160 O O . GLN B 1 44 ? 3.57 2.559 -17.281 1 93.25 44 GLN B O 1
ATOM 3165 N N . CYS B 1 45 ? 1.945 1.181 -17.859 1 95.25 45 CYS B N 1
ATOM 3166 C CA . CYS B 1 45 ? 1.661 0.875 -16.453 1 95.25 45 CYS B CA 1
ATOM 3167 C C . CYS B 1 45 ? 2.271 -0.462 -16.062 1 95.25 45 CYS B C 1
ATOM 3169 O O . CYS B 1 45 ? 2.148 -0.885 -14.906 1 95.25 45 CYS B O 1
ATOM 3171 N N . GLY B 1 46 ? 2.844 -1.247 -16.969 1 94.12 46 GLY B N 1
ATOM 3172 C CA . GLY B 1 46 ? 3.547 -2.484 -16.688 1 94.12 46 GLY B CA 1
ATOM 3173 C C . GLY B 1 46 ? 2.617 -3.67 -16.5 1 94.12 46 GLY B C 1
ATOM 3174 O O . GLY B 1 46 ? 3.07 -4.785 -16.234 1 94.12 46 GLY B O 1
ATOM 3175 N N . HIS B 1 47 ? 1.354 -3.516 -16.656 1 97.62 47 HIS B N 1
ATOM 3176 C CA . HIS B 1 47 ? 0.365 -4.57 -16.469 1 97.62 47 HIS B CA 1
ATOM 3177 C C . HIS B 1 47 ? 0.561 -5.695 -17.469 1 97.62 47 HIS B C 1
ATOM 3179 O O . HIS B 1 47 ? 0.776 -5.445 -18.656 1 97.62 47 HIS B O 1
ATOM 3185 N N . GLY B 1 48 ? 0.532 -6.941 -16.984 1 97 48 GLY B N 1
ATOM 3186 C CA . GLY B 1 48 ? 0.511 -8.102 -17.859 1 97 48 GLY B CA 1
ATOM 3187 C C . GLY B 1 48 ? -0.892 -8.586 -18.172 1 97 48 GLY B C 1
ATOM 3188 O O . GLY B 1 48 ? -1.767 -8.578 -17.297 1 97 48 GLY B O 1
ATOM 3189 N N . GLN B 1 49 ? -1.094 -9.008 -19.359 1 96.69 49 GLN B N 1
ATOM 3190 C CA . GLN B 1 49 ? -2.408 -9.531 -19.719 1 96.69 49 GLN B CA 1
ATOM 3191 C C . GLN B 1 49 ? -2.309 -10.547 -20.859 1 96.69 49 GLN B C 1
ATOM 3193 O O . GLN B 1 49 ? -1.333 -10.547 -21.609 1 96.69 49 GLN B O 1
ATOM 3198 N N . MET B 1 50 ? -3.244 -11.438 -20.859 1 94.81 50 MET B N 1
ATOM 3199 C CA . MET B 1 50 ? -3.412 -12.438 -21.906 1 94.81 50 MET B CA 1
ATOM 3200 C C . MET B 1 50 ? -4.793 -12.328 -22.547 1 94.81 50 MET B C 1
ATOM 3202 O O . MET B 1 50 ? -5.77 -12 -21.875 1 94.81 50 MET B O 1
ATOM 3206 N N . PRO B 1 51 ? -4.848 -12.602 -23.859 1 91.31 51 PRO B N 1
ATOM 3207 C CA . PRO B 1 51 ? -6.184 -12.656 -24.453 1 91.31 51 PRO B CA 1
ATOM 3208 C C . PRO B 1 51 ? -7.078 -13.711 -23.828 1 91.31 51 PRO B C 1
ATOM 3210 O O . PRO B 1 51 ? -6.613 -14.812 -23.516 1 91.31 51 PRO B O 1
ATOM 3213 N N . ALA B 1 52 ? -8.305 -13.281 -23.609 1 82.69 52 ALA B N 1
ATOM 3214 C CA . ALA B 1 52 ? -9.258 -14.219 -23.016 1 82.69 52 ALA B CA 1
ATOM 3215 C C . ALA B 1 52 ? -9.578 -15.367 -23.953 1 82.69 52 ALA B C 1
ATOM 3217 O O . ALA B 1 52 ? -9.734 -15.156 -25.156 1 82.69 52 ALA B O 1
ATOM 3218 N N . GLN B 1 53 ? -9.383 -16.578 -23.453 1 70.12 53 GLN B N 1
ATOM 3219 C CA . GLN B 1 53 ? -9.758 -17.75 -24.219 1 70.12 53 GLN B CA 1
ATOM 3220 C C . GLN B 1 53 ? -10.945 -18.469 -23.594 1 70.12 53 GLN B C 1
ATOM 3222 O O . GLN B 1 53 ? -11.422 -19.484 -24.125 1 70.12 53 GLN B O 1
ATOM 3227 N N . ILE B 1 54 ? -11.328 -18.016 -22.422 1 60.03 54 ILE B N 1
ATOM 3228 C CA . ILE B 1 54 ? -12.234 -18.828 -21.609 1 60.03 54 ILE B CA 1
ATOM 3229 C C . ILE B 1 54 ? -13.68 -18.578 -22.031 1 60.03 54 ILE B C 1
ATOM 3231 O O . ILE B 1 54 ? -14.094 -17.422 -22.172 1 60.03 54 ILE B O 1
ATOM 3235 N N . SER B 1 55 ? -14.305 -19.688 -22.453 1 56.91 55 SER B N 1
ATOM 3236 C CA . SER B 1 55 ? -15.727 -19.703 -22.766 1 56.91 55 SER B CA 1
ATOM 3237 C C . SER B 1 55 ? -16.578 -19.516 -21.516 1 56.91 55 SER B C 1
ATOM 3239 O O . SER B 1 55 ? -16.109 -19.75 -20.406 1 56.91 55 SER B O 1
ATOM 3241 N N . GLU B 1 56 ? -17.688 -18.844 -21.625 1 54.59 56 GLU B N 1
ATOM 3242 C CA . GLU B 1 56 ? -18.688 -18.578 -20.594 1 54.59 56 GLU B CA 1
ATOM 3243 C C . GLU B 1 56 ? -18.969 -19.812 -19.75 1 54.59 56 GLU B C 1
ATOM 3245 O O . GLU B 1 56 ? -19.266 -19.719 -18.562 1 54.59 56 GLU B O 1
ATOM 3250 N N . GLU B 1 57 ? -18.828 -20.922 -20.375 1 55.69 57 GLU B N 1
ATOM 3251 C CA . GLU B 1 57 ? -19.219 -22.156 -19.703 1 55.69 57 GLU B CA 1
ATOM 3252 C C . GLU B 1 57 ? -18.234 -22.484 -18.578 1 55.69 57 GLU B C 1
ATOM 3254 O O . GLU B 1 57 ? -18.547 -23.328 -17.719 1 55.69 57 GLU B O 1
ATOM 3259 N N . TYR B 1 58 ? -17.156 -21.781 -18.625 1 55.59 58 TYR B N 1
ATOM 3260 C CA . TYR B 1 58 ? -16.078 -22 -17.672 1 55.59 58 TYR B CA 1
ATOM 3261 C C . TYR B 1 58 ? -16.562 -21.766 -16.234 1 55.59 58 TYR B C 1
ATOM 3263 O O . TYR B 1 58 ? -16.203 -22.531 -15.336 1 55.59 58 TYR B O 1
ATOM 3271 N N . TYR B 1 59 ? -17.5 -20.891 -16.047 1 56.62 59 TYR B N 1
ATOM 3272 C CA . TYR B 1 59 ? -17.797 -20.438 -14.688 1 56.62 59 TYR B CA 1
ATOM 3273 C C . TYR B 1 59 ? -18.922 -21.25 -14.078 1 56.62 59 TYR B C 1
ATOM 3275 O O . TYR B 1 59 ? -19.172 -21.172 -12.875 1 56.62 59 TYR B O 1
ATOM 3283 N N . ASP B 1 60 ? -19.562 -22 -14.93 1 57.12 60 ASP B N 1
ATOM 3284 C CA . ASP B 1 60 ? -20.703 -22.734 -14.391 1 57.12 60 ASP B CA 1
ATOM 3285 C C . ASP B 1 60 ? -20.25 -23.812 -13.406 1 57.12 60 ASP B C 1
ATOM 3287 O O . ASP B 1 60 ? -20.922 -24.078 -12.414 1 57.12 60 ASP B O 1
ATOM 3291 N N . ASP B 1 61 ? -19.109 -24.375 -13.781 1 53.78 61 ASP B N 1
ATOM 3292 C CA . ASP B 1 61 ? -18.688 -25.5 -12.953 1 53.78 61 ASP B CA 1
ATOM 3293 C C . ASP B 1 61 ? -17.422 -25.141 -12.172 1 53.78 61 ASP B C 1
ATOM 3295 O O . ASP B 1 61 ? -16.719 -26.031 -11.68 1 53.78 61 ASP B O 1
ATOM 3299 N N . TYR B 1 62 ? -17.25 -23.859 -12.18 1 53.59 62 TYR B N 1
ATOM 3300 C CA . TYR B 1 62 ? -16.016 -23.453 -11.508 1 53.59 62 TYR B CA 1
ATOM 3301 C C . TYR B 1 62 ? -16.109 -23.688 -10.008 1 53.59 62 TYR B C 1
ATOM 3303 O O . TYR B 1 62 ? -17 -23.141 -9.344 1 53.59 62 TYR B O 1
ATOM 3311 N N . ALA B 1 63 ? -15.766 -24.922 -9.531 1 47.19 63 ALA B N 1
ATOM 3312 C CA . ALA B 1 63 ? -15.633 -25.141 -8.094 1 47.19 63 ALA B CA 1
ATOM 3313 C C . ALA B 1 63 ? -14.273 -24.656 -7.59 1 47.19 63 ALA B C 1
ATOM 3315 O O . ALA B 1 63 ? -13.242 -25.25 -7.918 1 47.19 63 ALA B O 1
ATOM 3316 N N . MET B 1 64 ? -13.945 -23.344 -7.613 1 49.69 64 MET B N 1
ATOM 3317 C CA . MET B 1 64 ? -12.656 -22.953 -7.051 1 49.69 64 MET B CA 1
ATOM 3318 C C . MET B 1 64 ? -12.438 -23.609 -5.695 1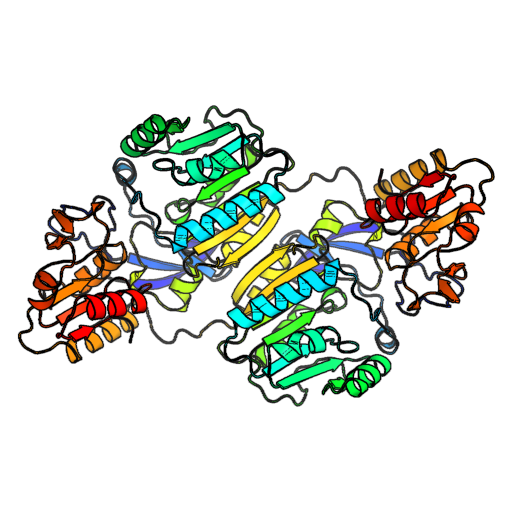 49.69 64 MET B C 1
ATOM 3320 O O . MET B 1 64 ? -13.375 -23.797 -4.926 1 49.69 64 MET B O 1
ATOM 3324 N N . GLY B 1 65 ? -11.391 -24.328 -5.586 1 47.44 65 GLY B N 1
ATOM 3325 C CA . GLY B 1 65 ? -10.922 -25.062 -4.414 1 47.44 65 GLY B CA 1
ATOM 3326 C C . GLY B 1 65 ? -11.133 -24.297 -3.119 1 47.44 65 GLY B C 1
ATOM 3327 O O . GLY B 1 65 ? -11.039 -23.062 -3.09 1 47.44 65 GLY B O 1
ATOM 3328 N N . SER B 1 66 ? -12.188 -24.797 -2.238 1 46.03 66 SER B N 1
ATOM 3329 C CA . SER B 1 66 ? -12.766 -24.578 -0.918 1 46.03 66 SER B CA 1
ATOM 3330 C C . SER B 1 66 ? -11.68 -24.328 0.124 1 46.03 66 SER B C 1
ATOM 3332 O O . SER B 1 66 ? -11.984 -24.062 1.292 1 46.03 66 SER B O 1
ATOM 3334 N N . PHE B 1 67 ? -10.281 -24.625 -0.158 1 47.59 67 PHE B N 1
ATOM 3335 C CA . PHE B 1 67 ? -9.516 -24.656 1.083 1 47.59 67 PHE B CA 1
ATOM 3336 C C . PHE B 1 67 ? -8.375 -23.656 1.044 1 47.59 67 PHE B C 1
ATOM 3338 O O . PHE B 1 67 ? -7.668 -23.547 0.041 1 47.59 67 PHE B O 1
ATOM 3345 N N . TRP B 1 68 ? -8.539 -22.75 1.877 1 56.78 68 TRP B N 1
ATOM 3346 C CA . TRP B 1 68 ? -7.395 -21.875 2.121 1 56.78 68 TRP B CA 1
ATOM 3347 C C . TRP B 1 68 ? -6.359 -22.562 2.996 1 56.78 68 TRP B C 1
ATOM 3349 O O . TRP B 1 68 ? -6.699 -23.172 4.016 1 56.78 68 TRP B O 1
ATOM 3359 N N . GLY B 1 69 ? -5.156 -22.766 2.418 1 63.19 69 GLY B N 1
ATOM 3360 C CA . GLY B 1 69 ? -4.086 -23.141 3.328 1 63.19 69 GLY B CA 1
ATOM 3361 C C . GLY B 1 69 ? -3.893 -22.156 4.465 1 63.19 69 GLY B C 1
ATOM 3362 O O . GLY B 1 69 ? -4.516 -21.094 4.488 1 63.19 69 GLY B O 1
ATOM 3363 N N . ALA B 1 70 ? -3.227 -22.547 5.555 1 65 70 ALA B N 1
ATOM 3364 C CA . ALA B 1 70 ? -3.02 -21.766 6.773 1 65 70 ALA B CA 1
ATOM 3365 C C . ALA B 1 70 ? -2.498 -20.375 6.449 1 65 70 ALA B C 1
ATOM 3367 O O . ALA B 1 70 ? -2.914 -19.391 7.066 1 65 70 ALA B O 1
ATOM 3368 N N . SER B 1 71 ? -1.648 -20.266 5.469 1 70.19 71 SER B N 1
ATOM 3369 C CA . SER B 1 71 ? -1.056 -18.969 5.121 1 70.19 71 SER B CA 1
ATOM 3370 C C . SER B 1 71 ? -2.092 -18.031 4.516 1 70.19 71 SER B C 1
ATOM 3372 O O . SER B 1 71 ? -2.098 -16.828 4.809 1 70.19 71 SER B O 1
ATOM 3374 N N . PHE B 1 72 ? -2.98 -18.562 3.824 1 79.06 72 PHE B N 1
ATOM 3375 C CA . PHE B 1 72 ? -4.031 -17.766 3.215 1 79.06 72 PHE B CA 1
ATOM 3376 C C . PHE B 1 72 ? -5.027 -17.281 4.266 1 79.06 72 PHE B C 1
ATOM 3378 O O . PHE B 1 72 ? -5.461 -16.141 4.242 1 79.06 72 PHE B O 1
ATOM 3385 N N . ARG B 1 73 ? -5.25 -18.156 5.164 1 82.25 73 ARG B N 1
ATOM 3386 C CA . ARG B 1 73 ? -6.211 -17.812 6.207 1 82.25 73 ARG B CA 1
ATOM 3387 C C . ARG B 1 73 ? -5.711 -16.641 7.039 1 82.25 73 ARG B C 1
ATOM 3389 O O . ARG B 1 73 ? -6.473 -15.719 7.348 1 82.25 73 ARG B O 1
ATOM 3396 N N . ARG B 1 74 ? -4.414 -16.703 7.324 1 87.75 74 ARG B N 1
ATOM 3397 C CA . ARG B 1 74 ? -3.838 -15.633 8.141 1 87.75 74 ARG B CA 1
ATOM 3398 C C . ARG B 1 74 ? -3.928 -14.289 7.418 1 87.75 74 ARG B C 1
ATOM 3400 O O . ARG B 1 74 ? -4.277 -13.273 8.023 1 87.75 74 ARG B O 1
ATOM 3407 N N . VAL B 1 75 ? -3.629 -14.266 6.211 1 92.06 75 VAL B N 1
ATOM 3408 C CA . VAL B 1 75 ? -3.686 -13.047 5.41 1 92.06 75 VAL B CA 1
ATOM 3409 C C . VAL B 1 75 ? -5.113 -12.508 5.402 1 92.06 75 VAL B C 1
ATOM 3411 O O . VAL B 1 75 ? -5.328 -11.305 5.609 1 92.06 75 VAL B O 1
ATOM 3414 N N . ARG B 1 76 ? -6.027 -13.352 5.234 1 93.12 76 ARG B N 1
ATOM 3415 C CA . ARG B 1 76 ? -7.418 -12.93 5.098 1 93.12 76 ARG B CA 1
ATOM 3416 C C . ARG B 1 76 ? -7.98 -12.453 6.434 1 93.12 76 ARG B C 1
ATOM 3418 O O . ARG B 1 76 ? -8.789 -11.523 6.473 1 93.12 76 ARG B O 1
ATOM 3425 N N . GLU B 1 77 ? -7.555 -13.125 7.473 1 93.62 77 GLU B N 1
ATOM 3426 C CA . GLU B 1 77 ? -7.926 -12.641 8.797 1 93.62 77 GLU B CA 1
ATOM 3427 C C . GLU B 1 77 ? -7.391 -11.227 9.039 1 93.62 77 GLU B C 1
ATOM 3429 O O . GLU B 1 77 ? -8.102 -10.375 9.57 1 93.62 77 GLU B O 1
ATOM 3434 N N . GLN B 1 78 ? -6.168 -11.047 8.656 1 94.38 78 GLN B N 1
ATOM 3435 C CA . GLN B 1 78 ? -5.566 -9.727 8.789 1 94.38 78 GLN B CA 1
ATOM 3436 C C . GLN B 1 78 ? -6.309 -8.695 7.941 1 94.38 78 GLN B C 1
ATOM 3438 O O . GLN B 1 78 ? -6.484 -7.547 8.367 1 94.38 78 GLN B O 1
ATOM 3443 N N . GLN B 1 79 ? -6.719 -9.109 6.777 1 96.94 79 GLN B N 1
ATOM 3444 C CA . GLN B 1 79 ? -7.492 -8.234 5.902 1 96.94 79 GLN B CA 1
ATOM 3445 C C . GLN B 1 79 ? -8.789 -7.789 6.574 1 96.94 79 GLN B C 1
ATOM 3447 O O . GLN B 1 79 ? -9.125 -6.602 6.559 1 96.94 79 GLN B O 1
ATOM 3452 N N . ILE B 1 80 ? -9.492 -8.734 7.16 1 96.5 80 ILE B N 1
ATOM 3453 C CA . ILE B 1 80 ? -10.773 -8.453 7.793 1 96.5 80 ILE B CA 1
ATOM 3454 C C . ILE B 1 80 ? -10.57 -7.484 8.961 1 96.5 80 ILE B C 1
ATOM 3456 O O . ILE B 1 80 ? -11.367 -6.562 9.148 1 96.5 80 ILE B O 1
ATOM 3460 N N . GLU B 1 81 ? -9.547 -7.699 9.664 1 94.38 81 GLU B N 1
ATOM 3461 C CA . GLU B 1 81 ? -9.234 -6.793 10.766 1 94.38 81 GLU B CA 1
ATOM 3462 C C . GLU B 1 81 ? -8.977 -5.375 10.258 1 94.38 81 GLU B C 1
ATOM 3464 O O . GLU B 1 81 ? -9.453 -4.402 10.852 1 94.38 81 GLU B O 1
ATOM 3469 N N . ARG B 1 82 ? -8.234 -5.258 9.266 1 94.69 82 ARG B N 1
ATOM 3470 C CA . ARG B 1 82 ? -7.926 -3.959 8.68 1 94.69 82 ARG B CA 1
ATOM 3471 C C . ARG B 1 82 ? -9.195 -3.271 8.18 1 94.69 82 ARG B C 1
ATOM 3473 O O . ARG B 1 82 ? -9.375 -2.068 8.375 1 94.69 82 ARG B O 1
ATOM 3480 N N . LEU B 1 83 ? -10.016 -4.027 7.508 1 96.69 83 LEU B N 1
ATOM 3481 C CA . LEU B 1 83 ? -11.281 -3.502 7.004 1 96.69 83 LEU B CA 1
ATOM 3482 C C . LEU B 1 83 ? -12.148 -2.984 8.148 1 96.69 83 LEU B C 1
ATOM 3484 O O . LEU B 1 83 ? -12.82 -1.957 8.008 1 96.69 83 LEU B O 1
ATOM 3488 N N . GLY B 1 84 ? -12.141 -3.713 9.25 1 93.62 84 GLY B N 1
ATOM 3489 C CA . GLY B 1 84 ? -12.891 -3.277 10.414 1 93.62 84 GLY B CA 1
ATOM 3490 C C . GLY B 1 84 ? -12.43 -1.935 10.953 1 93.62 84 GLY B C 1
ATOM 3491 O O . GLY B 1 84 ? -13.234 -1.158 11.469 1 93.62 84 GLY B O 1
ATOM 3492 N N . LYS B 1 85 ? -11.125 -1.686 10.797 1 90.62 85 LYS B N 1
ATOM 3493 C CA . LYS B 1 85 ? -10.578 -0.408 11.25 1 90.62 85 LYS B CA 1
ATOM 3494 C C . LYS B 1 85 ? -11.008 0.729 10.328 1 90.62 85 LYS B C 1
ATOM 3496 O O . LYS B 1 85 ? -11.273 1.841 10.789 1 90.62 85 LYS B O 1
ATOM 3501 N N . TRP B 1 86 ? -11.109 0.473 9.078 1 91.56 86 TRP B N 1
ATOM 3502 C CA . TRP B 1 86 ? -11.406 1.506 8.086 1 91.56 86 TRP B CA 1
ATOM 3503 C C . TRP B 1 86 ? -12.914 1.71 7.949 1 91.56 86 TRP B C 1
ATOM 3505 O O . TRP B 1 86 ? -13.359 2.738 7.438 1 91.56 86 TRP B O 1
ATOM 3515 N N . ALA B 1 87 ? -13.664 0.734 8.281 1 92.38 87 ALA B N 1
ATOM 3516 C CA . ALA B 1 87 ? -15.125 0.806 8.281 1 92.38 87 ALA B CA 1
ATOM 3517 C C . ALA B 1 87 ? -15.688 0.487 9.664 1 92.38 87 ALA B C 1
ATOM 3519 O O . ALA B 1 87 ? -16.312 -0.556 9.859 1 92.38 87 ALA B O 1
ATOM 3520 N N . PRO B 1 88 ? -15.656 1.373 10.438 1 86.88 88 PRO B N 1
ATOM 3521 C CA . PRO B 1 88 ? -15.969 1.081 11.844 1 86.88 88 PRO B CA 1
ATOM 3522 C C . PRO B 1 88 ? -17.453 0.865 12.086 1 86.88 88 PRO B C 1
ATOM 3524 O O . PRO B 1 88 ? -17.844 0.338 13.133 1 86.88 88 PRO B O 1
ATOM 3527 N N . ALA B 1 89 ? -18.328 1.307 11.156 1 87.44 89 ALA B N 1
ATOM 3528 C CA . ALA B 1 89 ? -19.766 1.036 11.336 1 87.44 89 ALA B CA 1
ATOM 3529 C C . ALA B 1 89 ? -20.031 -0.464 11.391 1 87.44 89 ALA B C 1
ATOM 3531 O O . ALA B 1 89 ? -20.906 -0.918 12.133 1 87.44 89 ALA B O 1
ATOM 3532 N N . ARG B 1 90 ? -19.219 -1.224 10.617 1 88.5 90 ARG B N 1
ATOM 3533 C CA . ARG B 1 90 ? -19.219 -2.682 10.594 1 88.5 90 ARG B CA 1
ATOM 3534 C C . ARG B 1 90 ? -20.625 -3.227 10.391 1 88.5 90 ARG B C 1
ATOM 3536 O O . ARG B 1 90 ? -21.031 -4.18 11.055 1 88.5 90 ARG B O 1
ATOM 3543 N N . LYS B 1 91 ? -21.359 -2.672 9.469 1 93.06 91 LYS B N 1
ATOM 3544 C CA . LYS B 1 91 ? -22.766 -3.047 9.312 1 93.06 91 LYS B CA 1
ATOM 3545 C C . LYS B 1 91 ? -22.953 -3.939 8.086 1 93.06 91 LYS B C 1
ATOM 3547 O O . LYS B 1 91 ? -23.203 -5.141 8.219 1 93.06 91 LYS B O 1
ATOM 3552 N N . ARG B 1 92 ? -22.797 -3.373 6.938 1 96.25 92 ARG B N 1
ATOM 3553 C CA . ARG B 1 92 ? -23.125 -4.109 5.719 1 96.25 92 ARG B CA 1
ATOM 3554 C C . ARG B 1 92 ? -21.859 -4.516 4.977 1 96.25 92 ARG B C 1
ATOM 3556 O O . ARG B 1 92 ? -20.969 -3.688 4.742 1 96.25 92 ARG B O 1
ATOM 3563 N N . PHE B 1 93 ? -21.766 -5.777 4.578 1 97.38 93 PHE B N 1
ATOM 3564 C CA . PHE B 1 93 ? -20.609 -6.406 3.949 1 97.38 93 PHE B CA 1
ATOM 3565 C C . PHE B 1 93 ? -21.031 -7.184 2.705 1 97.38 93 PHE B C 1
ATOM 3567 O O . PHE B 1 93 ? -21.953 -8 2.758 1 97.38 93 PHE B O 1
ATOM 3574 N N . LEU B 1 94 ? -20.391 -6.895 1.574 1 97.19 94 LEU B N 1
ATOM 3575 C CA . LEU B 1 94 ? -20.641 -7.613 0.332 1 97.19 94 LEU B CA 1
ATOM 3576 C C . LEU B 1 94 ? -19.391 -8.289 -0.182 1 97.19 94 LEU B C 1
ATOM 3578 O O . LEU B 1 94 ? -18.344 -7.648 -0.323 1 97.19 94 LEU B O 1
ATOM 3582 N N . ASP B 1 95 ? -19.484 -9.531 -0.416 1 97.62 95 ASP B N 1
ATOM 3583 C CA . ASP B 1 95 ? -18.391 -10.281 -1.021 1 97.62 95 ASP B CA 1
ATOM 3584 C C . ASP B 1 95 ? -18.75 -10.711 -2.443 1 97.62 95 ASP B C 1
ATOM 3586 O O . ASP B 1 95 ? -19.594 -11.594 -2.643 1 97.62 95 ASP B O 1
ATOM 3590 N N . ILE B 1 96 ? -18.078 -10.102 -3.416 1 97 96 ILE B N 1
ATOM 3591 C CA . ILE B 1 96 ? -18.297 -10.406 -4.82 1 97 96 ILE B CA 1
ATOM 3592 C C . ILE B 1 96 ? -17.422 -11.586 -5.246 1 97 96 ILE B C 1
ATOM 3594 O O . ILE B 1 96 ? -16.188 -11.5 -5.18 1 97 96 ILE B O 1
ATOM 3598 N N . GLY B 1 97 ? -18 -12.594 -5.777 1 94.81 97 GLY B N 1
ATOM 3599 C CA . GLY B 1 97 ? -17.281 -13.844 -5.984 1 94.81 97 GLY B CA 1
ATOM 3600 C C . GLY B 1 97 ? -17 -14.594 -4.691 1 94.81 97 GLY B C 1
ATOM 3601 O O . GLY B 1 97 ? -15.867 -14.977 -4.426 1 94.81 97 GLY B O 1
ATOM 3602 N N . CYS B 1 98 ? -18.062 -14.898 -3.93 1 94.69 98 CYS B N 1
ATOM 3603 C CA . CYS B 1 98 ? -17.875 -15.312 -2.545 1 94.69 98 CYS B CA 1
ATOM 3604 C C . CYS B 1 98 ? -17.609 -16.812 -2.459 1 94.69 98 CYS B C 1
ATOM 3606 O O . CYS B 1 98 ? -17.234 -17.328 -1.401 1 94.69 98 CYS B O 1
ATOM 3608 N N . GLY B 1 99 ? -17.75 -17.531 -3.574 1 90.81 99 GLY B N 1
ATOM 3609 C CA . GLY B 1 99 ? -17.562 -18.969 -3.539 1 90.81 99 GLY B CA 1
ATOM 3610 C C . GLY B 1 99 ? -18.453 -19.656 -2.525 1 90.81 99 GLY B C 1
ATOM 3611 O O . GLY B 1 99 ? -19.656 -19.406 -2.465 1 90.81 99 GLY B O 1
ATOM 3612 N N . VAL B 1 100 ? -17.844 -20.547 -1.756 1 88.69 100 VAL B N 1
ATOM 3613 C CA . VAL B 1 100 ? -18.641 -21.328 -0.801 1 88.69 100 VAL B CA 1
ATOM 3614 C C . VAL B 1 100 ? -18.797 -20.531 0.496 1 88.69 100 VAL B C 1
ATOM 3616 O O . VAL B 1 100 ? -19.281 -21.078 1.498 1 88.69 100 VAL B O 1
ATOM 3619 N N . GLY B 1 101 ? -18.312 -19.359 0.548 1 92.56 101 GLY B N 1
ATOM 3620 C CA . GLY B 1 101 ? -18.594 -18.469 1.663 1 92.56 101 GLY B CA 1
ATOM 3621 C C . GLY B 1 101 ? -17.5 -18.453 2.715 1 92.56 101 GLY B C 1
ATOM 3622 O O . GLY B 1 101 ? -17.734 -18.094 3.865 1 92.56 101 GLY B O 1
ATOM 3623 N N . HIS B 1 102 ? -16.328 -18.859 2.357 1 89.75 102 HIS B N 1
ATOM 3624 C CA . HIS B 1 102 ? -15.242 -18.906 3.334 1 89.75 102 HIS B CA 1
ATOM 3625 C C . HIS B 1 102 ? -14.914 -17.516 3.859 1 89.75 102 HIS B C 1
ATOM 3627 O O . HIS B 1 102 ? -14.727 -17.328 5.062 1 89.75 102 HIS B O 1
ATOM 3633 N N . TYR B 1 103 ? -14.82 -16.562 2.994 1 94.19 103 TYR B N 1
ATOM 3634 C CA . TYR B 1 103 ? -14.492 -15.211 3.418 1 94.19 103 TYR B CA 1
ATOM 3635 C C . TYR B 1 103 ? -15.633 -14.594 4.219 1 94.19 103 TYR B C 1
ATOM 3637 O O . TYR B 1 103 ? -15.406 -13.859 5.18 1 94.19 103 TYR B O 1
ATOM 3645 N N . LEU B 1 104 ? -16.844 -14.906 3.828 1 95.69 104 LEU B N 1
ATOM 3646 C CA . LEU B 1 104 ? -18.016 -14.477 4.578 1 95.69 104 LEU B CA 1
ATOM 3647 C C . LEU B 1 104 ? -17.984 -15.016 6.004 1 95.69 104 LEU B C 1
ATOM 3649 O O . LEU B 1 104 ? -18.328 -14.305 6.949 1 95.69 104 LEU B O 1
ATOM 3653 N N . ALA B 1 105 ? -17.578 -16.219 6.098 1 94 105 ALA B N 1
ATOM 3654 C CA . ALA B 1 105 ? -17.5 -16.828 7.422 1 94 105 ALA B CA 1
ATOM 3655 C C . ALA B 1 105 ? -16.516 -16.078 8.312 1 94 105 ALA B C 1
ATOM 3657 O O . ALA B 1 105 ? -16.75 -15.914 9.516 1 94 105 ALA B O 1
ATOM 3658 N N . LEU B 1 106 ? -15.398 -15.672 7.793 1 93.31 106 LEU B N 1
ATOM 3659 C CA . LEU B 1 106 ? -14.43 -14.883 8.539 1 93.31 106 LEU B CA 1
ATOM 3660 C C . LEU B 1 106 ? -15 -13.516 8.906 1 93.31 106 LEU B C 1
ATOM 3662 O O . LEU B 1 106 ? -14.734 -13 10 1 93.31 106 LEU B O 1
ATOM 3666 N N . ALA B 1 107 ? -15.773 -12.945 8.031 1 96.19 107 ALA B N 1
ATOM 3667 C CA . ALA B 1 107 ? -16.312 -11.594 8.203 1 96.19 107 ALA B CA 1
ATOM 3668 C C . ALA B 1 107 ? -17.438 -11.586 9.227 1 96.19 107 ALA B C 1
ATOM 3670 O O . ALA B 1 107 ? -17.781 -10.531 9.773 1 96.19 107 ALA B O 1
ATOM 3671 N N . LYS B 1 108 ? -18.062 -12.688 9.43 1 94.62 108 LYS B N 1
ATOM 3672 C CA . LYS B 1 108 ? -19.266 -12.82 10.242 1 94.62 108 LYS B CA 1
ATOM 3673 C C . LYS B 1 108 ? -19.031 -12.273 11.648 1 94.62 108 LYS B C 1
ATOM 3675 O O . LYS B 1 108 ? -19.938 -11.703 12.258 1 94.62 108 LYS B O 1
ATOM 3680 N N . ASN B 1 109 ? -17.859 -12.375 12.141 1 90.38 109 ASN B N 1
ATOM 3681 C CA . ASN B 1 109 ? -17.562 -11.922 13.5 1 90.38 109 ASN B CA 1
ATOM 3682 C C . ASN B 1 109 ? -17.266 -10.43 13.539 1 90.38 109 ASN B C 1
ATOM 3684 O O . ASN B 1 109 ? -17.141 -9.844 14.609 1 90.38 109 ASN B O 1
ATOM 3688 N N . HIS B 1 110 ? -17.266 -9.766 12.461 1 94.62 110 HIS B N 1
ATOM 3689 C CA . HIS B 1 110 ? -16.812 -8.375 12.406 1 94.62 110 HIS B CA 1
ATOM 3690 C C . HIS B 1 110 ? -17.891 -7.469 11.828 1 94.62 110 HIS B C 1
ATOM 3692 O O . HIS B 1 110 ? -17.891 -6.262 12.07 1 94.62 110 HIS B O 1
ATOM 3698 N N . PHE B 1 111 ? -18.781 -8.039 11.023 1 96.19 111 PHE B N 1
ATOM 3699 C CA . PHE B 1 111 ? -19.812 -7.27 10.336 1 96.19 111 PHE B CA 1
ATOM 3700 C C . PHE B 1 111 ? -21.188 -7.898 10.547 1 96.19 111 PHE B C 1
ATOM 3702 O O . PHE B 1 111 ? -21.281 -9.109 10.766 1 96.19 111 PHE B O 1
ATOM 3709 N N . GLU B 1 112 ? -22.234 -7.148 10.43 1 95.44 112 GLU B N 1
ATOM 3710 C CA . GLU B 1 112 ? -23.562 -7.586 10.82 1 95.44 112 GLU B CA 1
ATOM 3711 C C . GLU B 1 112 ? -24.297 -8.234 9.656 1 95.44 112 GLU B C 1
ATOM 3713 O O . GLU B 1 112 ? -24.812 -9.352 9.789 1 95.44 112 GLU B O 1
ATOM 3718 N N . ASP B 1 113 ? -24.484 -7.547 8.547 1 96 113 ASP B N 1
ATOM 3719 C CA . ASP B 1 113 ? -25.219 -8 7.371 1 96 113 ASP B CA 1
ATOM 3720 C C . ASP B 1 113 ? -24.266 -8.414 6.254 1 96 113 ASP B C 1
ATOM 3722 O O . ASP B 1 113 ? -23.672 -7.559 5.598 1 96 113 ASP B O 1
ATOM 3726 N N . LEU B 1 114 ? -24.188 -9.688 6.043 1 97.19 114 LEU B N 1
ATOM 3727 C CA . LEU B 1 114 ? -23.266 -10.227 5.055 1 97.19 114 LEU B CA 1
ATOM 3728 C C . LEU B 1 114 ? -24.016 -10.727 3.822 1 97.19 114 LEU B C 1
ATOM 3730 O O . LEU B 1 114 ? -24.969 -11.492 3.939 1 97.19 114 LEU B O 1
ATOM 3734 N N . GLN B 1 115 ? -23.594 -10.273 2.707 1 96.75 115 GLN B N 1
ATOM 3735 C CA . GLN B 1 115 ? -24.156 -10.688 1.426 1 96.75 115 GLN B CA 1
ATOM 3736 C C . GLN B 1 115 ? -23.062 -11.141 0.462 1 96.75 115 GLN B C 1
ATOM 3738 O O . GLN B 1 115 ? -21.922 -10.711 0.571 1 96.75 115 GLN B O 1
ATOM 3743 N N . GLY B 1 116 ? -23.422 -12.047 -0.403 1 96.75 116 GLY B N 1
ATOM 3744 C CA . GLY B 1 116 ? -22.5 -12.508 -1.422 1 96.75 116 GLY B CA 1
ATOM 3745 C C . GLY B 1 116 ? -23.125 -12.617 -2.799 1 96.75 116 GLY B C 1
ATOM 3746 O O . GLY B 1 116 ? -24.344 -12.586 -2.934 1 96.75 116 GLY B O 1
ATOM 3747 N N . VAL B 1 117 ? -22.328 -12.594 -3.805 1 95.94 117 VAL B N 1
ATOM 3748 C CA . VAL B 1 117 ? -22.703 -12.891 -5.184 1 95.94 117 VAL B CA 1
ATOM 3749 C C . VAL B 1 117 ? -21.75 -13.93 -5.77 1 95.94 117 VAL B C 1
ATOM 3751 O O . VAL B 1 117 ? -20.531 -13.836 -5.578 1 95.94 117 VAL B O 1
ATOM 3754 N N . GLU B 1 118 ? -22.297 -14.883 -6.43 1 93 118 GLU B N 1
ATOM 3755 C CA . GLU B 1 118 ? -21.516 -16.016 -6.934 1 93 118 GLU B CA 1
ATOM 3756 C C . GLU B 1 118 ? -22.188 -16.656 -8.133 1 93 118 GLU B C 1
ATOM 3758 O O . GLU B 1 118 ? -23.406 -16.922 -8.109 1 93 118 GLU B O 1
ATOM 3763 N N . PRO B 1 119 ? -21.375 -16.828 -9.156 1 89.44 119 PRO B N 1
ATOM 3764 C CA . PRO B 1 119 ? -21.984 -17.391 -10.367 1 89.44 119 PRO B CA 1
ATOM 3765 C C . PRO B 1 119 ? -22.109 -18.906 -10.312 1 89.44 119 PRO B C 1
ATOM 3767 O O . PRO B 1 119 ? -22.906 -19.5 -11.055 1 89.44 119 PRO B O 1
ATOM 3770 N N . SER B 1 120 ? -21.328 -19.594 -9.562 1 84.75 120 SER B N 1
ATOM 3771 C CA . SER B 1 120 ? -21.375 -21.047 -9.5 1 84.75 120 SER B CA 1
ATOM 3772 C C . SER B 1 120 ? -22.562 -21.531 -8.672 1 84.75 120 SER B C 1
ATOM 3774 O O . SER B 1 120 ? -22.641 -21.281 -7.473 1 84.75 120 SER B O 1
ATOM 3776 N N . ALA B 1 121 ? -23.359 -22.328 -9.32 1 86.94 121 ALA B N 1
ATOM 3777 C CA . ALA B 1 121 ? -24.547 -22.844 -8.641 1 86.94 121 ALA B CA 1
ATOM 3778 C C . ALA B 1 121 ? -24.156 -23.719 -7.453 1 86.94 121 ALA B C 1
ATOM 3780 O O . ALA B 1 121 ? -24.766 -23.656 -6.387 1 86.94 121 ALA B O 1
ATOM 3781 N N . THR B 1 122 ? -23.172 -24.5 -7.684 1 83.88 122 THR B N 1
ATOM 3782 C CA . THR B 1 122 ? -22.719 -25.406 -6.641 1 83.88 122 THR B CA 1
ATOM 3783 C C . THR B 1 122 ? -22.172 -24.641 -5.441 1 83.88 122 THR B C 1
ATOM 3785 O O . THR B 1 122 ? -22.453 -24.984 -4.293 1 83.88 122 THR B O 1
ATOM 3788 N N . SER B 1 123 ? -21.453 -23.656 -5.68 1 88.31 123 SER B N 1
ATOM 3789 C CA . SER B 1 123 ? -20.891 -22.844 -4.605 1 88.31 123 SER B CA 1
ATOM 3790 C C . SER B 1 123 ? -21.969 -22.094 -3.852 1 88.31 123 SER B C 1
ATOM 3792 O O . SER B 1 123 ? -21.922 -21.984 -2.625 1 88.31 123 SER B O 1
ATOM 3794 N N . VAL B 1 124 ? -22.891 -21.594 -4.578 1 92.31 124 VAL B N 1
ATOM 3795 C CA . VAL B 1 124 ? -24 -20.844 -3.973 1 92.31 124 VAL B CA 1
ATOM 3796 C C . VAL B 1 124 ? -24.75 -21.75 -3.004 1 92.31 124 VAL B C 1
ATOM 3798 O O . VAL B 1 124 ? -25.047 -21.359 -1.878 1 92.31 124 VAL B O 1
ATOM 3801 N N . ALA B 1 125 ? -25.047 -22.938 -3.51 1 91.94 125 ALA B N 1
ATOM 3802 C CA . ALA B 1 125 ? -25.766 -23.891 -2.674 1 91.94 125 ALA B CA 1
ATOM 3803 C C . ALA B 1 125 ? -25.016 -24.172 -1.381 1 91.94 125 ALA B C 1
ATOM 3805 O O . ALA B 1 125 ? -25.594 -24.188 -0.297 1 91.94 125 ALA B O 1
ATOM 3806 N N . ALA B 1 126 ? -23.75 -24.391 -1.522 1 90.19 126 ALA B N 1
ATOM 3807 C CA . ALA B 1 126 ? -22.906 -24.672 -0.358 1 90.19 126 ALA B CA 1
ATOM 3808 C C . ALA B 1 126 ? -22.891 -23.469 0.593 1 90.19 126 ALA B C 1
ATOM 3810 O O . ALA B 1 126 ? -22.938 -23.641 1.813 1 90.19 126 ALA B O 1
ATOM 3811 N N . ALA B 1 127 ? -22.781 -22.312 0.116 1 93.94 127 ALA B N 1
ATOM 3812 C CA . ALA B 1 127 ? -22.734 -21.094 0.927 1 93.94 127 ALA B CA 1
ATOM 3813 C C . ALA B 1 127 ? -24.062 -20.891 1.667 1 93.94 127 ALA B C 1
ATOM 3815 O O . ALA B 1 127 ? -24.062 -20.531 2.85 1 93.94 127 ALA B O 1
ATOM 3816 N N . ARG B 1 128 ? -25.141 -21.094 0.978 1 96.69 128 ARG B N 1
ATOM 3817 C CA . ARG B 1 128 ? -26.453 -20.938 1.588 1 96.69 128 ARG B CA 1
ATOM 3818 C C . ARG B 1 128 ? -26.672 -21.969 2.686 1 96.69 128 ARG B C 1
ATOM 3820 O O . ARG B 1 128 ? -27.297 -21.672 3.707 1 96.69 128 ARG B O 1
ATOM 3827 N N . GLU B 1 129 ? -26.156 -23.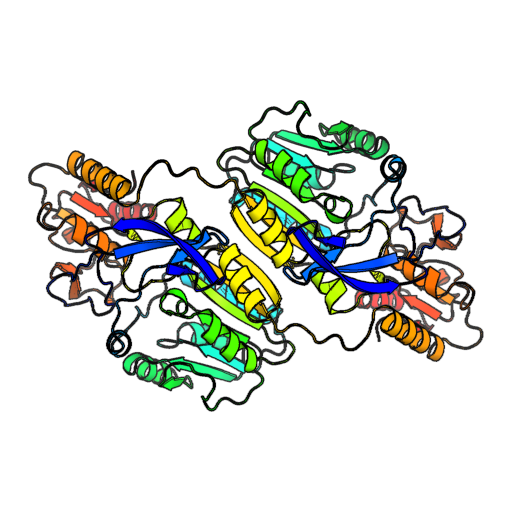094 2.453 1 95.75 129 GLU B N 1
ATOM 3828 C CA . GLU B 1 129 ? -26.234 -24.125 3.479 1 95.75 129 GLU B CA 1
ATOM 3829 C C . GLU B 1 129 ? -25.5 -23.703 4.746 1 95.75 129 GLU B C 1
ATOM 3831 O O . GLU B 1 129 ? -25.875 -24.094 5.852 1 95.75 129 GLU B O 1
ATOM 3836 N N . ARG B 1 130 ? -24.531 -22.984 4.539 1 93.38 130 ARG B N 1
ATOM 3837 C CA . ARG B 1 130 ? -23.766 -22.484 5.668 1 93.38 130 ARG B CA 1
ATOM 3838 C C . ARG B 1 130 ? -24.469 -21.297 6.324 1 93.38 130 ARG B C 1
ATOM 3840 O O . ARG B 1 130 ? -24 -20.766 7.328 1 93.38 130 ARG B O 1
ATOM 3847 N N . GLY B 1 131 ? -25.594 -20.797 5.723 1 95.75 131 GLY B N 1
ATOM 3848 C CA . GLY B 1 131 ? -26.406 -19.766 6.328 1 95.75 131 GLY B CA 1
ATOM 3849 C C . GLY B 1 131 ? -26.188 -18.391 5.723 1 95.75 131 GLY B C 1
ATOM 3850 O O . GLY B 1 131 ? -26.688 -17.391 6.246 1 95.75 131 GLY B O 1
ATOM 3851 N N . PHE B 1 132 ? -25.453 -18.344 4.672 1 96.62 132 PHE B N 1
ATOM 3852 C CA . PHE B 1 132 ? -25.156 -17.031 4.105 1 96.62 132 PHE B CA 1
ATOM 3853 C C . PHE B 1 132 ? -26.172 -16.656 3.029 1 96.62 132 PHE B C 1
ATOM 3855 O O . PHE B 1 132 ? -26.688 -17.531 2.322 1 96.62 132 PHE B O 1
ATOM 3862 N N . SER B 1 133 ? -26.469 -15.391 2.928 1 96.06 133 SER B N 1
ATOM 3863 C CA . SER B 1 133 ? -27.281 -14.828 1.857 1 96.06 133 SER B CA 1
ATOM 3864 C C . SER B 1 133 ? -26.453 -14.562 0.608 1 96.06 133 SER B C 1
ATOM 3866 O O . SER B 1 133 ? -25.641 -13.641 0.584 1 96.06 133 SER B O 1
ATOM 3868 N N . VAL B 1 134 ? -26.703 -15.359 -0.445 1 96.25 134 VAL B N 1
ATOM 3869 C CA . VAL B 1 134 ? -25.891 -15.266 -1.651 1 96.25 134 VAL B CA 1
ATOM 3870 C C . VAL B 1 134 ? -26.781 -15.211 -2.883 1 96.25 134 VAL B C 1
ATOM 3872 O O . VAL B 1 134 ? -27.703 -16.031 -3.029 1 96.25 134 VAL B O 1
ATOM 3875 N N . ILE B 1 135 ? -26.547 -14.258 -3.701 1 95.62 135 ILE B N 1
ATOM 3876 C CA . ILE B 1 135 ? -27.25 -14.164 -4.98 1 95.62 135 ILE B CA 1
ATOM 3877 C C . ILE B 1 135 ? -26.516 -15 -6.031 1 95.62 135 ILE B C 1
ATOM 3879 O O . ILE B 1 135 ? -25.297 -14.859 -6.199 1 95.62 135 ILE B O 1
ATOM 3883 N N . HIS B 1 136 ? -27.203 -15.859 -6.703 1 93.06 136 HIS B N 1
ATOM 3884 C CA . HIS B 1 136 ? -26.641 -16.672 -7.773 1 93.06 136 HIS B CA 1
ATOM 3885 C C . HIS B 1 136 ? -26.625 -15.906 -9.094 1 93.06 136 HIS B C 1
ATOM 3887 O O . HIS B 1 136 ? -27.594 -15.945 -9.852 1 93.06 136 HIS B O 1
ATOM 3893 N N . ASP B 1 137 ? -25.484 -15.297 -9.359 1 91.75 137 ASP B N 1
ATOM 3894 C CA . ASP B 1 137 ? -25.297 -14.516 -10.578 1 91.75 137 ASP B CA 1
ATOM 3895 C C . ASP B 1 137 ? -23.844 -14.039 -10.719 1 91.75 137 ASP B C 1
ATOM 3897 O O . ASP B 1 137 ? -23.078 -14.102 -9.758 1 91.75 137 ASP B O 1
ATOM 3901 N N . TYR B 1 138 ? -23.547 -13.672 -11.938 1 89.19 138 TYR B N 1
ATOM 3902 C CA . TYR B 1 138 ? -22.391 -12.812 -12.094 1 89.19 138 TYR B CA 1
ATOM 3903 C C . TYR B 1 138 ? -22.656 -11.422 -11.539 1 89.19 138 TYR B C 1
ATOM 3905 O O . TYR B 1 138 ? -23.781 -10.906 -11.656 1 89.19 138 TYR B O 1
ATOM 3913 N N . PHE B 1 139 ? -21.688 -10.867 -10.977 1 90.31 139 PHE B N 1
ATOM 3914 C CA . PHE B 1 139 ? -21.906 -9.516 -10.469 1 90.31 139 PHE B CA 1
ATOM 3915 C C . PHE B 1 139 ? -22.109 -8.539 -11.625 1 90.31 139 PHE B C 1
ATOM 3917 O O . PHE B 1 139 ? -21.344 -8.547 -12.594 1 90.31 139 PHE B O 1
ATOM 3924 N N . HIS B 1 140 ? -23.109 -7.758 -11.531 1 83.88 140 HIS B N 1
ATOM 3925 C CA . HIS B 1 140 ? -23.359 -6.609 -12.398 1 83.88 140 HIS B CA 1
ATOM 3926 C C . HIS B 1 140 ? -24.172 -5.543 -11.672 1 83.88 140 HIS B C 1
ATOM 3928 O O . HIS B 1 140 ? -24.781 -5.816 -10.633 1 83.88 140 HIS B O 1
ATOM 3934 N N . GLY B 1 141 ? -24.156 -4.332 -12.172 1 79.06 141 GLY B N 1
ATOM 3935 C CA . GLY B 1 141 ? -24.688 -3.152 -11.508 1 79.06 141 GLY B CA 1
ATOM 3936 C C . GLY B 1 141 ? -26.188 -3.203 -11.305 1 79.06 141 GLY B C 1
ATOM 3937 O O . GLY B 1 141 ? -26.75 -2.426 -10.523 1 79.06 141 GLY B O 1
ATOM 3938 N N . GLU B 1 142 ? -26.875 -4.137 -11.859 1 80.75 142 GLU B N 1
ATOM 3939 C CA . GLU B 1 142 ? -28.344 -4.164 -11.789 1 80.75 142 GLU B CA 1
ATOM 3940 C C . GLU B 1 142 ? -28.828 -5.145 -10.719 1 80.75 142 GLU B C 1
ATOM 3942 O O . GLU B 1 142 ? -30.031 -5.328 -10.539 1 80.75 142 GLU B O 1
ATOM 3947 N N . LEU B 1 143 ? -27.906 -5.691 -10.086 1 83.5 143 LEU B N 1
ATOM 3948 C CA . LEU B 1 143 ? -28.312 -6.602 -9.023 1 83.5 143 LEU B CA 1
ATOM 3949 C C . LEU B 1 143 ? -29.062 -5.855 -7.922 1 83.5 143 LEU B C 1
ATOM 3951 O O . LEU B 1 143 ? -28.75 -4.699 -7.625 1 83.5 143 LEU B O 1
ATOM 3955 N N . PRO B 1 144 ? -29.984 -6.539 -7.344 1 81.81 144 PRO B N 1
ATOM 3956 C CA . PRO B 1 144 ? -30.891 -5.883 -6.398 1 81.81 144 PRO B CA 1
ATOM 3957 C C . PRO B 1 144 ? -30.281 -5.707 -5.016 1 81.81 144 PRO B C 1
ATOM 3959 O O . PRO B 1 144 ? -30.781 -6.258 -4.035 1 81.81 144 PRO B O 1
ATOM 3962 N N . PHE B 1 145 ? -29.234 -5.051 -4.883 1 81.31 145 PHE B N 1
ATOM 3963 C CA . PHE B 1 145 ? -28.672 -4.73 -3.576 1 81.31 145 PHE B CA 1
ATOM 3964 C C . PHE B 1 145 ? -29.141 -3.357 -3.109 1 81.31 145 PHE B C 1
ATOM 3966 O O . PHE B 1 145 ? -29.297 -2.443 -3.92 1 81.31 145 PHE B O 1
ATOM 3973 N N . ALA B 1 146 ? -29.516 -3.316 -1.846 1 78.81 146 ALA B N 1
ATOM 3974 C CA . ALA B 1 146 ? -29.609 -1.968 -1.29 1 78.81 146 ALA B CA 1
ATOM 3975 C C . ALA B 1 146 ? -28.234 -1.319 -1.19 1 78.81 146 ALA B C 1
ATOM 3977 O O . ALA B 1 146 ? -27.25 -1.986 -0.866 1 78.81 146 ALA B O 1
ATOM 3978 N N . ASP B 1 147 ? -28.078 -0.178 -1.679 1 76.56 147 ASP B N 1
ATOM 3979 C CA . ASP B 1 147 ? -26.812 0.535 -1.573 1 76.56 147 ASP B CA 1
ATOM 3980 C C . ASP B 1 147 ? -26.422 0.745 -0.113 1 76.56 147 ASP B C 1
ATOM 3982 O O . ASP B 1 147 ? -27.156 0.355 0.795 1 76.56 147 ASP B O 1
ATOM 3986 N N . GLY B 1 148 ? -25.141 1.102 0.003 1 89.5 148 GLY B N 1
ATOM 3987 C CA . GLY B 1 148 ? -24.719 1.53 1.329 1 89.5 148 GLY B CA 1
ATOM 3988 C C . GLY B 1 148 ? -23.875 0.5 2.053 1 89.5 148 GLY B C 1
ATOM 3989 O O . GLY B 1 148 ? -24.031 0.286 3.256 1 89.5 148 GLY B O 1
ATOM 3990 N N . PHE B 1 149 ? -23.094 -0.206 1.281 1 95.5 149 PHE B N 1
ATOM 3991 C CA . PHE B 1 149 ? -22.203 -1.156 1.941 1 95.5 149 PHE B CA 1
ATOM 3992 C C . PHE B 1 149 ? -21.031 -0.438 2.594 1 95.5 149 PHE B C 1
ATOM 3994 O O . PHE B 1 149 ? -20.484 0.512 2.027 1 95.5 149 PHE B O 1
ATOM 4001 N N . ASP B 1 150 ? -20.688 -0.922 3.822 1 96.88 150 ASP B N 1
ATOM 4002 C CA . ASP B 1 150 ? -19.5 -0.421 4.496 1 96.88 150 ASP B CA 1
ATOM 4003 C C . ASP B 1 150 ? -18.234 -1.021 3.891 1 96.88 150 ASP B C 1
ATOM 4005 O O . ASP B 1 150 ? -17.188 -0.378 3.873 1 96.88 150 ASP B O 1
ATOM 4009 N N . VAL B 1 151 ? -18.391 -2.26 3.492 1 98.06 151 VAL B N 1
ATOM 4010 C CA . VAL B 1 151 ? -17.25 -2.967 2.939 1 98.06 151 VAL B CA 1
ATOM 4011 C C . VAL B 1 151 ? -17.688 -3.807 1.742 1 98.06 151 VAL B C 1
ATOM 4013 O O . VAL B 1 151 ? -18.734 -4.457 1.783 1 98.06 151 VAL B O 1
ATOM 4016 N N . ILE B 1 152 ? -16.938 -3.744 0.731 1 97.69 152 ILE B N 1
ATOM 4017 C CA . ILE B 1 152 ? -17.062 -4.652 -0.402 1 97.69 152 ILE B CA 1
ATOM 4018 C C . ILE B 1 152 ? -15.727 -5.348 -0.658 1 97.69 152 ILE B C 1
ATOM 4020 O O . ILE B 1 152 ? -14.672 -4.703 -0.644 1 97.69 152 ILE B O 1
ATOM 4024 N N . THR B 1 153 ? -15.766 -6.645 -0.818 1 98.25 153 THR B N 1
ATOM 4025 C CA . THR B 1 153 ? -14.547 -7.383 -1.114 1 98.25 153 THR B CA 1
ATOM 4026 C C . THR B 1 153 ? -14.656 -8.094 -2.461 1 98.25 153 THR B C 1
ATOM 4028 O O . THR B 1 153 ? -15.734 -8.578 -2.826 1 98.25 153 THR B O 1
ATOM 4031 N N . ILE B 1 154 ? -13.625 -8.062 -3.223 1 97.75 154 ILE B N 1
ATOM 4032 C CA . ILE B 1 154 ? -13.422 -8.789 -4.469 1 97.75 154 ILE B CA 1
ATOM 4033 C C . ILE B 1 154 ? -12.141 -9.617 -4.383 1 97.75 154 ILE B C 1
ATOM 4035 O O . ILE B 1 154 ? -11.047 -9.109 -4.66 1 97.75 154 ILE B O 1
ATOM 4039 N N . ILE B 1 155 ? -12.289 -10.859 -4.051 1 96.06 155 ILE B N 1
ATOM 4040 C CA . ILE B 1 155 ? -11.141 -11.695 -3.732 1 96.06 155 ILE B CA 1
ATOM 4041 C C . ILE B 1 155 ? -10.945 -12.742 -4.828 1 96.06 155 ILE B C 1
ATOM 4043 O O . ILE B 1 155 ? -11.773 -13.648 -4.984 1 96.06 155 ILE B O 1
ATOM 4047 N N . GLU B 1 156 ? -9.797 -12.609 -5.551 1 92.25 156 GLU B N 1
ATOM 4048 C CA . GLU B 1 156 ? -9.445 -13.586 -6.582 1 92.25 156 GLU B CA 1
ATOM 4049 C C . GLU B 1 156 ? -10.531 -13.68 -7.648 1 92.25 156 GLU B C 1
ATOM 4051 O O . GLU B 1 156 ? -10.984 -14.773 -7.98 1 92.25 156 GLU B O 1
ATOM 4056 N N . VAL B 1 157 ? -10.93 -12.57 -8.156 1 94.19 157 VAL B N 1
ATOM 4057 C CA . VAL B 1 157 ? -11.977 -12.484 -9.164 1 94.19 157 VAL B CA 1
ATOM 4058 C C . VAL B 1 157 ? -11.461 -11.719 -10.383 1 94.19 157 VAL B C 1
ATOM 4060 O O . VAL B 1 157 ? -11.562 -12.188 -11.516 1 94.19 157 VAL B O 1
ATOM 4063 N N . LEU B 1 158 ? -10.797 -10.641 -10.148 1 96.62 158 LEU B N 1
ATOM 4064 C CA . LEU B 1 158 ? -10.477 -9.68 -11.203 1 96.62 158 LEU B CA 1
ATOM 4065 C C . LEU B 1 158 ? -9.492 -10.281 -12.203 1 96.62 158 LEU B C 1
ATOM 4067 O O . LEU B 1 158 ? -9.484 -9.891 -13.375 1 96.62 158 LEU B O 1
ATOM 4071 N N . GLU B 1 159 ? -8.656 -11.219 -11.805 1 95.25 159 GLU B N 1
ATOM 4072 C CA . GLU B 1 159 ? -7.645 -11.812 -12.672 1 95.25 159 GLU B CA 1
ATOM 4073 C C . GLU B 1 159 ? -8.289 -12.594 -13.812 1 95.25 159 GLU B C 1
ATOM 4075 O O . GLU B 1 159 ? -7.633 -12.891 -14.82 1 95.25 159 GLU B O 1
ATOM 4080 N N . HIS B 1 160 ? -9.578 -12.859 -13.688 1 90.81 160 HIS B N 1
ATOM 4081 C CA . HIS B 1 160 ? -10.273 -13.672 -14.68 1 90.81 160 HIS B CA 1
ATOM 4082 C C . HIS B 1 160 ? -11.078 -12.805 -15.633 1 90.81 160 HIS B C 1
ATOM 4084 O O . HIS B 1 160 ? -11.664 -13.305 -16.594 1 90.81 160 HIS B O 1
ATOM 4090 N N . LEU B 1 161 ? -11.109 -11.531 -15.406 1 92.62 161 LEU B N 1
ATOM 4091 C CA . LEU B 1 161 ? -12.047 -10.68 -16.141 1 92.62 161 LEU B CA 1
ATOM 4092 C C . LEU B 1 161 ? -11.336 -9.922 -17.25 1 92.62 161 LEU B C 1
ATOM 4094 O O . LEU B 1 161 ? -10.203 -9.453 -17.062 1 92.62 161 LEU B O 1
ATOM 4098 N N . GLU B 1 162 ? -12.016 -9.781 -18.328 1 92 162 GLU B N 1
ATOM 4099 C CA . GLU B 1 162 ? -11.469 -9.008 -19.453 1 92 162 GLU B CA 1
ATOM 4100 C C . GLU B 1 162 ? -11.453 -7.516 -19.125 1 92 162 GLU B C 1
ATOM 4102 O O . GLU B 1 162 ? -10.57 -6.789 -19.594 1 92 162 GLU B O 1
ATOM 4107 N N . ASP B 1 163 ? -12.477 -7.105 -18.406 1 93.69 163 ASP B N 1
ATOM 4108 C CA . ASP B 1 163 ? -12.57 -5.703 -18 1 93.69 163 ASP B CA 1
ATOM 4109 C C . ASP B 1 163 ? -12.719 -5.57 -16.484 1 93.69 163 ASP B C 1
ATOM 4111 O O . ASP B 1 163 ? -13.797 -5.242 -15.992 1 93.69 163 ASP B O 1
ATOM 4115 N N . PRO B 1 164 ? -11.633 -5.699 -15.797 1 96.75 164 PRO B N 1
ATOM 4116 C CA . PRO B 1 164 ? -11.711 -5.633 -14.336 1 96.75 164 PRO B CA 1
ATOM 4117 C C . PRO B 1 164 ? -12.125 -4.254 -13.828 1 96.75 164 PRO B C 1
ATOM 4119 O O . PRO B 1 164 ? -12.812 -4.148 -12.812 1 96.75 164 PRO B O 1
ATOM 4122 N N . ALA B 1 165 ? -11.789 -3.18 -14.531 1 97.06 165 ALA B N 1
ATOM 4123 C CA . ALA B 1 165 ? -12.117 -1.821 -14.109 1 97.06 165 ALA B CA 1
ATOM 4124 C C . ALA B 1 165 ? -13.625 -1.604 -14.07 1 97.06 165 ALA B C 1
ATOM 4126 O O . ALA B 1 165 ? -14.141 -0.928 -13.172 1 97.06 165 ALA B O 1
ATOM 4127 N N . ALA B 1 166 ? -14.32 -2.191 -15.016 1 95.94 166 ALA B N 1
ATOM 4128 C CA . ALA B 1 166 ? -15.773 -2.049 -15.07 1 95.94 166 ALA B CA 1
ATOM 4129 C C . ALA B 1 166 ? -16.422 -2.645 -13.828 1 95.94 166 ALA B C 1
ATOM 4131 O O . ALA B 1 166 ? -17.359 -2.066 -13.273 1 95.94 166 ALA B O 1
ATOM 4132 N N . LEU B 1 167 ? -15.984 -3.789 -13.414 1 96.5 167 LEU B N 1
ATOM 4133 C CA . LEU B 1 167 ? -16.531 -4.414 -12.227 1 96.5 167 LEU B CA 1
ATOM 4134 C C . LEU B 1 167 ? -16.281 -3.561 -10.984 1 96.5 167 LEU B C 1
ATOM 4136 O O . LEU B 1 167 ? -17.172 -3.348 -10.172 1 96.5 167 LEU B O 1
ATOM 4140 N N . VAL B 1 168 ? -15.078 -3.072 -10.867 1 97.62 168 VAL B N 1
ATOM 4141 C CA . VAL B 1 168 ? -14.688 -2.266 -9.719 1 97.62 168 VAL B CA 1
ATOM 4142 C C . VAL B 1 168 ? -15.523 -0.992 -9.672 1 97.62 168 VAL B C 1
ATOM 4144 O O . VAL B 1 168 ? -16 -0.598 -8.602 1 97.62 168 VAL B O 1
ATOM 4147 N N . GLU B 1 169 ? -15.688 -0.375 -10.781 1 96.25 169 GLU B N 1
ATOM 4148 C CA . GLU B 1 169 ? -16.484 0.841 -10.867 1 96.25 169 GLU B CA 1
ATOM 4149 C C . GLU B 1 169 ? -17.922 0.587 -10.43 1 96.25 169 GLU B C 1
ATOM 4151 O O . GLU B 1 169 ? -18.484 1.357 -9.641 1 96.25 169 GLU B O 1
ATOM 4156 N N . GLN B 1 170 ? -18.5 -0.482 -10.938 1 95.19 170 GLN B N 1
ATOM 4157 C CA . GLN B 1 170 ? -19.875 -0.832 -10.594 1 95.19 170 GLN B CA 1
ATOM 4158 C C . GLN B 1 170 ? -20.016 -1.171 -9.117 1 95.19 170 GLN B C 1
ATOM 4160 O O . GLN B 1 170 ? -20.969 -0.762 -8.461 1 95.19 170 GLN B O 1
ATOM 4165 N N . ALA B 1 171 ? -19.094 -1.917 -8.602 1 96.12 171 ALA B N 1
ATOM 4166 C CA . ALA B 1 171 ? -19.109 -2.279 -7.188 1 96.12 171 ALA B CA 1
ATOM 4167 C C . ALA B 1 171 ? -19 -1.041 -6.305 1 96.12 171 ALA B C 1
ATOM 4169 O O . ALA B 1 171 ? -19.672 -0.951 -5.27 1 96.12 171 ALA B O 1
ATOM 4170 N N . ALA B 1 172 ? -18.156 -0.084 -6.691 1 95 172 ALA B N 1
ATOM 4171 C CA . ALA B 1 172 ? -17.906 1.118 -5.902 1 95 172 ALA B CA 1
ATOM 4172 C C . ALA B 1 172 ? -19.188 1.937 -5.723 1 95 172 ALA B C 1
ATOM 4174 O O . ALA B 1 172 ? -19.344 2.627 -4.715 1 95 172 ALA B O 1
ATOM 4175 N N . ARG B 1 173 ? -20.109 1.852 -6.672 1 92.88 173 ARG B N 1
ATOM 4176 C CA . ARG B 1 173 ? -21.359 2.594 -6.605 1 92.88 173 ARG B CA 1
ATOM 4177 C C . ARG B 1 173 ? -22.219 2.109 -5.445 1 92.88 173 ARG B C 1
ATOM 4179 O O . ARG B 1 173 ? -23.125 2.816 -5 1 92.88 173 ARG B O 1
ATOM 4186 N N . LEU B 1 174 ? -21.922 0.947 -4.969 1 94.38 174 LEU B N 1
ATOM 4187 C CA . LEU B 1 174 ? -22.734 0.35 -3.914 1 94.38 174 LEU B CA 1
ATOM 4188 C C . LEU B 1 174 ? -22.188 0.702 -2.537 1 94.38 174 LEU B C 1
ATOM 4190 O O . LEU B 1 174 ? -22.812 0.425 -1.518 1 94.38 174 LEU B O 1
ATOM 4194 N N . LEU B 1 175 ? -21.031 1.348 -2.498 1 93.81 175 LEU B N 1
ATOM 4195 C CA . LEU B 1 175 ? -20.406 1.699 -1.228 1 93.81 175 LEU B CA 1
ATOM 4196 C C . LEU B 1 175 ? -21.109 2.896 -0.59 1 93.81 175 LEU B C 1
ATOM 4198 O O . LEU B 1 175 ? -21.562 3.803 -1.293 1 93.81 175 LEU B O 1
ATOM 4202 N N . ASN B 1 176 ? -21.125 2.881 0.716 1 90.94 176 ASN B N 1
ATOM 4203 C CA . ASN B 1 176 ? -21.469 4.109 1.419 1 90.94 176 ASN B CA 1
ATOM 4204 C C . ASN B 1 176 ? -20.375 5.156 1.31 1 90.94 176 ASN B C 1
ATOM 4206 O O . ASN B 1 176 ? -19.281 4.867 0.796 1 90.94 176 ASN B O 1
ATOM 4210 N N . ASP B 1 177 ? -20.594 6.344 1.74 1 85.5 177 ASP B N 1
ATOM 4211 C CA . ASP B 1 177 ? -19.672 7.465 1.593 1 85.5 177 ASP B CA 1
ATOM 4212 C C . ASP B 1 177 ? -18.344 7.176 2.279 1 85.5 177 ASP B C 1
ATOM 4214 O O . ASP B 1 177 ? -17.297 7.648 1.837 1 85.5 177 ASP B O 1
ATOM 4218 N N . ASN B 1 178 ? -18.375 6.387 3.268 1 87.31 178 ASN B N 1
ATOM 4219 C CA . ASN B 1 178 ? -17.156 6.094 4.016 1 87.31 178 ASN B CA 1
ATOM 4220 C C . ASN B 1 178 ? -16.75 4.633 3.869 1 87.31 178 ASN B C 1
ATOM 4222 O O . ASN B 1 178 ? -15.945 4.129 4.652 1 87.31 178 ASN B O 1
ATOM 4226 N N . GLY B 1 179 ? -17.391 4.039 2.932 1 94.31 179 GLY B N 1
ATOM 4227 C CA . GLY B 1 179 ? -17.109 2.623 2.746 1 94.31 179 GLY B CA 1
ATOM 4228 C C . GLY B 1 179 ? -15.758 2.355 2.115 1 94.31 179 GLY B C 1
ATOM 4229 O O . GLY B 1 179 ? -15.125 3.268 1.584 1 94.31 179 GLY B O 1
ATOM 4230 N N . VAL B 1 180 ? -15.289 1.111 2.258 1 97.44 180 VAL B N 1
ATOM 4231 C CA . VAL B 1 180 ? -13.992 0.703 1.735 1 97.44 180 VAL B CA 1
ATOM 4232 C C . VAL B 1 180 ? -14.141 -0.571 0.907 1 97.44 180 VAL B C 1
ATOM 4234 O O . VAL B 1 180 ? -14.961 -1.435 1.23 1 97.44 180 VAL B O 1
ATOM 4237 N N . MET B 1 181 ? -13.406 -0.663 -0.148 1 98.31 181 MET B N 1
ATOM 4238 C CA . MET B 1 181 ? -13.375 -1.86 -0.982 1 98.31 181 MET B CA 1
ATOM 4239 C C . MET B 1 181 ? -11.992 -2.502 -0.965 1 98.31 181 MET B C 1
ATOM 4241 O O . MET B 1 181 ? -10.977 -1.804 -1.05 1 98.31 181 MET B O 1
ATOM 4245 N N . LEU B 1 182 ? -11.953 -3.791 -0.753 1 98.69 182 LEU B N 1
ATOM 4246 C CA . LEU B 1 182 ? -10.727 -4.574 -0.852 1 98.69 182 LEU B CA 1
ATOM 4247 C C . LEU B 1 182 ? -10.719 -5.426 -2.117 1 98.69 182 LEU B C 1
ATOM 4249 O O . LEU B 1 182 ? -11.688 -6.141 -2.393 1 98.69 182 LEU B O 1
ATOM 4253 N N . VAL B 1 183 ? -9.68 -5.293 -2.875 1 98.62 183 VAL B N 1
ATOM 4254 C CA . VAL B 1 183 ? -9.398 -6.184 -3.998 1 98.62 183 VAL B CA 1
ATOM 4255 C C . VAL B 1 183 ? -8.164 -7.031 -3.695 1 98.62 183 VAL B C 1
ATOM 4257 O O . VAL B 1 183 ? -7.121 -6.5 -3.312 1 98.62 183 VAL B O 1
ATOM 4260 N N . GLU B 1 184 ? -8.266 -8.312 -3.781 1 97.69 184 GLU B N 1
ATOM 4261 C CA . GLU B 1 184 ? -7.137 -9.234 -3.701 1 97.69 184 GLU B CA 1
ATOM 4262 C C . GLU B 1 184 ? -6.969 -10.008 -5.004 1 97.69 184 GLU B C 1
ATOM 4264 O O . GLU B 1 184 ? -7.934 -10.562 -5.531 1 97.69 184 GLU B O 1
ATOM 4269 N N . VAL B 1 185 ? -5.777 -10.031 -5.52 1 97.06 185 VAL B N 1
ATOM 4270 C CA . VAL B 1 185 ? -5.473 -10.727 -6.766 1 97.06 185 VAL B CA 1
ATOM 4271 C C . VAL B 1 185 ? -4.117 -11.422 -6.648 1 97.06 185 VAL B C 1
ATOM 4273 O O . VAL B 1 185 ? -3.326 -11.109 -5.754 1 97.06 185 VAL B O 1
ATOM 4276 N N . PRO B 1 186 ? -3.887 -12.406 -7.52 1 95.44 186 PRO B N 1
ATOM 4277 C CA . PRO B 1 186 ? -2.533 -12.969 -7.555 1 95.44 186 PRO B CA 1
ATOM 4278 C C . PRO B 1 186 ? -1.467 -11.906 -7.836 1 95.44 186 PRO B C 1
ATOM 4280 O O . PRO B 1 186 ? -1.73 -10.93 -8.539 1 95.44 186 PRO B O 1
ATOM 4283 N N . ASN B 1 187 ? -0.29 -12.109 -7.332 1 96.62 187 ASN B N 1
ATOM 4284 C CA . ASN B 1 187 ? 0.827 -11.188 -7.512 1 96.62 187 ASN B CA 1
ATOM 4285 C C . ASN B 1 187 ? 1.44 -11.312 -8.906 1 96.62 187 ASN B C 1
ATOM 4287 O O . ASN B 1 187 ? 2.465 -11.977 -9.078 1 96.62 187 ASN B O 1
ATOM 4291 N N . GLY B 1 188 ? 0.812 -10.648 -9.852 1 97 188 GLY B N 1
ATOM 4292 C CA . GLY B 1 188 ? 1.309 -10.664 -11.219 1 97 188 GLY B CA 1
ATOM 4293 C C . GLY B 1 188 ? 2.695 -10.062 -11.359 1 97 188 GLY B C 1
ATOM 4294 O O . GLY B 1 188 ? 3.473 -10.477 -12.227 1 97 188 GLY B O 1
ATOM 4295 N N . GLN B 1 189 ? 2.977 -9.109 -10.547 1 96.38 189 GLN B N 1
ATOM 4296 C CA . GLN B 1 189 ? 4.297 -8.484 -10.539 1 96.38 189 GLN B CA 1
ATOM 4297 C C . GLN B 1 189 ? 5.391 -9.508 -10.266 1 96.38 189 GLN B C 1
ATOM 4299 O O . GLN B 1 189 ? 6.383 -9.578 -10.992 1 96.38 189 GLN B O 1
ATOM 4304 N N . ARG B 1 190 ? 5.219 -10.273 -9.258 1 94.5 190 ARG B N 1
ATOM 4305 C CA . ARG B 1 190 ? 6.172 -11.32 -8.898 1 94.5 190 ARG B CA 1
ATOM 4306 C C . ARG B 1 190 ? 6.297 -12.352 -10.016 1 94.5 190 ARG B C 1
ATOM 4308 O O . ARG B 1 190 ? 7.402 -12.773 -10.359 1 94.5 190 ARG B O 1
ATOM 4315 N N . ILE B 1 191 ? 5.125 -12.719 -10.539 1 94.44 191 ILE B N 1
ATOM 4316 C CA . ILE B 1 191 ? 5.094 -13.727 -11.602 1 94.44 191 ILE B CA 1
ATOM 4317 C C . ILE B 1 191 ? 5.859 -13.211 -12.82 1 94.44 191 ILE B C 1
ATOM 4319 O O . ILE B 1 191 ? 6.727 -13.906 -13.352 1 94.44 191 ILE B O 1
ATOM 4323 N N . MET B 1 192 ? 5.574 -12.023 -13.219 1 94.12 192 MET B N 1
ATOM 4324 C CA . MET B 1 192 ? 6.172 -11.453 -14.422 1 94.12 192 MET B CA 1
ATOM 4325 C C . MET B 1 192 ? 7.652 -11.172 -14.211 1 94.12 192 MET B C 1
ATOM 4327 O O . MET B 1 192 ? 8.477 -11.484 -15.07 1 94.12 192 MET B O 1
ATOM 4331 N N . GLN B 1 193 ? 8.008 -10.625 -13.117 1 92.38 193 GLN B N 1
ATOM 4332 C CA . GLN B 1 193 ? 9.383 -10.195 -12.867 1 92.38 193 GLN B CA 1
ATOM 4333 C C . GLN B 1 193 ? 10.305 -11.398 -12.656 1 92.38 193 GLN B C 1
ATOM 4335 O O . GLN B 1 193 ? 11.461 -11.383 -13.078 1 92.38 193 GLN B O 1
ATOM 4340 N N . ASN B 1 194 ? 9.773 -12.414 -11.969 1 91.75 194 ASN B N 1
ATOM 4341 C CA . ASN B 1 194 ? 10.602 -13.57 -11.664 1 91.75 194 ASN B CA 1
ATOM 4342 C C . ASN B 1 194 ? 10.359 -14.711 -12.656 1 91.75 194 ASN B C 1
ATOM 4344 O O . ASN B 1 194 ? 10.922 -15.797 -12.508 1 91.75 194 ASN B O 1
ATOM 4348 N N . ARG B 1 195 ? 9.523 -14.516 -13.594 1 93.38 195 ARG B N 1
ATOM 4349 C CA . ARG B 1 195 ? 9.203 -15.469 -14.648 1 93.38 195 ARG B CA 1
ATOM 4350 C C . ARG B 1 195 ? 8.75 -16.797 -14.055 1 93.38 195 ARG B C 1
ATOM 4352 O O . ARG B 1 195 ? 9.258 -17.859 -14.422 1 93.38 195 ARG B O 1
ATOM 4359 N N . LEU B 1 196 ? 7.812 -16.656 -13.203 1 92.25 196 LEU B N 1
ATOM 4360 C CA . LEU B 1 196 ? 7.293 -17.844 -12.547 1 92.25 196 LEU B CA 1
ATOM 4361 C C . LEU B 1 196 ? 6.371 -18.625 -13.484 1 92.25 196 LEU B C 1
ATOM 4363 O O . LEU B 1 196 ? 5.148 -18.547 -13.359 1 92.25 196 LEU B O 1
ATOM 4367 N N . TYR B 1 197 ? 6.941 -19.453 -14.297 1 92.75 197 TYR B N 1
ATOM 4368 C CA . TYR B 1 197 ? 6.242 -20.141 -15.367 1 92.75 197 TYR B CA 1
ATOM 4369 C C . TYR B 1 197 ? 5.16 -21.062 -14.805 1 92.75 197 TYR B C 1
ATOM 4371 O O . TYR B 1 197 ? 4.148 -21.312 -15.461 1 92.75 197 TYR B O 1
ATOM 4379 N N . TYR B 1 198 ? 5.25 -21.484 -13.602 1 90.81 198 TYR B N 1
ATOM 4380 C CA . TYR B 1 198 ? 4.32 -22.438 -13 1 90.81 198 TYR B CA 1
ATOM 4381 C C . TYR B 1 198 ? 3.109 -21.719 -12.414 1 90.81 198 TYR B C 1
ATOM 4383 O O . TYR B 1 198 ? 2.193 -22.359 -11.891 1 90.81 198 TYR B O 1
ATOM 4391 N N . ASN B 1 199 ? 3.129 -20.422 -12.5 1 90.25 199 ASN B N 1
ATOM 4392 C CA . ASN B 1 199 ? 1.979 -19.641 -12.047 1 90.25 199 ASN B CA 1
ATOM 4393 C C . ASN B 1 199 ? 1.178 -19.094 -13.219 1 90.25 199 ASN B C 1
ATOM 4395 O O . ASN B 1 199 ? 0.22 -18.344 -13.023 1 90.25 199 ASN B O 1
ATOM 4399 N N . LEU B 1 200 ? 1.601 -19.5 -14.391 1 90 200 LEU B N 1
ATOM 4400 C CA . LEU B 1 200 ? 0.835 -19.125 -15.578 1 90 200 LEU B CA 1
ATOM 4401 C C . LEU B 1 200 ? -0.335 -20.078 -15.789 1 90 200 LEU B C 1
ATOM 4403 O O . LEU B 1 200 ? -0.169 -21.297 -15.719 1 90 200 LEU B O 1
ATOM 4407 N N . CYS B 1 201 ? -1.416 -19.547 -15.922 1 82.5 201 CYS B N 1
ATOM 4408 C CA . CYS B 1 201 ? -2.609 -20.328 -16.219 1 82.5 201 CYS B CA 1
ATOM 4409 C C . CYS B 1 201 ? -3.498 -19.609 -17.219 1 82.5 201 CYS B C 1
ATOM 4411 O O . CYS B 1 201 ? -3.465 -18.391 -17.328 1 82.5 201 CYS B O 1
ATOM 4413 N N . THR B 1 202 ? -4.332 -20.406 -17.922 1 80.31 202 THR B N 1
ATOM 4414 C CA . THR B 1 202 ? -5.109 -19.844 -19.031 1 80.31 202 THR B CA 1
ATOM 4415 C C . THR B 1 202 ? -6.293 -19.031 -18.5 1 80.31 202 THR B C 1
ATOM 4417 O O . THR B 1 202 ? -6.855 -18.203 -19.219 1 80.31 202 THR B O 1
ATOM 4420 N N . ASP B 1 203 ? -6.633 -19.219 -17.297 1 81.56 203 ASP B N 1
ATOM 4421 C CA . ASP B 1 203 ? -7.828 -18.547 -16.797 1 81.56 203 ASP B CA 1
ATOM 4422 C C . ASP B 1 203 ? -7.457 -17.266 -16.062 1 81.56 203 ASP B C 1
ATOM 4424 O O . ASP B 1 203 ? -8.328 -16.438 -15.766 1 81.56 203 ASP B O 1
ATOM 4428 N N . HIS B 1 204 ? -6.25 -17.125 -15.656 1 89.69 204 HIS B N 1
ATOM 4429 C CA . HIS B 1 204 ? -5.766 -15.836 -15.156 1 89.69 204 HIS B CA 1
ATOM 4430 C C . HIS B 1 204 ? -5.258 -14.961 -16.297 1 89.69 204 HIS B C 1
ATOM 4432 O O . HIS B 1 204 ? -4.125 -15.117 -16.75 1 89.69 204 HIS B O 1
ATOM 4438 N N . ILE B 1 205 ? -6.062 -14.086 -16.688 1 93.19 205 ILE B N 1
ATOM 4439 C CA . ILE B 1 205 ? -5.688 -13.359 -17.891 1 93.19 205 ILE B CA 1
ATOM 4440 C C . ILE B 1 205 ? -5.168 -11.977 -17.516 1 93.19 205 ILE B C 1
ATOM 4442 O O . ILE B 1 205 ? -4.75 -11.203 -18.391 1 93.19 205 ILE B O 1
ATOM 4446 N N . GLN B 1 206 ? -5.301 -11.641 -16.266 1 96.75 206 GLN B N 1
ATOM 4447 C CA . GLN B 1 206 ? -4.758 -10.367 -15.789 1 96.75 206 GLN B CA 1
ATOM 4448 C C . GLN B 1 206 ? -3.623 -10.594 -14.789 1 96.75 206 GLN B C 1
ATOM 4450 O O . GLN B 1 206 ? -3.787 -11.32 -13.812 1 96.75 206 GLN B O 1
ATOM 4455 N N . TYR B 1 207 ? -2.52 -9.977 -15.008 1 97.56 207 TYR B N 1
ATOM 4456 C CA . TYR B 1 207 ? -1.368 -10.016 -14.109 1 97.56 207 TYR B CA 1
ATOM 4457 C C . TYR B 1 207 ? -1.069 -8.625 -13.547 1 97.56 207 TYR B C 1
ATOM 4459 O O . TYR B 1 207 ? -0.29 -7.871 -14.125 1 97.56 207 TYR B O 1
ATOM 4467 N N . PHE B 1 208 ? -1.558 -8.414 -12.375 1 98.56 208 PHE B N 1
ATOM 4468 C CA . PHE B 1 208 ? -1.548 -7.09 -11.766 1 98.56 208 PHE B CA 1
ATOM 4469 C C . PHE B 1 208 ? -0.249 -6.852 -11 1 98.56 208 PHE B C 1
ATOM 4471 O O . PHE B 1 208 ? 0.449 -7.805 -10.641 1 98.56 208 PHE B O 1
ATOM 4478 N N . SER B 1 209 ? 0.081 -5.59 -10.852 1 98.19 209 SER B N 1
ATOM 4479 C CA . SER B 1 209 ? 1.038 -5.043 -9.898 1 98.19 209 SER B CA 1
ATOM 4480 C C . SER B 1 209 ? 0.375 -4.035 -8.961 1 98.19 209 SER B C 1
ATOM 4482 O O . SER B 1 209 ? -0.728 -3.561 -9.242 1 98.19 209 SER B O 1
ATOM 4484 N N . PRO B 1 210 ? 1.042 -3.723 -7.824 1 98.62 210 PRO B N 1
ATOM 4485 C CA . PRO B 1 210 ? 0.474 -2.643 -7.016 1 98.62 210 PRO B CA 1
ATOM 4486 C C . PRO B 1 210 ? 0.26 -1.357 -7.809 1 98.62 210 PRO B C 1
ATOM 4488 O O . PRO B 1 210 ? -0.749 -0.672 -7.621 1 98.62 210 PRO B O 1
ATOM 4491 N N . TYR B 1 211 ? 1.139 -1.131 -8.695 1 98.5 211 TYR B N 1
ATOM 4492 C CA . TYR B 1 211 ? 1.021 0.085 -9.492 1 98.5 211 TYR B CA 1
ATOM 4493 C C . TYR B 1 211 ? -0.159 -0.006 -10.453 1 98.5 211 TYR B C 1
ATOM 4495 O O . TYR B 1 211 ? -0.987 0.905 -10.516 1 98.5 211 TYR B O 1
ATOM 4503 N N . SER B 1 212 ? -0.263 -1.075 -11.219 1 98.5 212 SER B N 1
ATOM 4504 C CA . SER B 1 212 ? -1.36 -1.176 -12.172 1 98.5 212 SER B CA 1
ATOM 4505 C C . SER B 1 212 ? -2.709 -1.228 -11.461 1 98.5 212 SER B C 1
ATOM 4507 O O . SER B 1 212 ? -3.709 -0.728 -11.984 1 98.5 212 SER B O 1
ATOM 4509 N N . LEU B 1 213 ? -2.777 -1.838 -10.266 1 98.81 213 LEU B N 1
ATOM 4510 C CA . LEU B 1 213 ? -3.992 -1.783 -9.461 1 98.81 213 LEU B CA 1
ATOM 4511 C C . LEU B 1 213 ? -4.355 -0.342 -9.125 1 98.81 213 LEU B C 1
ATOM 4513 O O . LEU B 1 213 ? -5.527 0.041 -9.195 1 98.81 213 LEU B O 1
ATOM 4517 N N . SER B 1 214 ? -3.35 0.439 -8.758 1 98.62 214 SER B N 1
ATOM 4518 C CA . SER B 1 214 ? -3.572 1.844 -8.438 1 98.62 214 SER B CA 1
ATOM 4519 C C . SER B 1 214 ? -4.055 2.623 -9.656 1 98.62 214 SER B C 1
ATOM 4521 O O . SER B 1 214 ? -4.934 3.48 -9.539 1 98.62 214 SER B O 1
ATOM 4523 N N . VAL B 1 215 ? -3.465 2.34 -10.797 1 98.25 215 VAL B N 1
ATOM 4524 C CA . VAL B 1 215 ? -3.873 2.979 -12.047 1 98.25 215 VAL B CA 1
ATOM 4525 C C . VAL B 1 215 ? -5.34 2.672 -12.328 1 98.25 215 VAL B C 1
ATOM 4527 O O . VAL B 1 215 ? -6.113 3.566 -12.68 1 98.25 215 VAL B O 1
ATOM 4530 N N . MET B 1 216 ? -5.699 1.438 -12.133 1 98.12 216 MET B N 1
ATOM 4531 C CA . MET B 1 216 ? -7.078 1.012 -12.367 1 98.12 216 MET B CA 1
ATOM 4532 C C . MET B 1 216 ? -8.039 1.768 -11.453 1 98.12 216 MET B C 1
ATOM 4534 O O . MET B 1 216 ? -9.062 2.283 -11.914 1 98.12 216 MET B O 1
ATOM 4538 N N . ALA B 1 217 ? -7.723 1.83 -10.188 1 97.94 217 ALA B N 1
ATOM 4539 C CA . ALA B 1 217 ? -8.578 2.512 -9.219 1 97.94 217 ALA B CA 1
ATOM 4540 C C . ALA B 1 217 ? -8.727 3.99 -9.562 1 97.94 217 ALA B C 1
ATOM 4542 O O . ALA B 1 217 ? -9.836 4.531 -9.531 1 97.94 217 ALA B O 1
ATOM 4543 N N . ASN B 1 218 ? -7.598 4.609 -9.859 1 95.88 218 ASN B N 1
ATOM 4544 C CA . ASN B 1 218 ? -7.633 6.023 -10.219 1 95.88 218 ASN B CA 1
ATOM 4545 C C . ASN B 1 218 ? -8.484 6.266 -11.469 1 95.88 218 ASN B C 1
ATOM 4547 O O . ASN B 1 218 ? -9.219 7.25 -11.539 1 95.88 218 ASN B O 1
ATOM 4551 N N . ARG B 1 219 ? -8.375 5.418 -12.391 1 95 219 ARG B N 1
ATOM 4552 C CA . ARG B 1 219 ? -9.094 5.547 -13.648 1 95 219 ARG B CA 1
ATOM 4553 C C . ARG B 1 219 ? -10.602 5.57 -13.422 1 95 219 ARG B C 1
ATOM 4555 O O . ARG B 1 219 ? -11.336 6.273 -14.125 1 95 219 ARG B O 1
ATOM 4562 N N . VAL B 1 220 ? -11.062 4.824 -12.477 1 95.56 220 VAL B N 1
ATOM 4563 C CA . VAL B 1 220 ? -12.508 4.75 -12.258 1 95.56 220 VAL B CA 1
ATOM 4564 C C . VAL B 1 220 ? -12.906 5.719 -11.148 1 95.56 220 VAL B C 1
ATOM 4566 O O . VAL B 1 220 ? -14.008 5.621 -10.602 1 95.56 220 VAL B O 1
ATOM 4569 N N . GLY B 1 221 ? -12.062 6.559 -10.734 1 93.25 221 GLY B N 1
ATOM 4570 C CA . GLY B 1 221 ? -12.391 7.66 -9.844 1 93.25 221 GLY B CA 1
ATOM 4571 C C . GLY B 1 221 ? -12.383 7.262 -8.375 1 93.25 221 GLY B C 1
ATOM 4572 O O . GLY B 1 221 ? -13.141 7.816 -7.578 1 93.25 221 GLY B O 1
ATOM 4573 N N . LEU B 1 222 ? -11.602 6.305 -7.996 1 96.44 222 LEU B N 1
ATOM 4574 C CA . LEU B 1 222 ? -11.508 5.879 -6.605 1 96.44 222 LEU B CA 1
ATOM 4575 C C . LEU B 1 222 ? -10.211 6.363 -5.969 1 96.44 222 LEU B C 1
ATOM 4577 O O . LEU B 1 222 ? -9.227 6.605 -6.668 1 96.44 222 LEU B O 1
ATOM 4581 N N . THR B 1 223 ? -10.266 6.52 -4.703 1 95.56 223 THR B N 1
ATOM 4582 C CA . THR B 1 223 ? -9.094 6.91 -3.932 1 95.56 223 THR B CA 1
ATOM 4583 C C . THR B 1 223 ? -8.359 5.68 -3.402 1 95.56 223 THR B C 1
ATOM 4585 O O . THR B 1 223 ? -8.961 4.836 -2.73 1 95.56 223 THR B O 1
ATOM 4588 N N . VAL B 1 224 ? -7.07 5.605 -3.689 1 98 224 VAL B N 1
ATOM 4589 C CA . VAL B 1 224 ? -6.25 4.5 -3.201 1 98 224 VAL B CA 1
ATOM 4590 C C . VAL B 1 224 ? -5.801 4.781 -1.77 1 98 224 VAL B C 1
ATOM 4592 O O . VAL B 1 224 ? -5.191 5.82 -1.496 1 98 224 VAL B O 1
ATOM 4595 N N . ILE B 1 225 ? -6.062 3.863 -0.878 1 96.94 225 ILE B N 1
ATOM 4596 C CA . ILE B 1 225 ? -5.625 3.969 0.509 1 96.94 225 ILE B CA 1
ATOM 4597 C C . ILE B 1 225 ? -4.383 3.109 0.724 1 96.94 225 ILE B C 1
ATOM 4599 O O . ILE B 1 225 ? -3.52 3.445 1.539 1 96.94 225 ILE B O 1
ATOM 4603 N N . CYS B 1 226 ? -4.41 2.023 -0.025 1 98.38 226 CYS B N 1
ATOM 4604 C CA . CYS B 1 226 ? -3.297 1.09 0.086 1 98.38 226 CYS B CA 1
ATOM 4605 C C . CYS B 1 226 ? -3.23 0.172 -1.129 1 98.38 226 CYS B C 1
ATOM 4607 O O . CYS B 1 226 ? -4.242 -0.402 -1.535 1 98.38 226 CYS B O 1
ATOM 4609 N N . ALA B 1 227 ? -2.158 0.058 -1.729 1 98.75 227 ALA B N 1
ATOM 4610 C CA . ALA B 1 227 ? -1.8 -0.945 -2.729 1 98.75 227 ALA B CA 1
ATOM 4611 C C . ALA B 1 227 ? -0.493 -1.643 -2.361 1 98.75 227 ALA B C 1
ATOM 4613 O O . ALA B 1 227 ? 0.544 -0.993 -2.211 1 98.75 227 ALA B O 1
ATOM 4614 N N . GLN B 1 228 ? -0.535 -3.037 -2.24 1 98.44 228 GLN B N 1
ATOM 4615 C CA . GLN B 1 228 ? 0.674 -3.633 -1.683 1 98.44 228 GLN B CA 1
ATOM 4616 C C . GLN B 1 228 ? 0.78 -5.109 -2.053 1 98.44 228 GLN B C 1
ATOM 4618 O O . GLN B 1 228 ? -0.226 -5.75 -2.359 1 98.44 228 GLN B O 1
ATOM 4623 N N . GLU B 1 229 ? 2.016 -5.598 -2.004 1 96.81 229 GLU B N 1
ATOM 4624 C CA . GLU B 1 229 ? 2.211 -7.031 -1.836 1 96.81 229 GLU B CA 1
ATOM 4625 C C . GLU B 1 229 ? 1.782 -7.488 -0.444 1 96.81 229 GLU B C 1
ATOM 4627 O O . GLU B 1 229 ? 2.107 -6.844 0.554 1 96.81 229 GLU B O 1
ATOM 4632 N N . SER B 1 230 ? 1.023 -8.531 -0.361 1 94.62 230 SER B N 1
ATOM 4633 C CA . SER B 1 230 ? 0.522 -9.039 0.912 1 94.62 230 SER B CA 1
ATOM 4634 C C . SER B 1 230 ? 1.623 -9.75 1.698 1 94.62 230 SER B C 1
ATOM 4636 O O . SER B 1 230 ? 2.762 -9.844 1.233 1 94.62 230 SER B O 1
ATOM 4638 N N . ASP B 1 231 ? 1.286 -10.117 2.936 1 90.06 231 ASP B N 1
ATOM 4639 C CA . ASP B 1 231 ? 2.209 -10.922 3.727 1 90.06 231 ASP B CA 1
ATOM 4640 C C . ASP B 1 231 ? 2.535 -12.234 3.016 1 90.06 231 ASP B C 1
ATOM 4642 O O . ASP B 1 231 ? 3.643 -12.758 3.148 1 90.06 231 ASP B O 1
ATOM 4646 N N . ASN B 1 232 ? 1.517 -12.758 2.404 1 89.62 232 ASN B N 1
ATOM 4647 C CA . ASN B 1 232 ? 1.788 -13.797 1.415 1 89.62 232 ASN B CA 1
ATOM 4648 C C . ASN B 1 232 ? 2.23 -13.195 0.082 1 89.62 232 ASN B C 1
ATOM 4650 O O . ASN B 1 232 ? 1.43 -12.586 -0.625 1 89.62 232 ASN B O 1
ATOM 4654 N N . PRO B 1 233 ? 3.449 -13.367 -0.275 1 88.56 233 PRO B N 1
ATOM 4655 C CA . PRO B 1 233 ? 4.008 -12.656 -1.427 1 88.56 233 PRO B CA 1
ATOM 4656 C C . PRO B 1 233 ? 3.332 -13.039 -2.742 1 88.56 233 PRO B C 1
ATOM 4658 O O . PRO B 1 233 ? 3.562 -12.398 -3.77 1 88.56 233 PRO B O 1
ATOM 4661 N N . ASN B 1 234 ? 2.514 -14.023 -2.74 1 90.38 234 ASN B N 1
ATOM 4662 C CA . ASN B 1 234 ? 1.831 -14.445 -3.957 1 90.38 234 ASN B CA 1
ATOM 4663 C C . ASN B 1 234 ? 0.548 -13.656 -4.191 1 90.38 234 ASN B C 1
ATOM 4665 O O . ASN B 1 234 ? -0.105 -13.812 -5.223 1 90.38 234 ASN B O 1
ATOM 4669 N N . LEU B 1 235 ? 0.25 -12.789 -3.256 1 94.94 235 LEU B N 1
ATOM 4670 C CA . LEU B 1 235 ? -1 -12.039 -3.334 1 94.94 235 LEU B CA 1
ATOM 4671 C C . LEU B 1 235 ? -0.736 -10.539 -3.314 1 94.94 235 LEU B C 1
ATOM 4673 O O . LEU B 1 235 ? 0.233 -10.086 -2.703 1 94.94 235 LEU B O 1
ATOM 4677 N N . LEU B 1 236 ? -1.565 -9.852 -4.012 1 97.88 236 LEU B N 1
ATOM 4678 C CA . LEU B 1 236 ? -1.623 -8.398 -3.924 1 97.88 236 LEU B CA 1
ATOM 4679 C C . LEU B 1 236 ? -2.918 -7.945 -3.258 1 97.88 236 LEU B C 1
ATOM 4681 O O . LEU B 1 236 ? -3.939 -8.633 -3.348 1 97.88 236 LEU B O 1
ATOM 4685 N N . GLU B 1 237 ? -2.855 -6.824 -2.656 1 98.56 237 GLU B N 1
ATOM 4686 C CA . GLU B 1 237 ? -4.031 -6.203 -2.051 1 98.56 237 GLU B CA 1
ATOM 4687 C C . GLU B 1 237 ? -4.172 -4.746 -2.486 1 98.56 237 GLU B C 1
ATOM 4689 O O . GLU B 1 237 ? -3.178 -4.023 -2.58 1 98.56 237 GLU B O 1
ATOM 4694 N N . LEU B 1 238 ? -5.344 -4.344 -2.785 1 98.81 238 LEU B N 1
ATOM 4695 C CA . LEU B 1 238 ? -5.723 -2.957 -3.045 1 98.81 238 LEU B CA 1
ATOM 4696 C C . LEU B 1 238 ? -6.891 -2.537 -2.16 1 98.81 238 LEU B C 1
ATOM 4698 O O . LEU B 1 238 ? -7.93 -3.199 -2.143 1 98.81 238 LEU B O 1
ATOM 4702 N N . TYR B 1 239 ? -6.742 -1.518 -1.38 1 98.69 239 TYR B N 1
ATOM 4703 C CA . TYR B 1 239 ? -7.805 -0.89 -0.605 1 98.69 239 TYR B CA 1
ATOM 4704 C C . TYR B 1 239 ? -8.148 0.485 -1.166 1 98.69 239 TYR B C 1
ATOM 4706 O O . TYR B 1 239 ? -7.273 1.343 -1.306 1 98.69 239 TYR B O 1
ATOM 4714 N N . VAL B 1 240 ? -9.438 0.68 -1.448 1 98.31 240 VAL B N 1
ATOM 4715 C CA . VAL B 1 240 ? -9.844 1.937 -2.068 1 98.31 240 VAL B CA 1
ATOM 4716 C C . VAL B 1 240 ? -11.125 2.443 -1.418 1 98.31 240 VAL B C 1
ATOM 4718 O O . VAL B 1 240 ? -11.836 1.681 -0.761 1 98.31 240 VAL B O 1
ATOM 4721 N N . ARG B 1 241 ? -11.406 3.689 -1.574 1 95.94 241 ARG B N 1
ATOM 4722 C CA . ARG B 1 241 ? -12.648 4.324 -1.146 1 95.94 241 ARG B CA 1
ATOM 4723 C C . ARG B 1 241 ? -13.125 5.344 -2.174 1 95.94 241 ARG B C 1
ATOM 4725 O O . ARG B 1 241 ? -12.406 5.652 -3.129 1 95.94 241 ARG B O 1
ATOM 4732 N N . GLN B 1 242 ? -14.336 5.723 -1.965 1 90.88 242 GLN B N 1
ATOM 4733 C CA . GLN B 1 242 ? -14.852 6.801 -2.803 1 90.88 242 GLN B CA 1
ATOM 4734 C C . GLN B 1 242 ? -14.148 8.117 -2.49 1 90.88 242 GLN B C 1
ATOM 4736 O O . GLN B 1 242 ? -13.727 8.352 -1.356 1 90.88 242 GLN B O 1
ATOM 4741 N N . VAL B 1 243 ? -13.914 8.953 -3.463 1 81.69 243 VAL B N 1
ATOM 4742 C CA . VAL B 1 243 ? -13.383 10.297 -3.258 1 81.69 243 VAL B CA 1
ATOM 4743 C C . VAL B 1 243 ? -14.422 11.156 -2.537 1 81.69 243 VAL B C 1
ATOM 4745 O O . VAL B 1 243 ? -15.578 11.219 -2.953 1 81.69 243 VAL B O 1
ATOM 4748 N N . PRO B 1 244 ? -13.906 11.656 -1.48 1 76.56 244 PRO B N 1
ATOM 4749 C CA . PRO B 1 244 ? -14.867 12.57 -0.858 1 76.56 244 PRO B CA 1
ATOM 4750 C C . PRO B 1 244 ? -15.219 13.758 -1.756 1 76.56 244 PRO B C 1
ATOM 4752 O O . PRO B 1 244 ? -14.383 14.227 -2.525 1 76.56 244 PRO B O 1
ATOM 4755 N N . LYS B 1 245 ? -16.422 14.07 -1.852 1 69.81 245 LYS B N 1
ATOM 4756 C CA . LYS B 1 245 ? -16.859 15.234 -2.617 1 69.81 245 LYS B CA 1
ATOM 4757 C C . LYS B 1 245 ? -16.719 16.516 -1.791 1 69.81 245 LYS B C 1
ATOM 4759 O O . LYS B 1 245 ? -17.609 16.844 -1.007 1 69.81 245 LYS B O 1
ATOM 4764 N N . PRO B 1 246 ? -15.375 17.078 -1.859 1 64.62 246 PRO B N 1
ATOM 4765 C CA . PRO B 1 246 ? -15.32 18.266 -0.999 1 64.62 246 PRO B CA 1
ATOM 4766 C C . PRO B 1 246 ? -16.266 19.359 -1.458 1 64.62 246 PRO B C 1
ATOM 4768 O O . PRO B 1 246 ? -16.266 19.734 -2.635 1 64.62 246 PRO B O 1
ATOM 4771 N N . ARG B 1 247 ? -17.062 19.828 -0.665 1 69.44 247 ARG B N 1
ATOM 4772 C CA . ARG B 1 247 ? -18.031 20.859 -1.002 1 69.44 247 ARG B CA 1
ATOM 4773 C C . ARG B 1 247 ? -17.453 22.25 -0.754 1 69.44 247 ARG B C 1
ATOM 4775 O O . ARG B 1 247 ? -17.891 23.219 -1.376 1 69.44 247 ARG B O 1
ATOM 4782 N N . LEU B 1 248 ? -16.219 22.344 -0.012 1 89.06 248 LEU B N 1
ATOM 4783 C CA . LEU B 1 248 ? -15.711 23.672 0.361 1 89.06 248 LEU B CA 1
ATOM 4784 C C . LEU B 1 248 ? -14.258 23.828 -0.063 1 89.06 248 LEU B C 1
ATOM 4786 O O . LEU B 1 248 ? -13.523 22.844 -0.181 1 89.06 248 LEU B O 1
ATOM 4790 N N . THR B 1 249 ? -13.82 25.109 -0.275 1 94.94 249 THR B N 1
ATOM 4791 C CA . THR B 1 249 ? -12.414 25.438 -0.457 1 94.94 249 THR B CA 1
ATOM 4792 C C . THR B 1 249 ? -11.68 25.438 0.88 1 94.94 249 THR B C 1
ATOM 4794 O O . THR B 1 249 ? -12.305 25.375 1.939 1 94.94 249 THR B O 1
ATOM 4797 N N . PHE B 1 250 ? -10.328 25.5 0.836 1 95.81 250 PHE B N 1
ATOM 4798 C CA . PHE B 1 250 ? -9.547 25.625 2.057 1 95.81 250 PHE B CA 1
ATOM 4799 C C . PHE B 1 250 ? -9.93 26.891 2.814 1 95.81 250 PHE B C 1
ATOM 4801 O O . PHE B 1 250 ? -10.141 26.859 4.027 1 95.81 250 PHE B O 1
ATOM 4808 N N . LYS B 1 251 ? -10.047 27.953 2.123 1 95.31 251 LYS B N 1
ATOM 4809 C CA . LYS B 1 251 ? -10.359 29.25 2.721 1 95.31 251 LYS B CA 1
ATOM 4810 C C . LYS B 1 251 ? -11.734 29.234 3.375 1 95.31 251 LYS B C 1
ATOM 4812 O O . LYS B 1 251 ? -11.906 29.719 4.496 1 95.31 251 LYS B O 1
ATOM 4817 N N . ALA B 1 252 ? -12.68 28.719 2.641 1 95.5 252 ALA B N 1
ATOM 4818 C CA . ALA B 1 252 ? -14.039 28.656 3.168 1 95.5 252 ALA B CA 1
ATOM 4819 C C . ALA B 1 252 ? -14.094 27.828 4.449 1 95.5 252 ALA B C 1
ATOM 4821 O O . ALA B 1 252 ? -14.797 28.188 5.398 1 95.5 252 ALA B O 1
ATOM 4822 N N . LYS B 1 253 ? -13.422 26.766 4.43 1 94.69 253 LYS B N 1
ATOM 4823 C CA . LYS B 1 253 ? -13.391 25.922 5.621 1 94.69 253 LYS B CA 1
ATOM 4824 C C . LYS B 1 253 ? -12.695 26.641 6.781 1 94.69 253 LYS B C 1
ATOM 4826 O O . LYS B 1 253 ? -13.172 26.578 7.918 1 94.69 253 LYS B O 1
ATOM 4831 N N . ARG B 1 254 ? -11.562 27.219 6.551 1 94.19 254 ARG B N 1
ATOM 4832 C CA . ARG B 1 254 ? -10.836 28 7.539 1 94.19 254 ARG B CA 1
ATOM 4833 C C . ARG B 1 254 ? -11.727 29.078 8.156 1 94.19 254 ARG B C 1
ATOM 4835 O O . ARG B 1 254 ? -11.812 29.203 9.375 1 94.19 254 ARG B O 1
ATOM 4842 N N . ASP B 1 255 ? -12.406 29.828 7.305 1 94.44 255 ASP B N 1
ATOM 4843 C CA . ASP B 1 255 ? -13.258 30.922 7.758 1 94.44 255 ASP B CA 1
ATOM 4844 C C . ASP B 1 255 ? -14.43 30.406 8.586 1 94.44 255 ASP B C 1
ATOM 4846 O O . ASP B 1 255 ? -14.797 31 9.602 1 94.44 255 ASP B O 1
ATOM 4850 N N . SER B 1 256 ? -14.961 29.312 8.109 1 94.31 256 SER B N 1
ATOM 4851 C CA . SER B 1 256 ? -16.062 28.719 8.852 1 94.31 256 SER B CA 1
ATOM 4852 C C . SER B 1 256 ? -15.609 28.266 10.242 1 94.31 256 SER B C 1
ATOM 4854 O O . SER B 1 256 ? -16.328 28.453 11.227 1 94.31 256 SER B O 1
ATOM 4856 N N . ALA B 1 257 ? -14.492 27.656 10.305 1 94.12 257 ALA B N 1
ATOM 4857 C CA . ALA B 1 257 ? -13.945 27.203 11.586 1 94.12 257 ALA B CA 1
ATOM 4858 C C . ALA B 1 257 ? -13.672 28.391 12.508 1 94.12 257 ALA B C 1
ATOM 4860 O O . ALA B 1 257 ? -13.938 28.328 13.711 1 94.12 257 ALA B O 1
ATOM 4861 N N . PHE B 1 258 ? -13.148 29.422 12.008 1 94.56 258 PHE B N 1
ATOM 4862 C CA . PHE B 1 258 ? -12.859 30.625 12.773 1 94.56 258 PHE B CA 1
ATOM 4863 C C . PHE B 1 258 ? -14.141 31.234 13.328 1 94.56 258 PHE B C 1
ATOM 4865 O O . PHE B 1 258 ? -14.219 31.578 14.508 1 94.56 258 PHE B O 1
ATOM 4872 N N . ASP B 1 259 ? -15.078 31.375 12.43 1 94.88 259 ASP B N 1
ATOM 4873 C CA . ASP B 1 259 ? -16.359 31.922 12.844 1 94.88 259 ASP B CA 1
ATOM 4874 C C . ASP B 1 259 ? -16.984 31.094 13.969 1 94.88 259 ASP B C 1
ATOM 4876 O O . ASP B 1 259 ? -17.531 31.656 14.922 1 94.88 259 ASP B O 1
ATOM 4880 N N . HIS B 1 260 ? -16.906 29.859 13.773 1 94.81 260 HIS B N 1
ATOM 4881 C CA . HIS B 1 260 ? -17.438 28.969 14.789 1 94.81 260 HIS B CA 1
ATOM 4882 C C . HIS B 1 260 ? -16.719 29.156 16.125 1 94.81 260 HIS B C 1
ATOM 4884 O O . HIS B 1 260 ? -17.359 29.203 17.172 1 94.81 260 HIS B O 1
ATOM 4890 N N . LEU B 1 261 ? -15.438 29.234 16.062 1 94.44 261 LEU B N 1
ATOM 4891 C CA . LEU B 1 261 ? -14.648 29.438 17.281 1 94.44 261 LEU B CA 1
ATOM 4892 C C . LEU B 1 261 ? -15.031 30.75 17.969 1 94.44 261 LEU B C 1
ATOM 4894 O O . LEU B 1 261 ? -15.25 30.781 19.172 1 94.44 261 LEU B O 1
ATOM 4898 N N . ILE B 1 262 ? -15.188 31.781 17.234 1 93.31 262 ILE B N 1
ATOM 4899 C CA . ILE B 1 262 ? -15.492 33.094 17.766 1 93.31 262 ILE B CA 1
ATOM 4900 C C . ILE B 1 262 ? -16.875 33.094 18.406 1 93.31 262 ILE B C 1
ATOM 4902 O O . ILE B 1 262 ? -17.094 33.688 19.453 1 93.31 262 ILE B O 1
ATOM 4906 N N . ALA B 1 263 ? -17.719 32.406 17.766 1 93.38 263 ALA B N 1
ATOM 4907 C CA . ALA B 1 263 ? -19.094 32.344 18.25 1 93.38 263 ALA B CA 1
ATOM 4908 C C . ALA B 1 263 ? -19.156 31.672 19.625 1 93.38 263 ALA B C 1
ATOM 4910 O O . ALA B 1 263 ? -20.062 31.938 20.406 1 93.38 263 ALA B O 1
ATOM 4911 N N . HIS B 1 264 ? -18.172 30.859 19.922 1 93.69 264 HIS B N 1
ATOM 4912 C CA . HIS B 1 264 ? -18.234 30.078 21.141 1 93.69 264 HIS B CA 1
ATOM 4913 C C . HIS B 1 264 ? -17.25 30.594 22.188 1 93.69 264 HIS B C 1
ATOM 4915 O O . HIS B 1 264 ? -17.188 30.078 23.297 1 93.69 264 HIS B O 1
ATOM 4921 N N . LEU B 1 265 ? -16.5 31.516 21.766 1 93.56 265 LEU B N 1
ATOM 4922 C CA . LEU B 1 265 ? -15.547 32.125 22.703 1 93.56 265 LEU B CA 1
ATOM 4923 C C . LEU B 1 265 ? -16.266 33.062 23.656 1 93.56 265 LEU B C 1
ATOM 4925 O O . LEU B 1 265 ? -17 33.969 23.234 1 93.56 265 LEU B O 1
ATOM 4929 N N . PRO B 1 266 ? -16.094 32.844 25 1 90.31 266 PRO B N 1
ATOM 4930 C CA . PRO B 1 266 ? -16.719 33.75 25.969 1 90.31 266 PRO B CA 1
ATOM 4931 C C . PRO B 1 266 ? -16.25 35.219 25.812 1 90.31 266 PRO B C 1
ATOM 4933 O O . PRO B 1 266 ? -15.07 35.438 25.547 1 90.31 266 PRO B O 1
ATOM 4936 N N . ALA B 1 267 ? -17.141 36.125 26.125 1 85 267 ALA B N 1
ATOM 4937 C CA . ALA B 1 267 ? -16.828 37.531 26.047 1 85 267 ALA B CA 1
ATOM 4938 C C . ALA B 1 267 ? -15.75 37.938 27.047 1 85 267 ALA B C 1
ATOM 4940 O O . ALA B 1 267 ? -15.766 37.469 28.188 1 85 267 ALA B O 1
ATOM 4941 N N . SER B 1 268 ? -14.789 38.625 26.656 1 82.81 268 SER B N 1
ATOM 4942 C CA . SER B 1 268 ? -13.727 39.219 27.469 1 82.81 268 SER B CA 1
ATOM 4943 C C . SER B 1 268 ? -12.906 38.125 28.141 1 82.81 268 SER B C 1
ATOM 4945 O O . SER B 1 268 ? -12.336 38.344 29.219 1 82.81 268 SER B O 1
ATOM 4947 N N . ALA B 1 269 ? -12.898 36.969 27.531 1 88.81 269 ALA B N 1
ATOM 4948 C CA . ALA B 1 269 ? -12.148 35.844 28.109 1 88.81 269 ALA B CA 1
ATOM 4949 C C . ALA B 1 269 ? -10.641 36.062 27.969 1 88.81 269 ALA B C 1
ATOM 4951 O O . ALA B 1 269 ? -10.172 36.594 26.953 1 88.81 269 ALA B O 1
ATOM 4952 N N . LYS B 1 270 ? -9.984 35.875 29.141 1 96.12 270 LYS B N 1
ATOM 4953 C CA . LYS B 1 270 ? -8.547 35.656 29.016 1 96.12 270 LYS B CA 1
ATOM 4954 C C . LYS B 1 270 ? -8.25 34.312 28.359 1 96.12 270 LYS B C 1
ATOM 4956 O O . LYS B 1 270 ? -8.641 33.25 28.875 1 96.12 270 LYS B O 1
ATOM 4961 N N . VAL B 1 271 ? -7.52 34.344 27.188 1 97.56 271 VAL B N 1
ATOM 4962 C CA . VAL B 1 271 ? -7.465 33.188 26.328 1 97.56 271 VAL B CA 1
ATOM 4963 C C . VAL B 1 271 ? -6.035 32.625 26.281 1 97.56 271 VAL B C 1
ATOM 4965 O O . VAL B 1 271 ? -5.082 33.406 26.125 1 97.56 271 VAL B O 1
ATOM 4968 N N . ALA B 1 272 ? -5.871 31.328 26.438 1 98.06 272 ALA B N 1
ATOM 4969 C CA . ALA B 1 272 ? -4.652 30.578 26.141 1 98.06 272 ALA B CA 1
ATOM 4970 C C . ALA B 1 272 ? -4.898 29.516 25.062 1 98.06 272 ALA B C 1
ATOM 4972 O O . ALA B 1 272 ? -6.02 29.391 24.562 1 98.06 272 ALA B O 1
ATOM 4973 N N . ALA B 1 273 ? -3.857 28.969 24.625 1 97.44 273 ALA B N 1
ATOM 4974 C CA . ALA B 1 273 ? -3.986 27.859 23.688 1 97.44 273 ALA B CA 1
ATOM 4975 C C . ALA B 1 273 ? -3.148 26.656 24.125 1 97.44 273 ALA B C 1
ATOM 4977 O O . ALA B 1 273 ? -2.271 26.797 24.984 1 97.44 273 ALA B O 1
ATOM 4978 N N . TRP B 1 274 ? -3.564 25.531 23.625 1 96.5 274 TRP B N 1
ATOM 4979 C CA . TRP B 1 274 ? -2.838 24.312 23.922 1 96.5 274 TRP B CA 1
ATOM 4980 C C . TRP B 1 274 ? -2.275 23.688 22.656 1 96.5 274 TRP B C 1
ATOM 4982 O O . TRP B 1 274 ? -3.027 23.312 21.75 1 96.5 274 TRP B O 1
ATOM 4992 N N . GLY B 1 275 ? -0.964 23.469 22.656 1 91.44 275 GLY B N 1
ATOM 4993 C CA . GLY B 1 275 ? -0.247 22.938 21.5 1 91.44 275 GLY B CA 1
ATOM 4994 C C . GLY B 1 275 ? 0.638 23.969 20.828 1 91.44 275 GLY B C 1
ATOM 4995 O O . GLY B 1 275 ? 0.144 24.953 20.281 1 91.44 275 GLY B O 1
ATOM 4996 N N . ALA B 1 276 ? 1.927 23.781 20.844 1 87.81 276 ALA B N 1
ATOM 4997 C CA . ALA B 1 276 ? 2.887 24.672 20.203 1 87.81 276 ALA B CA 1
ATOM 4998 C C . ALA B 1 276 ? 3.629 23.969 19.062 1 87.81 276 ALA B C 1
ATOM 5000 O O . ALA B 1 276 ? 4.855 24.047 18.984 1 87.81 276 ALA B O 1
ATOM 5001 N N . GLY B 1 277 ? 2.857 23.203 18.281 1 78.81 277 GLY B N 1
ATOM 5002 C CA . GLY B 1 277 ? 3.432 22.484 17.156 1 78.81 277 GLY B CA 1
ATOM 5003 C C . GLY B 1 277 ? 3.227 23.203 15.828 1 78.81 277 GLY B C 1
ATOM 5004 O O . GLY B 1 277 ? 3.027 24.422 15.797 1 78.81 277 GLY B O 1
ATOM 5005 N N . ALA B 1 278 ? 3.334 22.5 14.781 1 74.38 278 ALA B N 1
ATOM 5006 C CA . ALA B 1 278 ? 3.277 23.078 13.438 1 74.38 278 ALA B CA 1
ATOM 5007 C C . ALA B 1 278 ? 1.917 23.719 13.172 1 74.38 278 ALA B C 1
ATOM 5009 O O . ALA B 1 278 ? 1.836 24.781 12.562 1 74.38 278 ALA B O 1
ATOM 5010 N N . GLU B 1 279 ? 0.873 23.125 13.695 1 85.69 279 GLU B N 1
ATOM 5011 C CA . GLU B 1 279 ? -0.473 23.641 13.453 1 85.69 279 GLU B CA 1
ATOM 5012 C C . GLU B 1 279 ? -0.698 24.969 14.172 1 85.69 279 GLU B C 1
ATOM 5014 O O . GLU B 1 279 ? -1.534 25.766 13.758 1 85.69 279 GLU B O 1
ATOM 5019 N N . ALA B 1 280 ? 0.036 25.125 15.25 1 88.31 280 ALA B N 1
ATOM 5020 C CA . ALA B 1 280 ? -0.135 26.297 16.0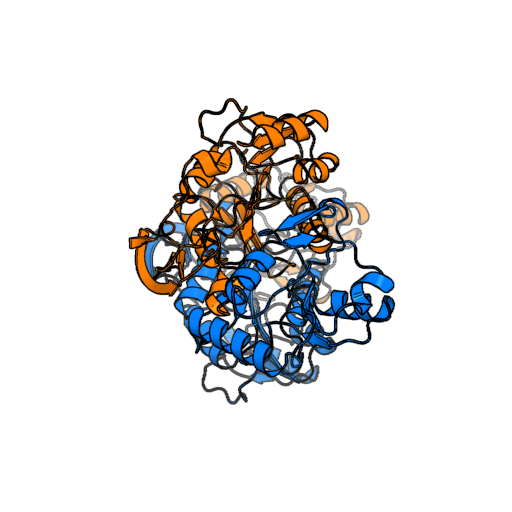94 1 88.31 280 ALA B CA 1
ATOM 5021 C C . ALA B 1 280 ? 0.112 27.578 15.289 1 88.31 280 ALA B C 1
ATOM 5023 O O . ALA B 1 280 ? -0.568 28.594 15.484 1 88.31 280 ALA B O 1
ATOM 5024 N N . MET B 1 281 ? 0.993 27.5 14.414 1 86.38 281 MET B N 1
ATOM 5025 C CA . MET B 1 281 ? 1.323 28.688 13.625 1 86.38 281 MET B CA 1
ATOM 5026 C C . MET B 1 281 ? 0.154 29.078 12.734 1 86.38 281 MET B C 1
ATOM 5028 O O . MET B 1 281 ? -0.129 30.266 12.57 1 86.38 281 MET B O 1
ATOM 5032 N N . CYS B 1 282 ? -0.454 28.141 12.219 1 88.31 282 CYS B N 1
ATOM 5033 C CA . CYS B 1 282 ? -1.613 28.406 11.375 1 88.31 282 CYS B CA 1
ATOM 5034 C C . CYS B 1 282 ? -2.748 29.016 12.188 1 88.31 282 CYS B C 1
ATOM 5036 O O . CYS B 1 282 ? -3.357 30 11.758 1 88.31 282 CYS B O 1
ATOM 5038 N N . PHE B 1 283 ? -2.971 28.5 13.281 1 92.12 283 PHE B N 1
ATOM 5039 C CA . PHE B 1 283 ? -4.074 28.969 14.109 1 92.12 283 PHE B CA 1
ATOM 5040 C C . PHE B 1 283 ? -3.764 30.359 14.68 1 92.12 283 PHE B C 1
ATOM 5042 O O . PHE B 1 283 ? -4.656 31.203 14.789 1 92.12 283 PHE B O 1
ATOM 5049 N N . LEU B 1 284 ? -2.543 30.516 15.039 1 91.25 284 LEU B N 1
ATOM 5050 C CA . LEU B 1 284 ? -2.145 31.844 15.523 1 91.25 284 LEU B CA 1
ATOM 5051 C C . LEU B 1 284 ? -2.318 32.906 14.43 1 91.25 284 LEU B C 1
ATOM 5053 O O . LEU B 1 284 ? -2.717 34.031 14.711 1 91.25 284 LEU B O 1
ATOM 5057 N N . ALA B 1 285 ? -2.021 32.531 13.266 1 89.56 285 ALA B N 1
ATOM 5058 C CA . ALA B 1 285 ? -2.23 33.438 12.141 1 89.56 285 ALA B CA 1
ATOM 5059 C C . ALA B 1 285 ? -3.705 33.812 11.992 1 89.56 285 ALA B C 1
ATOM 5061 O O . ALA B 1 285 ? -4.043 34.938 11.68 1 89.56 285 ALA B O 1
ATOM 5062 N N . MET B 1 286 ? -4.562 32.875 12.188 1 91 286 MET B N 1
ATOM 5063 C CA . MET B 1 286 ? -6.004 33.062 12.094 1 91 286 MET B CA 1
ATOM 5064 C C . MET B 1 286 ? -6.496 34 13.195 1 91 286 MET B C 1
ATOM 5066 O O . MET B 1 286 ? -7.402 34.812 12.969 1 91 286 MET B O 1
ATOM 5070 N N . LEU B 1 287 ? -5.879 33.906 14.289 1 92.88 287 LEU B N 1
ATOM 5071 C CA . LEU B 1 287 ? -6.344 34.625 15.477 1 92.88 287 LEU B CA 1
ATOM 5072 C C . LEU B 1 287 ? -5.719 36.031 15.562 1 92.88 287 LEU B C 1
ATOM 5074 O O . LEU B 1 287 ? -6.18 36.875 16.328 1 92.88 287 LEU B O 1
ATOM 5078 N N . GLU B 1 288 ? -4.754 36.188 14.828 1 88.81 288 GLU B N 1
ATOM 5079 C CA . GLU B 1 288 ? -3.977 37.406 14.906 1 88.81 288 GLU B CA 1
ATOM 5080 C C . GLU B 1 288 ? -4.871 38.656 14.773 1 88.81 288 GLU B C 1
ATOM 5082 O O . GLU B 1 288 ? -5.609 38.781 13.797 1 88.81 288 GLU B O 1
ATOM 5087 N N . GLY B 1 289 ? -4.73 39.469 15.797 1 85.62 289 GLY B N 1
ATOM 5088 C CA . GLY B 1 289 ? -5.477 40.719 15.781 1 85.62 289 GLY B CA 1
ATOM 5089 C C . GLY B 1 289 ? -6.934 40.562 16.172 1 85.62 289 GLY B C 1
ATOM 5090 O O . GLY B 1 289 ? -7.68 41.531 16.25 1 85.62 289 GLY B O 1
ATOM 5091 N N . LYS B 1 290 ? -7.391 39.375 16.391 1 90.88 290 LYS B N 1
ATOM 5092 C CA . LYS B 1 290 ? -8.797 39.125 16.688 1 90.88 290 LYS B CA 1
ATOM 5093 C C . LYS B 1 290 ? -8.969 38.531 18.078 1 90.88 290 LYS B C 1
ATOM 5095 O O . LYS B 1 290 ? -9.867 38.969 18.828 1 90.88 290 LYS B O 1
ATOM 5100 N N . VAL B 1 291 ? -8.125 37.625 18.391 1 93.94 291 VAL B N 1
ATOM 5101 C CA . VAL B 1 291 ? -8.156 36.969 19.703 1 93.94 291 VAL B CA 1
ATOM 5102 C C . VAL B 1 291 ? -6.762 36.969 20.312 1 93.94 291 VAL B C 1
ATOM 5104 O O . VAL B 1 291 ? -5.875 36.25 19.844 1 93.94 291 VAL B O 1
ATOM 5107 N N . PRO B 1 292 ? -6.605 37.75 21.281 1 93.12 292 PRO B N 1
ATOM 5108 C CA . PRO B 1 292 ? -5.285 37.75 21.906 1 93.12 292 PRO B CA 1
ATOM 5109 C C . PRO B 1 292 ? -5.023 36.469 22.719 1 93.12 292 PRO B C 1
ATOM 5111 O O . PRO B 1 292 ? -5.699 36.219 23.719 1 93.12 292 PRO B O 1
ATOM 5114 N N . VAL B 1 293 ? -4.066 35.688 22.297 1 95.75 293 VAL B N 1
ATOM 5115 C CA . VAL B 1 293 ? -3.631 34.5 23.031 1 95.75 293 VAL B CA 1
ATOM 5116 C C . VAL B 1 293 ? -2.461 34.844 23.938 1 95.75 293 VAL B C 1
ATOM 5118 O O . VAL B 1 293 ? -1.418 35.312 23.484 1 95.75 293 VAL B O 1
ATOM 5121 N N . VAL B 1 294 ? -2.609 34.562 25.188 1 96.88 294 VAL B N 1
ATOM 5122 C CA . VAL B 1 294 ? -1.657 35.031 26.188 1 96.88 294 VAL B CA 1
ATOM 5123 C C . VAL B 1 294 ? -0.464 34.094 26.266 1 96.88 294 VAL B C 1
ATOM 5125 O O . VAL B 1 294 ? 0.68 34.531 26.406 1 96.88 294 VAL B O 1
ATOM 5128 N N . CYS B 1 295 ? -0.737 32.812 26.219 1 97.12 295 CYS B N 1
ATOM 5129 C CA . CYS B 1 295 ? 0.325 31.812 26.266 1 97.12 295 CYS B CA 1
ATOM 5130 C C . CYS B 1 295 ? -0.103 30.531 25.578 1 97.12 295 CYS B C 1
ATOM 5132 O O . CYS B 1 295 ? -1.281 30.359 25.266 1 97.12 295 CYS B O 1
ATOM 5134 N N . LEU B 1 296 ? 0.924 29.766 25.25 1 96.25 296 LEU B N 1
ATOM 5135 C CA . LEU B 1 296 ? 0.726 28.422 24.703 1 96.25 296 LEU B CA 1
ATOM 5136 C C . LEU B 1 296 ? 1.134 27.359 25.719 1 96.25 296 LEU B C 1
ATOM 5138 O O . LEU B 1 296 ? 2.281 27.328 26.172 1 96.25 296 LEU B O 1
ATOM 5142 N N . PHE B 1 297 ? 0.17 26.5 26.047 1 96.69 297 PHE B N 1
ATOM 5143 C CA . PHE B 1 297 ? 0.522 25.344 26.875 1 96.69 297 PHE B CA 1
ATOM 5144 C C . PHE B 1 297 ? 0.994 24.188 26 1 96.69 297 PHE B C 1
ATOM 5146 O O . PHE B 1 297 ? 0.445 23.953 24.922 1 96.69 297 PHE B O 1
ATOM 5153 N N . ASP B 1 298 ? 2.043 23.562 26.406 1 92.25 298 ASP B N 1
ATOM 5154 C CA . ASP B 1 298 ? 2.545 22.344 25.75 1 92.25 298 ASP B CA 1
ATOM 5155 C C . ASP B 1 298 ? 3.154 21.391 26.781 1 92.25 298 ASP B C 1
ATOM 5157 O O . ASP B 1 298 ? 3.77 21.828 27.75 1 92.25 298 ASP B O 1
ATOM 5161 N N . THR B 1 299 ? 2.967 20.078 26.547 1 88.94 299 THR B N 1
ATOM 5162 C CA . THR B 1 299 ? 3.463 19.109 27.516 1 88.94 299 THR B CA 1
ATOM 5163 C C . THR B 1 299 ? 4.941 18.812 27.281 1 88.94 299 THR B C 1
ATOM 5165 O O . THR B 1 299 ? 5.605 18.219 28.141 1 88.94 299 THR B O 1
ATOM 5168 N N . ASP B 1 300 ? 5.477 19.234 26.188 1 82.06 300 ASP B N 1
ATOM 5169 C CA . ASP B 1 300 ? 6.883 19 25.875 1 82.06 300 ASP B CA 1
ATOM 5170 C C . ASP B 1 300 ? 7.789 19.953 26.641 1 82.06 300 ASP B C 1
ATOM 5172 O O . ASP B 1 300 ? 7.824 21.156 26.344 1 82.06 300 ASP B O 1
ATOM 5176 N N . PRO B 1 301 ? 8.609 19.359 27.531 1 85.69 301 PRO B N 1
ATOM 5177 C CA . PRO B 1 301 ? 9.477 20.234 28.328 1 85.69 301 PRO B CA 1
ATOM 5178 C C . PRO B 1 301 ? 10.508 20.984 27.469 1 85.69 301 PRO B C 1
ATOM 5180 O O . PRO B 1 301 ? 10.969 22.062 27.859 1 85.69 301 PRO B O 1
ATOM 5183 N N . GLY B 1 302 ? 10.844 20.484 26.359 1 78.44 302 GLY B N 1
ATOM 5184 C CA . GLY B 1 302 ? 11.82 21.094 25.484 1 78.44 302 GLY B CA 1
ATOM 5185 C C . GLY B 1 302 ? 11.352 22.422 24.906 1 78.44 302 GLY B C 1
ATOM 5186 O O . GLY B 1 302 ? 12.164 23.234 24.453 1 78.44 302 GLY B O 1
ATOM 5187 N N . LYS B 1 303 ? 10.078 22.641 24.953 1 84.38 303 LYS B N 1
ATOM 5188 C CA . LYS B 1 303 ? 9.516 23.859 24.375 1 84.38 303 LYS B CA 1
ATOM 5189 C C . LYS B 1 303 ? 9.32 24.938 25.438 1 84.38 303 LYS B C 1
ATOM 5191 O O . LYS B 1 303 ? 9.125 26.109 25.109 1 84.38 303 LYS B O 1
ATOM 5196 N N . HIS B 1 304 ? 9.297 24.469 26.688 1 89.25 304 HIS B N 1
ATOM 5197 C CA . HIS B 1 304 ? 9.039 25.406 27.766 1 89.25 304 HIS B CA 1
ATOM 5198 C C . HIS B 1 304 ? 10.102 26.5 27.812 1 89.25 304 HIS B C 1
ATOM 5200 O O . HIS B 1 304 ? 11.289 26.234 27.609 1 89.25 304 HIS B O 1
ATOM 5206 N N . GLY B 1 305 ? 9.648 27.703 27.984 1 88.88 305 GLY B N 1
ATOM 5207 C CA . GLY B 1 305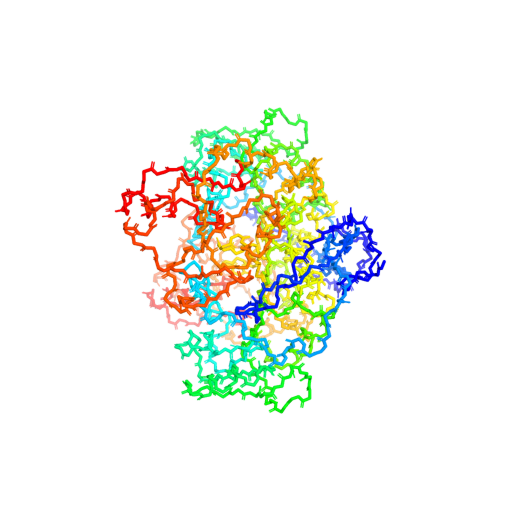 ? 10.578 28.812 28.062 1 88.88 305 GLY B CA 1
ATOM 5208 C C . GLY B 1 305 ? 10.828 29.484 26.719 1 88.88 305 GLY B C 1
ATOM 5209 O O . GLY B 1 305 ? 11.344 30.594 26.656 1 88.88 305 GLY B O 1
ATOM 5210 N N . HIS B 1 306 ? 10.422 28.891 25.656 1 88.75 306 HIS B N 1
ATOM 5211 C CA . HIS B 1 306 ? 10.508 29.469 24.312 1 88.75 306 HIS B CA 1
ATOM 5212 C C . HIS B 1 306 ? 9.219 30.203 23.953 1 88.75 306 HIS B C 1
ATOM 5214 O O . HIS B 1 306 ? 8.266 30.219 24.75 1 88.75 306 HIS B O 1
ATOM 5220 N N . THR B 1 307 ? 9.281 30.922 22.906 1 90.44 307 THR B N 1
ATOM 5221 C CA . THR B 1 307 ? 8.094 31.609 22.406 1 90.44 307 THR B CA 1
ATOM 5222 C C . THR B 1 307 ? 7.77 31.141 20.984 1 90.44 307 THR B C 1
ATOM 5224 O O . THR B 1 307 ? 8.641 30.641 20.281 1 90.44 307 THR B O 1
ATOM 5227 N N . LEU B 1 308 ? 6.566 31.203 20.688 1 87.94 308 LEU B N 1
ATOM 5228 C CA . LEU B 1 308 ? 6.082 31.047 19.328 1 87.94 308 LEU B CA 1
ATOM 5229 C C . LEU B 1 308 ? 5.316 32.281 18.891 1 87.94 308 LEU B C 1
ATOM 5231 O O . LEU B 1 308 ? 4.289 32.625 19.484 1 87.94 308 LEU B O 1
ATOM 5235 N N . ALA B 1 309 ? 5.844 32.969 17.938 1 86.88 309 ALA B N 1
ATOM 5236 C CA . ALA B 1 309 ? 5.254 34.219 17.484 1 86.88 309 ALA B CA 1
ATOM 5237 C C . ALA B 1 309 ? 5.137 35.219 18.625 1 86.88 309 ALA B C 1
ATOM 5239 O O . ALA B 1 309 ? 4.121 35.906 18.766 1 86.88 309 ALA B O 1
ATOM 5240 N N . GLY B 1 310 ? 6.152 35.156 19.469 1 88.12 310 GLY B N 1
ATOM 5241 C CA . GLY B 1 310 ? 6.195 36.094 20.578 1 88.12 310 GLY B CA 1
ATOM 5242 C C . GLY B 1 310 ? 5.367 35.656 21.766 1 88.12 310 GLY B C 1
ATOM 5243 O O . GLY B 1 310 ? 5.379 36.281 22.812 1 88.12 310 GLY B O 1
ATOM 5244 N N . ILE B 1 311 ? 4.668 34.562 21.641 1 93.06 311 ILE B N 1
ATOM 5245 C CA . ILE B 1 311 ? 3.807 34.062 22.703 1 93.06 311 ILE B CA 1
ATOM 5246 C C . ILE B 1 311 ? 4.555 33 23.531 1 93.06 311 ILE B C 1
ATOM 5248 O O . ILE B 1 311 ? 5.066 32.031 22.984 1 93.06 311 ILE B O 1
ATOM 5252 N N . PRO B 1 312 ? 4.617 33.188 24.781 1 94.69 312 PRO B N 1
ATOM 5253 C CA . PRO B 1 312 ? 5.391 32.25 25.609 1 94.69 312 PRO B CA 1
ATOM 5254 C C . PRO B 1 312 ? 4.777 30.859 25.641 1 94.69 312 PRO B C 1
ATOM 5256 O O . PRO B 1 312 ? 3.553 30.734 25.703 1 94.69 312 PRO B O 1
ATOM 5259 N N . ILE B 1 313 ? 5.656 29.828 25.625 1 94.5 313 ILE B N 1
ATOM 5260 C CA . ILE B 1 313 ? 5.246 28.438 25.781 1 94.5 313 ILE B CA 1
ATOM 5261 C C . ILE B 1 313 ? 5.457 28 27.234 1 94.5 313 ILE B C 1
ATOM 5263 O O . ILE B 1 313 ? 6.566 28.109 27.766 1 94.5 313 ILE B O 1
ATOM 5267 N N . MET B 1 314 ? 4.391 27.422 27.844 1 96.56 314 MET B N 1
ATOM 5268 C CA . MET B 1 314 ? 4.438 27.141 29.281 1 96.56 314 MET B CA 1
ATOM 5269 C C . MET B 1 314 ? 4.039 25.703 29.562 1 96.56 314 MET B C 1
ATOM 5271 O O . MET B 1 314 ? 3.363 25.062 28.766 1 96.56 314 MET B O 1
ATOM 5275 N N . LYS B 1 315 ? 4.531 25.25 30.688 1 96.31 315 LYS B N 1
ATOM 5276 C CA . LYS B 1 315 ? 4.074 23.969 31.219 1 96.31 315 LYS B CA 1
ATOM 5277 C C . LYS B 1 315 ? 2.656 24.078 31.766 1 96.31 315 LYS B C 1
ATOM 5279 O O . LYS B 1 315 ? 2.357 24.984 32.562 1 96.31 315 LYS B O 1
ATOM 5284 N N . PRO B 1 316 ? 1.842 23.188 31.375 1 97.44 316 PRO B N 1
ATOM 5285 C CA . PRO B 1 316 ? 0.506 23.219 31.984 1 97.44 316 PRO B CA 1
ATOM 5286 C C . PRO B 1 316 ? 0.497 22.703 33.438 1 97.44 316 PRO B C 1
ATOM 5288 O O . PRO B 1 316 ? 0.969 21.609 33.688 1 97.44 316 PRO B O 1
ATOM 5291 N N . THR B 1 317 ? 0.04 23.5 34.344 1 97.5 317 THR B N 1
ATOM 5292 C CA . THR B 1 317 ? -0.205 23.172 35.719 1 97.5 317 THR B CA 1
ATOM 5293 C C . THR B 1 317 ? -1.615 23.578 36.156 1 97.5 317 THR B C 1
ATOM 5295 O O . THR B 1 317 ? -2.262 24.375 35.469 1 97.5 317 THR B O 1
ATOM 5298 N N . PRO B 1 318 ? -2.117 22.922 37.188 1 97.5 318 PRO B N 1
ATOM 5299 C CA . PRO B 1 318 ? -3.447 23.312 37.656 1 97.5 318 PRO B CA 1
ATOM 5300 C C . PRO B 1 318 ? -3.57 24.828 37.906 1 97.5 318 PRO B C 1
ATOM 5302 O O . PRO B 1 318 ? -4.57 25.422 37.5 1 97.5 318 PRO B O 1
ATOM 5305 N N . GLU B 1 319 ? -2.58 25.438 38.406 1 97.5 319 GLU B N 1
ATOM 5306 C CA . GLU B 1 319 ? -2.594 26.859 38.719 1 97.5 319 GLU B CA 1
ATOM 5307 C C . GLU B 1 319 ? -2.588 27.688 37.438 1 97.5 319 GLU B C 1
ATOM 5309 O O . GLU B 1 319 ? -3.334 28.672 37.312 1 97.5 319 GLU B O 1
ATOM 5314 N N . GLU B 1 320 ? -1.787 27.297 36.469 1 97.69 320 GLU B N 1
ATOM 5315 C CA . GLU B 1 320 ? -1.604 28.078 35.281 1 97.69 320 GLU B CA 1
ATOM 5316 C C . GLU B 1 320 ? -2.832 28 34.375 1 97.69 320 GLU B C 1
ATOM 5318 O O . GLU B 1 320 ? -3.307 29.031 33.875 1 97.69 320 GLU B O 1
ATOM 5323 N N . VAL B 1 321 ? -3.365 26.844 34.188 1 98.06 321 VAL B N 1
ATOM 5324 C CA . VAL B 1 321 ? -4.457 26.672 33.25 1 98.06 321 VAL B CA 1
ATOM 5325 C C . VAL B 1 321 ? -5.715 27.359 33.75 1 98.06 321 VAL B C 1
ATOM 5327 O O . VAL B 1 321 ? -6.523 27.859 32.969 1 98.06 321 VAL B O 1
ATOM 5330 N N . ASN B 1 322 ? -5.867 27.391 35.062 1 97.5 322 ASN B N 1
ATOM 5331 C CA . ASN B 1 322 ? -7.098 27.938 35.625 1 97.5 322 ASN B CA 1
ATOM 5332 C C . ASN B 1 322 ? -7.07 29.453 35.688 1 97.5 322 ASN B C 1
ATOM 5334 O O . ASN B 1 322 ? -8.047 30.078 36.125 1 97.5 322 ASN B O 1
ATOM 5338 N N . GLN B 1 323 ? -6.016 30.078 35.188 1 96.94 323 GLN B N 1
ATOM 5339 C CA . GLN B 1 323 ? -5.969 31.516 35.031 1 96.94 323 GLN B CA 1
ATOM 5340 C C . GLN B 1 323 ? -6.742 31.953 33.781 1 96.94 323 GLN B C 1
ATOM 5342 O O . GLN B 1 323 ? -7 33.156 33.594 1 96.94 323 GLN B O 1
ATOM 5347 N N . PHE B 1 324 ? -7.152 31.047 33 1 97.69 324 PHE B N 1
ATOM 5348 C CA . PHE B 1 324 ? -7.75 31.359 31.703 1 97.69 324 PHE B CA 1
ATOM 5349 C C . PHE B 1 324 ? -9.195 30.875 31.641 1 97.69 324 PHE B C 1
ATOM 5351 O O . PHE B 1 324 ? -9.5 29.781 32.094 1 97.69 324 PHE B O 1
ATOM 5358 N N . GLU B 1 325 ? -10.008 31.766 31.141 1 96.88 325 GLU B N 1
ATOM 5359 C CA . GLU B 1 325 ? -11.414 31.406 30.984 1 96.88 325 GLU B CA 1
ATOM 5360 C C . GLU B 1 325 ? -11.617 30.5 29.781 1 96.88 325 GLU B C 1
ATOM 5362 O O . GLU B 1 325 ? -12.609 29.766 29.703 1 96.88 325 GLU B O 1
ATOM 5367 N N . ALA B 1 326 ? -10.703 30.609 28.812 1 97.31 326 ALA B N 1
ATOM 5368 C CA . ALA B 1 326 ? -10.805 29.781 27.609 1 97.31 326 ALA B CA 1
ATOM 5369 C C . ALA B 1 326 ? -9.43 29.281 27.172 1 97.31 326 ALA B C 1
ATOM 5371 O O . ALA B 1 326 ? -8.445 30.031 27.25 1 97.31 326 ALA B O 1
ATOM 5372 N N . ILE B 1 327 ? -9.398 28.031 26.734 1 97.69 327 ILE B N 1
ATOM 5373 C CA . ILE B 1 327 ? -8.203 27.438 26.141 1 97.69 327 ILE B CA 1
ATOM 5374 C C . ILE B 1 327 ? -8.547 26.828 24.781 1 97.69 327 ILE B C 1
ATOM 5376 O O . ILE B 1 327 ? -9.406 25.953 24.688 1 97.69 327 ILE B O 1
ATOM 5380 N N . ILE B 1 328 ? -7.898 27.375 23.797 1 97 328 ILE B N 1
ATOM 5381 C CA . ILE B 1 328 ? -8.117 26.875 22.438 1 97 328 ILE B CA 1
ATOM 5382 C C . ILE B 1 328 ? -7.141 25.734 22.156 1 97 328 ILE B C 1
ATOM 5384 O O . ILE B 1 328 ? -5.926 25.906 22.297 1 97 328 ILE B O 1
ATOM 5388 N N . ILE B 1 329 ? -7.637 24.625 21.703 1 95.81 329 ILE B N 1
ATOM 5389 C CA . ILE B 1 329 ? -6.809 23.469 21.406 1 95.81 329 ILE B CA 1
ATOM 5390 C C . ILE B 1 329 ? -6.309 23.547 19.953 1 95.81 329 ILE B C 1
ATOM 5392 O O . ILE B 1 329 ? -7.09 23.406 19.016 1 95.81 329 ILE B O 1
ATOM 5396 N N . PHE B 1 330 ? -4.98 23.719 19.859 1 92.56 330 PHE B N 1
ATOM 5397 C CA . PHE B 1 330 ? -4.344 23.828 18.547 1 92.56 330 PHE B CA 1
ATOM 5398 C C . PHE B 1 330 ? -3.959 22.453 18.016 1 92.56 330 PHE B C 1
ATOM 5400 O O . PHE B 1 330 ? -3.887 22.234 16.812 1 92.56 330 PHE B O 1
ATOM 5407 N N . ALA B 1 331 ? -3.668 21.531 18.844 1 85.69 331 ALA B N 1
ATOM 5408 C CA . ALA B 1 331 ? -3.289 20.172 18.438 1 85.69 331 ALA B CA 1
ATOM 5409 C C . ALA B 1 331 ? -4.52 19.297 18.219 1 85.69 331 ALA B C 1
ATOM 5411 O O . ALA B 1 331 ? -4.852 18.469 19.062 1 85.69 331 ALA B O 1
ATOM 5412 N N . ASN B 1 332 ? -5.027 19.406 17.078 1 79.44 332 ASN B N 1
ATOM 5413 C CA . ASN B 1 332 ? -6.316 18.781 16.781 1 79.44 332 ASN B CA 1
ATOM 5414 C C . ASN B 1 332 ? -6.238 17.266 16.891 1 79.44 332 ASN B C 1
ATOM 5416 O O . ASN B 1 332 ? -7.184 16.625 17.359 1 79.44 332 ASN B O 1
ATOM 5420 N N . ALA B 1 333 ? -5.16 16.703 16.516 1 73.25 333 ALA B N 1
ATOM 5421 C CA . ALA B 1 333 ? -4.996 15.25 16.5 1 73.25 333 ALA B CA 1
ATOM 5422 C C . ALA B 1 333 ? -5.023 14.695 17.922 1 73.25 333 ALA B C 1
ATOM 5424 O O . ALA B 1 333 ? -5.277 13.5 18.125 1 73.25 333 ALA B O 1
ATOM 5425 N N . HIS B 1 334 ? -4.844 15.562 18.922 1 79.56 334 HIS B N 1
ATOM 5426 C CA . HIS B 1 334 ? -4.746 15.125 20.297 1 79.56 334 HIS B CA 1
ATOM 5427 C C . HIS B 1 334 ? -5.832 15.758 21.156 1 79.56 334 HIS B C 1
ATOM 5429 O O . HIS B 1 334 ? -5.664 15.914 22.375 1 79.56 334 HIS B O 1
ATOM 5435 N N . GLU B 1 335 ? -6.844 16.094 20.547 1 87.19 335 GLU B N 1
ATOM 5436 C CA . GLU B 1 335 ? -7.875 16.844 21.266 1 87.19 335 GLU B CA 1
ATOM 5437 C C . GLU B 1 335 ? -8.406 16.047 22.453 1 87.19 335 GLU B C 1
ATOM 5439 O O . GLU B 1 335 ? -8.523 16.578 23.562 1 87.19 335 GLU B O 1
ATOM 5444 N N . ALA B 1 336 ? -8.711 14.773 22.203 1 85.75 336 ALA B N 1
ATOM 5445 C CA . ALA B 1 336 ? -9.273 13.953 23.266 1 85.75 336 ALA B CA 1
ATOM 5446 C C . ALA B 1 336 ? -8.312 13.836 24.438 1 85.75 336 ALA B C 1
ATOM 5448 O O . ALA B 1 336 ? -8.719 13.938 25.594 1 85.75 336 ALA B O 1
ATOM 5449 N N . GLN B 1 337 ? -7.121 13.633 24.109 1 87.5 337 GLN B N 1
ATOM 5450 C CA . GLN B 1 337 ? -6.094 13.516 25.141 1 87.5 337 GLN B CA 1
ATOM 5451 C C . GLN B 1 337 ? -5.922 14.836 25.891 1 87.5 337 GLN B C 1
ATOM 5453 O O . GLN B 1 337 ? -5.773 14.836 27.125 1 87.5 337 GLN B O 1
ATOM 5458 N N . ILE B 1 338 ? -5.953 15.906 25.234 1 92.56 338 ILE B N 1
ATOM 5459 C CA . ILE B 1 338 ? -5.758 17.219 25.812 1 92.56 338 ILE B CA 1
ATOM 5460 C C . ILE B 1 338 ? -6.93 17.562 26.734 1 92.56 338 ILE B C 1
ATOM 5462 O O . ILE B 1 338 ? -6.738 18.094 27.828 1 92.56 338 ILE B O 1
ATOM 5466 N N . ARG B 1 339 ? -8.109 17.25 26.297 1 94.25 339 ARG B N 1
ATOM 5467 C CA . ARG B 1 339 ? -9.281 17.484 27.125 1 94.25 339 ARG B CA 1
ATOM 5468 C C . ARG B 1 339 ? -9.219 16.672 28.422 1 94.25 339 ARG B C 1
ATOM 5470 O O . ARG B 1 339 ? -9.57 17.172 29.5 1 94.25 339 ARG B O 1
ATOM 5477 N N . SER B 1 340 ? -8.766 15.445 28.234 1 94.62 340 SER B N 1
ATOM 5478 C CA . SER B 1 340 ? -8.578 14.609 29.422 1 94.62 340 SER B CA 1
ATOM 5479 C C . SER B 1 340 ? -7.531 15.211 30.344 1 94.62 340 SER B C 1
ATOM 5481 O O . SER B 1 340 ? -7.699 15.188 31.578 1 94.62 340 SER B O 1
ATOM 5483 N N . GLN B 1 341 ? -6.465 15.703 29.812 1 94.88 341 GLN B N 1
ATOM 5484 C CA . GLN B 1 341 ? -5.41 16.328 30.609 1 94.88 341 GLN B CA 1
ATOM 5485 C C . GLN B 1 341 ? -5.918 17.594 31.297 1 94.88 341 GLN B C 1
ATOM 5487 O O . GLN B 1 341 ? -5.566 17.844 32.469 1 94.88 341 GLN B O 1
ATOM 5492 N N . LEU B 1 342 ? -6.699 18.328 30.625 1 96.81 342 LEU B N 1
ATOM 5493 C CA . LEU B 1 342 ? -7.285 19.516 31.219 1 96.81 342 LEU B CA 1
ATOM 5494 C C . LEU B 1 342 ? -8.188 19.156 32.406 1 96.81 342 LEU B C 1
ATOM 5496 O O . LEU B 1 342 ? -8.156 19.828 33.438 1 96.81 342 LEU B O 1
ATOM 5500 N N . ASP B 1 343 ? -8.93 18.094 32.219 1 96.75 343 ASP B N 1
ATOM 5501 C CA . ASP B 1 343 ? -9.773 17.594 33.312 1 96.75 343 ASP B CA 1
ATOM 5502 C C . ASP B 1 343 ? -8.93 17.188 34.5 1 96.75 343 ASP B C 1
ATOM 5504 O O . ASP B 1 343 ? -9.273 17.516 35.656 1 96.75 343 ASP B O 1
ATOM 5508 N N . GLU B 1 344 ? -7.902 16.484 34.219 1 97 344 GLU B N 1
ATOM 5509 C CA . GLU B 1 344 ? -7.008 16.016 35.281 1 97 344 GLU B CA 1
ATOM 5510 C C . GLU B 1 344 ? -6.363 17.188 36.031 1 97 344 GLU B C 1
ATOM 5512 O O . GLU B 1 344 ? -6.066 17.094 37.219 1 97 344 GLU B O 1
ATOM 5517 N N . LEU B 1 345 ? -6.16 18.266 35.281 1 97.44 345 LEU B N 1
ATOM 5518 C CA . LEU B 1 345 ? -5.547 19.469 35.875 1 97.44 345 LEU B CA 1
ATOM 5519 C C . LEU B 1 345 ? -6.578 20.312 36.594 1 97.44 345 LEU B C 1
ATOM 5521 O O . LEU B 1 345 ? -6.23 21.328 37.219 1 97.44 345 LEU B O 1
ATOM 5525 N N . GLY B 1 346 ? -7.848 19.906 36.531 1 97.25 346 GLY B N 1
ATOM 5526 C CA . GLY B 1 346 ? -8.906 20.641 37.219 1 97.25 346 GLY B CA 1
ATOM 5527 C C . GLY B 1 346 ? -9.328 21.906 36.5 1 97.25 346 GLY B C 1
ATOM 5528 O O . GLY B 1 346 ? -9.789 22.859 37.125 1 97.25 346 GLY B O 1
ATOM 5529 N N . TYR B 1 347 ? -9.156 21.969 35.219 1 97.5 347 TYR B N 1
ATOM 5530 C CA . TYR B 1 347 ? -9.531 23.141 34.438 1 97.5 347 TYR B CA 1
ATOM 5531 C C . TYR B 1 347 ? -11.047 23.344 34.438 1 97.5 347 TYR B C 1
ATOM 5533 O O . TYR B 1 347 ? -11.797 22.422 34.125 1 97.5 347 TYR B O 1
ATOM 5541 N N . VAL B 1 348 ? -11.469 24.562 34.781 1 95.19 348 VAL B N 1
ATOM 5542 C CA . VAL B 1 348 ? -12.906 24.797 34.938 1 95.19 348 VAL B CA 1
ATOM 5543 C C . VAL B 1 348 ? -13.391 25.719 33.812 1 95.19 348 VAL B C 1
ATOM 5545 O O . VAL B 1 348 ? -14.594 25.969 33.688 1 95.19 348 VAL B O 1
ATOM 5548 N N . GLY B 1 349 ? -12.508 26.203 32.969 1 95.38 349 GLY B N 1
ATOM 5549 C CA . GLY B 1 349 ? -12.898 27.078 31.891 1 95.38 349 GLY B CA 1
ATOM 5550 C C . GLY B 1 349 ? -13.43 26.312 30.688 1 95.38 349 GLY B C 1
ATOM 5551 O O . GLY B 1 349 ? -13.914 25.203 30.812 1 95.38 349 GLY B O 1
ATOM 5552 N N . THR B 1 350 ? -13.461 27.047 29.578 1 95.56 350 THR B N 1
ATOM 5553 C CA . THR B 1 350 ? -13.992 26.469 28.344 1 95.56 350 THR B CA 1
ATOM 5554 C C . THR B 1 350 ? -12.859 26.062 27.406 1 95.56 350 THR B C 1
ATOM 5556 O O . THR B 1 350 ? -11.984 26.875 27.094 1 95.56 350 THR B O 1
ATOM 5559 N N . ALA B 1 351 ? -12.867 24.844 27.031 1 96 351 ALA B N 1
ATOM 5560 C CA . ALA B 1 351 ? -11.945 24.344 26 1 96 351 ALA B CA 1
ATOM 5561 C C . ALA B 1 351 ? -12.594 24.359 24.625 1 96 351 ALA B C 1
ATOM 5563 O O . ALA B 1 351 ? -13.68 23.812 24.438 1 96 351 ALA B O 1
ATOM 5564 N N . LEU B 1 352 ? -11.938 25.016 23.672 1 95.12 352 LEU B N 1
ATOM 5565 C CA . LEU B 1 352 ? -12.469 25.141 22.312 1 95.12 352 LEU B CA 1
ATOM 5566 C C . LEU B 1 352 ? -11.492 24.547 21.297 1 95.12 352 LEU B C 1
ATOM 5568 O O . LEU B 1 352 ? -10.297 24.422 21.578 1 95.12 352 LEU B O 1
ATOM 5572 N N . SER B 1 353 ? -11.953 24.141 20.203 1 93.5 353 SER B N 1
ATOM 5573 C CA . SER B 1 353 ? -11.125 23.688 19.078 1 93.5 353 SER B CA 1
ATOM 5574 C C . SER B 1 353 ? -11.648 24.219 17.75 1 93.5 353 SER B C 1
ATOM 5576 O O . SER B 1 353 ? -12.773 24.703 17.672 1 93.5 353 SER B O 1
ATOM 5578 N N . PHE B 1 354 ? -10.75 24.281 16.734 1 88.5 354 PHE B N 1
ATOM 5579 C CA . PHE B 1 354 ? -11.133 24.734 15.398 1 88.5 354 PHE B CA 1
ATOM 5580 C C . PHE B 1 354 ? -11.945 23.656 14.672 1 88.5 354 PHE B C 1
ATOM 5582 O O . PHE B 1 354 ? -12.633 23.953 13.695 1 88.5 354 PHE B O 1
ATOM 5589 N N . GLU B 1 355 ? -11.664 22.391 14.93 1 74.19 355 GLU B N 1
ATOM 5590 C CA . GLU B 1 355 ? -12.453 21.359 14.258 1 74.19 355 GLU B CA 1
ATOM 5591 C C . GLU B 1 355 ? -13.773 21.109 14.984 1 74.19 355 GLU B C 1
ATOM 5593 O O . GLU B 1 355 ? -13.812 21.078 16.219 1 74.19 355 GLU B O 1
ATOM 5598 N N . ALA B 1 356 ? -14.93 21.578 14.266 1 54.19 356 ALA B N 1
ATOM 5599 C CA . ALA B 1 356 ? -16.266 21.375 14.828 1 54.19 356 ALA B CA 1
ATOM 5600 C C . ALA B 1 356 ? -16.641 19.906 14.828 1 54.19 356 ALA B C 1
ATOM 5602 O O . ALA B 1 356 ? -16.25 19.156 13.922 1 54.19 356 ALA B O 1
#

Nearest PDB structures (foldseek):
  4rvd-assembly1_A  TM=6.191E-01  e=5.922E-22  Streptomyces argillaceus
  5t6b-assembly2_B  TM=5.995E-01  e=8.904E-22  Actinomadura kijaniata
  4e33-assembly1_A  TM=6.197E-01  e=4.050E-21  Micromonospora chalcea
  5t6b-assembly4_D  TM=5.451E-01  e=1.263E-21  Actinomadura kijaniata
  4e30-assembly1_A  TM=6.007E-01  e=5.258E-20  Micromonospora chalcea

Sequence (712 aa):
MNCCICGHLCRLEEKYDRTPHMLMSAFDADRLKLRDIEIYQCEQCGHGQMPAQISEEYYDDYAMGSFWGASFRRVREQQIERLGKWAPARKRFLDIGCGVGHYLALAKNHFEDLQGVEPSATSVAAARERGFSVIHDYFHGELPFADGFDVITIIEVLEHLEDPAALVEQAARLLNDNGVMLVEVPNGQRIMQNRLYYNLCTDHIQYFSPYSLSVMANRVGLTVICAQESDNPNLLELYVRQVPKPRLTFKAKRDSAFDHLIAHLPASAKVAAWGAGAEAMCFLAMLEGKVPVVCLFDTDPGKHGHTLAGIPIMKPTPEEVNQFEAIIIFANAHEAQIRSQLDELGYVGTALSFEAMNCCICGHLCRLEEKYDRTPHMLMSAFDADRLKLRDIEIYQCEQCGHGQMPAQISEEYYDDYAMGSFWGASFRRVREQQIERLGKWAPARKRFLDIGCGVGHYLALAKNHFEDLQGVEPSATSVAAARERGFSVIHDYFHGELPFADGFDVITIIEVLEHLEDPAALVEQAARLLNDNGVMLVEVPNGQRIMQNRLYYNLCTDHIQYFSPYSLSVMANRVGLTVICAQESDNPNLLELYVRQVPKPRLTFKAKRDSAFDHLIAHLPASAKVAAWGAGAEAMCFLAMLEGKVPVVCLFDTDPGKHGHTLAGIPIMKPTPEEVNQFEAIIIFANAHEAQIRSQLDELGYVGTALSFEA

Solvent-accessible surface area (backbone atoms only — not comparable to full-atom values): 37261 Å² total; per-residue (Å²): 98,65,29,73,60,81,61,47,62,27,44,82,71,43,80,42,71,63,35,30,50,68,49,64,60,37,57,65,27,64,61,79,53,63,40,70,44,53,38,26,32,21,77,82,64,59,35,31,38,34,77,84,75,76,57,79,70,58,47,54,61,42,51,70,82,91,68,71,54,73,68,52,46,53,49,50,51,52,48,51,53,52,48,44,68,65,19,70,82,34,41,32,36,37,29,45,55,33,50,55,29,65,65,55,59,67,39,54,83,63,33,69,46,63,38,31,26,18,54,17,60,67,26,37,53,51,15,41,72,73,68,47,52,61,45,78,34,73,87,57,78,79,55,93,64,80,67,52,22,31,32,38,35,34,54,71,44,53,29,60,41,84,53,44,50,60,55,53,42,46,54,56,70,33,39,30,84,64,14,38,36,42,38,31,35,63,27,20,45,56,34,64,50,66,35,42,53,54,74,57,38,57,59,54,27,41,26,40,33,38,52,30,51,42,48,28,39,48,70,61,61,34,36,61,45,29,23,21,57,40,92,50,70,62,28,28,38,36,34,32,29,59,60,69,79,62,86,62,52,40,64,55,45,49,51,50,27,50,52,54,39,57,73,68,50,65,83,88,48,46,30,31,30,33,36,80,54,81,35,27,50,39,53,49,56,72,27,58,96,75,52,77,60,66,34,27,28,34,88,53,71,89,49,44,81,37,20,53,48,57,25,42,26,36,69,75,41,49,72,62,52,54,69,24,48,27,36,38,42,42,41,67,94,43,43,71,60,50,53,51,49,38,53,75,40,63,49,77,52,45,79,46,48,57,75,129,96,66,30,73,60,82,62,46,61,28,42,82,72,43,79,44,72,63,35,31,50,69,50,63,60,37,58,66,29,65,61,80,53,61,40,70,45,53,40,29,32,21,77,82,65,58,34,31,39,33,79,84,74,76,56,79,70,57,47,54,60,45,51,69,82,90,69,70,55,74,68,52,47,52,48,51,52,52,48,50,53,51,49,44,68,65,19,68,83,34,40,33,35,37,30,44,55,32,50,56,31,64,66,56,60,65,39,54,82,64,34,69,46,62,38,30,27,18,56,18,61,66,29,34,54,50,14,41,71,73,69,47,51,61,46,79,34,72,89,57,80,79,56,92,65,79,66,52,23,30,31,37,37,35,54,71,44,53,30,59,40,85,54,42,50,60,54,52,44,44,56,55,70,33,38,30,84,65,13,38,36,41,39,32,34,64,27,21,45,57,34,65,50,67,36,40,53,56,74,57,39,57,59,55,27,40,27,39,33,38,52,31,51,43,48,30,38,48,72,62,60,32,37,60,44,28,25,20,57,40,93,51,70,63,28,27,38,36,33,32,28,60,58,70,78,63,88,64,54,41,64,56,44,49,51,51,27,48,51,53,40,57,73,68,50,63,83,89,47,47,31,31,30,32,36,79,54,80,36,25,51,39,52,48,56,69,27,59,98,75,51,76,60,63,34,26,28,35,90,53,72,87,48,45,81,37,19,52,48,59,25,42,26,36,68,76,40,48,72,61,54,54,70,25,49,27,35,37,42,41,43,66,95,42,43,71,60,48,53,51,49,38,52,75,40,63,50,77,51,45,78,44,50,56,76,128

Radius of gyration: 29.01 Å; Cα contacts (8 Å, |Δi|>4): 1560; chains: 2; bounding box: 62×88×67 Å

Organism: NCBI:txid582686

InterPro domains:
  IPR029063 S-adenosyl-L-methionine-dependent methyltransferase superfamily [G3DSA:3.40.50.150] (51-232)
  IPR029063 S-adenosyl-L-methionine-dependent methyltransferase superfamily [SSF53335] (57-239)
  IPR054601 C2185-like, N-terminal [PF22674] (269-347)

pLDDT: mean 89.63, std 11.25, range [46.03, 98.81]